Protein AF-0000000078898835 (afdb_homodimer)

Sequence (394 aa):
MTATPQHRSLRTRRLLLRPLTVADAPALFPVFSDPDSMRWFGELHRTQADTEALFHDYTVGPYAAGARQWAILPAAGGAPVGSLSLHRMQQGMCQTGYILVPAARGRGLASEALAAVLTHAFLELGLHRVEAKVDPDNIASLRTVERLGFVREARLRRSFPARDEWRDEVVFGLLAREWLDGAPEVADLIRAAGASPMTATPQHRSLRTRRLLLRPLTVADAPALFPVFSDPDSMRWFGELHRTQADTEALFHDYTVGPYAAGARQWAILPAAGGAPVGSLSLHRMQQGMCQTGYILVPAARGRGLASEALAAVLTHAFLELGLHRVEAKVDPDNIASLRTVERLGFVREARLRRSFPARDEWRDEVVFGLLAREWLDGAPEVADLIRAAGASP

Nearest PDB structures (foldseek):
  1nsl-assembly1_F  TM=8.777E-01  e=1.072E-13  Bacillus subtilis
  5ix3-assembly1_A  TM=8.327E-01  e=5.745E-14  Staphylococcus aureus
  6d72-assembly1_C  TM=8.012E-01  e=4.205E-14  Yersinia pestis
  1s7l-assembly1_A  TM=8.465E-01  e=6.157E-13  Salmonella enterica subsp. enterica serovar Typhimurium str. LT2
  5wif-assembly1_C  TM=8.207E-01  e=2.911E-13  Yersinia pestis

Solvent-accessible surface area (backbone atoms only — not comparable to full-atom values): 20777 Å² total; per-residue (Å²): 128,82,75,54,79,79,60,80,64,47,47,34,74,63,31,32,31,33,59,50,53,48,85,49,22,76,65,45,28,64,38,44,47,29,66,80,61,16,63,75,72,36,79,70,35,89,46,55,65,50,39,29,50,48,38,38,28,48,44,74,38,89,50,20,67,43,40,48,52,26,29,33,22,43,52,93,54,78,65,49,46,31,37,39,36,42,32,73,46,52,93,42,28,28,34,44,53,73,50,63,30,76,90,56,56,93,69,58,51,66,46,49,53,49,44,44,50,48,49,44,38,36,71,71,68,55,28,50,33,42,32,38,71,38,43,81,82,41,55,70,61,53,51,39,44,46,72,72,62,37,40,82,37,32,53,39,77,55,69,38,73,36,86,97,42,62,34,49,31,32,31,27,45,34,44,36,65,53,62,74,70,53,42,70,65,47,51,48,41,43,60,44,13,47,65,72,130,128,83,75,54,76,81,58,79,65,48,48,31,65,65,32,32,30,34,59,50,52,50,86,49,23,77,65,45,29,65,39,43,47,28,68,80,61,17,62,74,71,37,78,70,35,89,47,56,66,49,39,28,49,49,38,38,29,48,44,74,38,90,49,21,68,44,39,48,52,26,28,32,21,44,53,91,53,78,66,48,45,30,37,39,36,43,32,72,45,51,95,42,28,29,33,46,54,71,50,60,30,77,90,56,57,94,68,57,50,67,46,42,52,50,46,47,52,49,48,44,40,36,72,73,68,55,31,50,33,44,32,38,73,38,44,82,80,42,56,71,60,52,50,40,44,47,73,71,61,36,40,82,37,31,53,39,77,55,69,36,73,38,85,97,42,62,34,48,31,31,32,28,44,35,44,36,64,57,52,72,71,58,24,58,66,48,41,48,40,37,59,45,13,45,61,70,132

Organism: Rhodospirillum centenum (strain ATCC 51521 / SW) (NCBI:txid414684)

Radius of gyration: 22.66 Å; Cα contacts (8 Å, |Δi|>4): 788; chains: 2; bounding box: 43×66×51 Å

InterPro domains:
  IPR000182 GNAT domain [PF13302] (14-151)
  IPR000182 GNAT domain [PS51186] (15-177)
  IPR016181 Acyl-CoA N-acyltransferase [SSF55729] (9-175)
  IPR051908 Ribosomal-protein N-acetyltransferase [PTHR43441] (3-180)

Structure (mmCIF, N/CA/C/O backbone):
data_AF-0000000078898835-model_v1
#
loop_
_entity.id
_entity.type
_entity.pdbx_description
1 polymer 'Acetyltransferase, GNAT family'
#
loop_
_atom_site.group_PDB
_atom_site.id
_atom_site.type_symbol
_atom_site.label_atom_id
_atom_site.label_alt_id
_atom_site.label_comp_id
_atom_site.label_asym_id
_atom_site.label_entity_id
_atom_site.label_seq_id
_atom_site.pdbx_PDB_ins_code
_atom_site.Cartn_x
_atom_site.Cartn_y
_atom_site.Cartn_z
_atom_site.occupancy
_atom_site.B_iso_or_equiv
_atom_site.auth_seq_id
_atom_site.auth_comp_id
_atom_site.auth_asym_id
_atom_site.auth_atom_id
_atom_site.pdbx_PDB_model_num
ATOM 1 N N . MET A 1 1 ? 6.766 4.18 31.641 1 30.95 1 MET A N 1
ATOM 2 C CA . MET A 1 1 ? 6.426 5.246 30.703 1 30.95 1 MET A CA 1
ATOM 3 C C . MET A 1 1 ? 6.984 4.949 29.312 1 30.95 1 MET A C 1
ATOM 5 O O . MET A 1 1 ? 8.18 5.098 29.078 1 30.95 1 MET A O 1
ATOM 9 N N . THR A 1 2 ? 6.559 3.922 28.75 1 36.47 2 THR A N 1
ATOM 10 C CA . THR A 1 2 ? 7.223 3.312 27.609 1 36.47 2 THR A CA 1
ATOM 11 C C . THR A 1 2 ? 7.465 4.344 26.5 1 36.47 2 THR A C 1
ATOM 13 O O . THR A 1 2 ? 6.57 5.121 26.172 1 36.47 2 THR A O 1
ATOM 16 N N . ALA A 1 3 ? 8.641 4.793 26.312 1 41.38 3 ALA A N 1
ATOM 17 C CA . ALA A 1 3 ? 9.188 5.906 25.547 1 41.38 3 ALA A CA 1
ATOM 18 C C . ALA A 1 3 ? 8.672 5.895 24.109 1 41.38 3 ALA A C 1
ATOM 20 O O . ALA A 1 3 ? 8.695 4.859 23.438 1 41.38 3 ALA A O 1
ATOM 21 N N . THR A 1 4 ? 7.48 6.523 23.828 1 50.34 4 THR A N 1
ATOM 22 C CA . THR A 1 4 ? 6.973 6.832 22.5 1 50.34 4 THR A CA 1
ATOM 23 C C . THR A 1 4 ? 8.117 7.008 21.5 1 50.34 4 THR A C 1
ATOM 25 O O . THR A 1 4 ? 9.078 7.727 21.781 1 50.34 4 THR A O 1
ATOM 28 N N . PRO A 1 5 ? 8.312 6.008 20.734 1 53.75 5 PRO A N 1
ATOM 29 C CA . PRO A 1 5 ? 9.414 6.203 19.797 1 53.75 5 PRO A CA 1
ATOM 30 C C . PRO A 1 5 ? 9.617 7.672 19.422 1 53.75 5 PRO A C 1
ATOM 32 O O . PRO A 1 5 ? 8.648 8.398 19.203 1 53.75 5 PRO A O 1
ATOM 35 N N . GLN A 1 6 ? 10.453 8.328 20.141 1 65.12 6 GLN A N 1
ATOM 36 C CA . GLN A 1 6 ? 10.734 9.758 20.109 1 65.12 6 GLN A CA 1
ATOM 37 C C . GLN A 1 6 ? 11.398 10.164 18.797 1 65.12 6 GLN A C 1
ATOM 39 O O . GLN A 1 6 ? 12.414 9.594 18.406 1 65.12 6 GLN A O 1
ATOM 44 N N . HIS A 1 7 ? 10.461 10.484 17.766 1 79.38 7 HIS A N 1
ATOM 45 C CA . HIS A 1 7 ? 11.109 11.188 16.656 1 79.38 7 HIS A CA 1
ATOM 46 C C . HIS A 1 7 ? 11.141 12.688 16.906 1 79.38 7 HIS A C 1
ATOM 48 O O . HIS A 1 7 ? 10.531 13.18 17.859 1 79.38 7 HIS A O 1
ATOM 54 N N . ARG A 1 8 ? 11.891 13.367 16.156 1 87.38 8 ARG A N 1
ATOM 55 C CA . ARG A 1 8 ? 12.242 14.75 16.453 1 87.38 8 ARG A CA 1
ATOM 56 C C . ARG A 1 8 ? 11.094 15.695 16.094 1 87.38 8 ARG A C 1
ATOM 58 O O . ARG A 1 8 ? 10.281 15.383 15.219 1 87.38 8 ARG A O 1
ATOM 65 N N . SER A 1 9 ? 11.055 16.781 16.859 1 94.06 9 SER A N 1
ATOM 66 C CA . SER A 1 9 ? 10.156 17.875 16.516 1 94.06 9 SER A CA 1
ATOM 67 C C . SER A 1 9 ? 10.727 18.719 15.375 1 94.06 9 SER A C 1
ATOM 69 O O . SER A 1 9 ? 11.938 18.797 15.195 1 94.06 9 SER A O 1
ATOM 71 N N . LEU A 1 10 ? 9.844 19.266 14.617 1 92.94 10 LEU A N 1
ATOM 72 C CA . LEU A 1 10 ? 10.195 20.188 13.531 1 92.94 10 LEU A CA 1
ATOM 73 C C . LEU A 1 10 ? 9.562 21.547 13.742 1 92.94 10 LEU A C 1
ATOM 75 O O . LEU A 1 10 ? 8.406 21.656 14.156 1 92.94 10 LEU A O 1
ATOM 79 N N . ARG A 1 11 ? 10.32 22.562 13.508 1 92.19 11 ARG A N 1
ATOM 80 C CA . ARG A 1 11 ? 9.82 23.938 13.648 1 92.19 11 ARG A CA 1
ATOM 81 C C . ARG A 1 11 ? 9.852 24.672 12.305 1 92.19 11 ARG A C 1
ATOM 83 O O . ARG A 1 11 ? 10.812 24.531 11.547 1 92.19 11 ARG A O 1
ATOM 90 N N . THR A 1 12 ? 8.766 25.312 12.031 1 92 12 THR A N 1
ATOM 91 C CA . THR A 1 12 ? 8.68 26.203 10.875 1 92 12 THR A CA 1
ATOM 92 C C . THR A 1 12 ? 8.352 27.625 11.305 1 92 12 THR A C 1
ATOM 94 O O . THR A 1 12 ? 8.414 27.953 12.5 1 92 12 THR A O 1
ATOM 97 N N . ARG A 1 13 ? 8.148 28.484 10.312 1 89.69 13 ARG A N 1
ATOM 98 C CA . ARG A 1 13 ? 7.863 29.891 10.609 1 89.69 13 ARG A CA 1
ATOM 99 C C . ARG A 1 13 ? 6.621 30.016 11.484 1 89.69 13 ARG A C 1
ATOM 101 O O . ARG A 1 13 ? 6.621 30.781 12.453 1 89.69 13 ARG A O 1
ATOM 108 N N . ARG A 1 14 ? 5.578 29.234 11.219 1 93.5 14 ARG A N 1
ATOM 109 C CA . ARG A 1 14 ? 4.309 29.438 11.906 1 93.5 14 ARG A CA 1
ATOM 110 C C . ARG A 1 14 ? 3.947 28.234 12.758 1 93.5 14 ARG A C 1
ATOM 112 O O . ARG A 1 14 ? 2.996 28.281 13.547 1 93.5 14 ARG A O 1
ATOM 119 N N . LEU A 1 15 ? 4.812 27.109 12.633 1 95.19 15 LEU A N 1
ATOM 120 C CA . LEU A 1 15 ? 4.316 25.859 13.219 1 95.19 15 LEU A CA 1
ATOM 121 C C . LEU A 1 15 ? 5.402 25.188 14.047 1 95.19 15 LEU A C 1
ATOM 123 O O . LEU A 1 15 ? 6.594 25.359 13.781 1 95.19 15 LEU A O 1
ATOM 127 N N . LEU A 1 16 ? 4.953 24.469 15.07 1 95.44 16 LEU A N 1
ATOM 128 C CA . LEU A 1 16 ? 5.719 23.438 15.758 1 95.44 16 LEU A CA 1
ATOM 129 C C . LEU A 1 16 ? 5.113 22.047 15.508 1 95.44 16 LEU A C 1
ATOM 131 O O . LEU A 1 16 ? 3.947 21.812 15.828 1 95.44 16 LEU A O 1
ATOM 135 N N . LEU A 1 17 ? 5.887 21.172 14.906 1 96.56 17 LEU A N 1
ATOM 136 C CA . LEU A 1 17 ? 5.496 19.781 14.734 1 96.56 17 LEU A CA 1
ATOM 137 C C . LEU A 1 17 ? 6.203 18.891 15.758 1 96.56 17 LEU A C 1
ATOM 139 O O . LEU A 1 17 ? 7.398 18.625 15.625 1 96.56 17 LEU A O 1
ATOM 143 N N . ARG A 1 18 ? 5.527 18.453 16.703 1 96.56 18 ARG A N 1
ATOM 144 C CA . ARG A 1 18 ? 6.105 17.562 17.703 1 96.56 18 ARG A CA 1
ATOM 145 C C . ARG A 1 18 ? 5.48 16.172 17.625 1 96.56 18 ARG A C 1
ATOM 147 O O . ARG A 1 18 ? 4.402 16.016 17.031 1 96.56 18 ARG A O 1
ATOM 154 N N . PRO A 1 19 ? 6.129 15.227 18.156 1 96.62 19 PRO A N 1
ATOM 155 C CA . PRO A 1 19 ? 5.531 13.891 18.125 1 96.62 19 PRO A CA 1
ATOM 156 C C . PRO A 1 19 ? 4.117 13.867 18.703 1 96.62 19 PRO A C 1
ATOM 158 O O . PRO A 1 19 ? 3.859 14.484 19.734 1 96.62 19 PRO A O 1
ATOM 161 N N . LEU A 1 20 ? 3.221 13.195 18.031 1 97.56 20 LEU A N 1
ATOM 162 C CA . LEU A 1 20 ? 1.838 13.016 18.453 1 97.56 20 LEU A CA 1
ATOM 163 C C . LEU A 1 20 ? 1.767 12.125 19.688 1 97.56 20 LEU A C 1
ATOM 165 O O . LEU A 1 20 ? 2.482 11.125 19.781 1 97.56 20 LEU A O 1
ATOM 169 N N . THR A 1 21 ? 0.947 12.461 20.641 1 95.69 21 THR A N 1
ATOM 170 C CA . THR A 1 21 ? 0.691 11.617 21.812 1 95.69 21 THR A CA 1
ATOM 171 C C . THR A 1 21 ? -0.807 11.398 22 1 95.69 21 THR A C 1
ATOM 173 O O . THR A 1 21 ? -1.624 12.117 21.406 1 95.69 21 THR A O 1
ATOM 176 N N . VAL A 1 22 ? -1.114 10.445 22.781 1 96.81 22 VAL A N 1
ATOM 177 C CA . VAL A 1 22 ? -2.514 10.148 23.062 1 96.81 22 VAL A CA 1
ATOM 178 C C . VAL A 1 22 ? -3.162 11.352 23.75 1 96.81 22 VAL A C 1
ATOM 180 O O . VAL A 1 22 ? -4.348 11.625 23.547 1 96.81 22 VAL A O 1
ATOM 183 N N . ALA A 1 23 ? -2.393 12.148 24.422 1 96.31 23 ALA A N 1
ATOM 184 C CA . ALA A 1 23 ? -2.893 13.297 25.172 1 96.31 23 ALA A CA 1
ATOM 185 C C . ALA A 1 23 ? -3.377 14.398 24.234 1 96.31 23 ALA A C 1
ATOM 187 O O . ALA A 1 23 ? -4.043 15.344 24.656 1 96.31 23 ALA A O 1
ATOM 188 N N . ASP A 1 24 ? -3.145 14.281 22.938 1 97.44 24 ASP A N 1
ATOM 189 C CA . ASP A 1 24 ? -3.582 15.266 21.969 1 97.44 24 ASP A CA 1
ATOM 190 C C . ASP A 1 24 ? -5.023 15.008 21.531 1 97.44 24 ASP A C 1
ATOM 192 O O . ASP A 1 24 ? -5.633 15.844 20.859 1 97.44 24 ASP A O 1
ATOM 196 N N . ALA A 1 25 ? -5.578 13.898 21.953 1 97.88 25 ALA A N 1
ATOM 197 C CA . ALA A 1 25 ? -6.859 13.414 21.453 1 97.88 25 ALA A CA 1
ATOM 198 C C . ALA A 1 25 ? -7.98 14.398 21.75 1 97.88 25 ALA A C 1
ATOM 200 O O . ALA A 1 25 ? -8.789 14.719 20.859 1 97.88 25 ALA A O 1
ATOM 201 N N . PRO A 1 26 ? -8.039 14.977 22.922 1 97.19 26 PRO A N 1
ATOM 202 C CA . PRO A 1 26 ? -9.148 15.898 23.188 1 97.19 26 PRO A CA 1
ATOM 203 C C . PRO A 1 26 ? -9.156 17.109 22.25 1 97.19 26 PRO A C 1
ATOM 205 O O . PRO A 1 26 ? -10.219 17.531 21.797 1 97.19 26 PRO A O 1
ATOM 208 N N . ALA A 1 27 ? -8.047 17.609 21.922 1 97 27 ALA A N 1
ATOM 209 C CA . ALA A 1 27 ? -7.949 18.797 21.094 1 97 27 ALA A CA 1
ATOM 210 C C . ALA A 1 27 ? -8.297 18.469 19.641 1 97 27 ALA A C 1
ATOM 212 O O . ALA A 1 27 ? -8.82 19.328 18.922 1 97 27 ALA A O 1
ATOM 213 N N . LEU A 1 28 ? -8.055 17.266 19.25 1 97.94 28 LEU A N 1
ATOM 214 C CA . LEU A 1 28 ? -8.188 16.938 17.828 1 97.94 28 LEU A CA 1
ATOM 215 C C . LEU A 1 28 ? -9.461 16.125 17.578 1 97.94 28 LEU A C 1
ATOM 217 O O . LEU A 1 28 ? -9.891 15.992 16.438 1 97.94 28 LEU A O 1
ATOM 221 N N . PHE A 1 29 ? -10.125 15.656 18.609 1 97.69 29 PHE A N 1
ATOM 222 C CA . PHE A 1 29 ? -11.344 14.859 18.484 1 97.69 29 PHE A CA 1
ATOM 223 C C . PHE A 1 29 ? -12.375 15.586 17.625 1 97.69 29 PHE A C 1
ATOM 225 O O . PHE A 1 29 ? -13.031 14.969 16.781 1 97.69 29 PHE A O 1
ATOM 232 N N . PRO A 1 30 ? -12.469 16.859 17.688 1 95.81 30 PRO A N 1
ATOM 233 C CA . PRO A 1 30 ? -13.508 17.547 16.906 1 95.81 30 PRO A CA 1
ATOM 234 C C . PRO A 1 30 ? -13.344 17.344 15.406 1 95.81 30 PRO A C 1
ATOM 236 O O . PRO A 1 30 ? -14.344 17.266 14.688 1 95.81 30 PRO A O 1
ATOM 239 N N . VAL A 1 31 ? -12.172 17.203 14.992 1 95.81 31 VAL A N 1
ATOM 240 C CA . VAL A 1 31 ? -11.992 17.031 13.555 1 95.81 31 VAL A CA 1
ATOM 241 C C . VAL A 1 31 ? -12.258 15.57 13.18 1 95.81 31 VAL A C 1
ATOM 243 O O . VAL A 1 31 ? -12.844 15.289 12.133 1 95.81 31 VAL A O 1
ATOM 246 N N . PHE A 1 32 ? -11.922 14.633 14.016 1 96.19 32 PHE A N 1
ATOM 247 C CA . PHE A 1 32 ? -12.125 13.211 13.75 1 96.19 32 PHE A CA 1
ATOM 248 C C . PHE A 1 32 ? -13.594 12.844 13.906 1 96.19 32 PHE A C 1
ATOM 250 O O . PHE A 1 32 ? -14.031 11.797 13.422 1 96.19 32 PHE A O 1
ATOM 257 N N . SER A 1 33 ? -14.305 13.727 14.57 1 95.56 33 SER A N 1
ATOM 258 C CA . SER A 1 33 ? -15.734 13.492 14.734 1 95.56 33 SER A CA 1
ATOM 259 C C . SER A 1 33 ? -16.547 14.328 13.758 1 95.56 33 SER A C 1
ATOM 261 O O . SER A 1 33 ? -17.781 14.32 13.797 1 95.56 33 SER A O 1
ATOM 263 N N . ASP A 1 34 ? -15.945 15.062 12.922 1 93.81 34 ASP A N 1
ATOM 264 C CA . ASP A 1 34 ? -16.594 15.883 11.906 1 93.81 34 ASP A CA 1
ATOM 265 C C . ASP A 1 34 ? -16.812 15.094 10.617 1 93.81 34 ASP A C 1
ATOM 267 O O . ASP A 1 34 ? -15.859 14.742 9.93 1 93.81 34 ASP A O 1
ATOM 271 N N . PRO A 1 35 ? -18.031 14.883 10.227 1 91.25 35 PRO A N 1
ATOM 272 C CA . PRO A 1 35 ? -18.312 14.07 9.039 1 91.25 35 PRO A CA 1
ATOM 273 C C . PRO A 1 35 ? -17.719 14.656 7.766 1 91.25 35 PRO A C 1
ATOM 275 O O . PRO A 1 35 ? -17.328 13.906 6.863 1 91.25 35 PRO A O 1
ATOM 278 N N . ASP A 1 36 ? -17.625 15.867 7.699 1 89.94 36 ASP A N 1
ATOM 279 C CA . ASP A 1 36 ? -17.078 16.5 6.504 1 89.94 36 ASP A CA 1
ATOM 280 C C . ASP A 1 36 ? -15.578 16.266 6.395 1 89.94 36 ASP A C 1
ATOM 282 O O . ASP A 1 36 ? -15.062 16.031 5.301 1 89.94 36 ASP A O 1
ATOM 286 N N . SER A 1 37 ? -14.945 16.281 7.527 1 90.56 37 SER A N 1
ATOM 287 C CA . SER A 1 37 ? -13.508 16.031 7.547 1 90.56 37 SER A CA 1
ATOM 288 C C . SER A 1 37 ? -13.203 14.555 7.309 1 90.56 37 SER A C 1
ATOM 290 O O . SER A 1 37 ? -12.273 14.219 6.57 1 90.56 37 SER A O 1
ATOM 292 N N . MET A 1 38 ? -14.047 13.719 7.824 1 91.19 38 MET A N 1
ATOM 293 C CA . MET A 1 38 ? -13.719 12.297 7.871 1 91.19 38 MET A CA 1
ATOM 294 C C . MET A 1 38 ? -14.195 11.586 6.605 1 91.19 38 MET A C 1
ATOM 296 O O . MET A 1 38 ? -13.859 10.43 6.371 1 91.19 38 MET A O 1
ATOM 300 N N . ARG A 1 39 ? -14.875 12.344 5.742 1 86.69 39 ARG A N 1
ATOM 301 C CA . ARG A 1 39 ? -15.328 11.766 4.48 1 86.69 39 ARG A CA 1
ATOM 302 C C . ARG A 1 39 ? -14.141 11.32 3.629 1 86.69 39 ARG A C 1
ATOM 304 O O . ARG A 1 39 ? -14.266 10.406 2.807 1 86.69 39 ARG A O 1
ATOM 311 N N . TRP A 1 40 ? -12.992 11.883 3.906 1 82.81 40 TRP A N 1
ATOM 312 C CA . TRP A 1 40 ? -11.781 11.609 3.135 1 82.81 40 TRP A CA 1
ATOM 313 C C . TRP A 1 40 ? -10.836 10.703 3.912 1 82.81 40 TRP A C 1
ATOM 315 O O . TRP A 1 40 ? -9.836 10.227 3.369 1 82.81 40 TRP A O 1
ATOM 325 N N . PHE A 1 41 ? -11.031 10.492 5.129 1 79.5 41 PHE A N 1
ATOM 326 C CA . PHE A 1 41 ? -9.969 9.992 5.992 1 79.5 41 PHE A CA 1
ATOM 327 C C . PHE A 1 41 ? -10.344 8.625 6.566 1 79.5 41 PHE A C 1
ATOM 329 O O . PHE A 1 41 ? -9.469 7.844 6.941 1 79.5 41 PHE A O 1
ATOM 336 N N . GLY A 1 42 ? -11.586 8.383 6.648 1 79.69 42 GLY A N 1
ATOM 337 C CA . GLY A 1 42 ? -11.938 7.082 7.195 1 79.69 42 GLY A CA 1
ATOM 338 C C . GLY A 1 42 ? -13.195 7.105 8.039 1 79.69 42 GLY A C 1
ATOM 339 O O . GLY A 1 42 ? -14.164 7.793 7.699 1 79.69 42 GLY A O 1
ATOM 340 N N . GLU A 1 43 ? -13.094 6.367 9.156 1 85.75 43 GLU A N 1
ATOM 341 C CA . GLU A 1 43 ? -14.266 6.16 10 1 85.75 43 GLU A CA 1
ATOM 342 C C . GLU A 1 43 ? -14.477 7.34 10.945 1 85.75 43 GLU A C 1
ATOM 344 O O . GLU A 1 43 ? -13.523 7.836 11.555 1 85.75 43 GLU A O 1
ATOM 349 N N . LEU A 1 44 ? -15.688 7.688 11.047 1 92.38 44 LEU A N 1
ATOM 350 C CA . LEU A 1 44 ? -16.094 8.758 11.961 1 92.38 44 LEU A CA 1
ATOM 351 C C . LEU A 1 44 ? -15.961 8.312 13.414 1 92.38 44 LEU A C 1
ATOM 353 O O . LEU A 1 44 ? -16.453 7.242 13.781 1 92.38 44 LEU A O 1
ATOM 357 N N . HIS A 1 45 ? -15.266 9.211 14.133 1 95.88 45 HIS A N 1
ATOM 358 C CA . HIS A 1 45 ? -15.156 8.922 15.562 1 95.88 45 HIS A CA 1
ATOM 359 C C . HIS A 1 45 ? -16.422 9.344 16.312 1 95.88 45 HIS A C 1
ATOM 361 O O . HIS A 1 45 ? -16.922 10.445 16.109 1 95.88 45 HIS A O 1
ATOM 367 N N . ARG A 1 46 ? -16.922 8.492 17.156 1 95.88 46 ARG A N 1
ATOM 368 C CA . ARG A 1 46 ? -18.141 8.773 17.906 1 95.88 46 ARG A CA 1
ATOM 369 C C . ARG A 1 46 ? -17.812 9.367 19.281 1 95.88 46 ARG A C 1
ATOM 371 O O . ARG A 1 46 ? -18.578 10.164 19.812 1 95.88 46 ARG A O 1
ATOM 378 N N . THR A 1 47 ? -16.672 8.984 19.797 1 97.88 47 THR A N 1
ATOM 379 C CA . THR A 1 47 ? -16.25 9.445 21.109 1 97.88 47 THR A CA 1
ATOM 380 C C . THR A 1 47 ? -14.781 9.844 21.094 1 97.88 47 THR A C 1
ATOM 382 O O . THR A 1 47 ? -14.039 9.469 20.188 1 97.88 47 THR A O 1
ATOM 385 N N . GLN A 1 48 ? -14.43 10.531 22.094 1 97.69 48 GLN A N 1
ATOM 386 C CA . GLN A 1 48 ? -13.023 10.883 22.25 1 97.69 48 GLN A CA 1
ATOM 387 C C . GLN A 1 48 ? -12.164 9.633 22.422 1 97.69 48 GLN A C 1
ATOM 389 O O . GLN A 1 48 ? -11.016 9.594 21.984 1 97.69 48 GLN A O 1
ATOM 394 N N . ALA A 1 49 ? -12.75 8.625 23.031 1 97.88 49 ALA A N 1
ATOM 395 C CA . ALA A 1 49 ? -12.047 7.355 23.234 1 97.88 49 ALA A CA 1
ATOM 396 C C . ALA A 1 49 ? -11.648 6.727 21.906 1 97.88 49 ALA A C 1
ATOM 398 O O . ALA A 1 49 ? -10.602 6.086 21.797 1 97.88 49 ALA A O 1
ATOM 399 N N . ASP A 1 50 ? -12.453 6.977 20.891 1 97.44 50 ASP A N 1
ATOM 400 C CA . ASP A 1 50 ? -12.117 6.492 19.562 1 97.44 50 ASP A CA 1
ATOM 401 C C . ASP A 1 50 ? -10.828 7.129 19.047 1 97.44 50 ASP A C 1
ATOM 403 O O . ASP A 1 50 ? -9.969 6.445 18.484 1 97.44 50 ASP A O 1
ATOM 407 N N . THR A 1 51 ? -10.742 8.406 19.297 1 97.69 51 THR A N 1
ATOM 408 C CA . THR A 1 51 ? -9.555 9.141 18.859 1 97.69 51 THR A CA 1
ATOM 409 C C . THR A 1 51 ? -8.336 8.711 19.672 1 97.69 51 THR A C 1
ATOM 411 O O . THR A 1 51 ? -7.254 8.523 19.109 1 97.69 51 THR A O 1
ATOM 414 N N . GLU A 1 52 ? -8.5 8.523 20.938 1 98 52 GLU A N 1
ATOM 415 C CA . GLU A 1 52 ? -7.422 8.047 21.797 1 98 52 GLU A CA 1
ATOM 416 C C . GLU A 1 52 ? -6.922 6.676 21.344 1 98 52 GLU A C 1
ATOM 418 O O . GLU A 1 52 ? -5.715 6.43 21.312 1 98 52 GLU A O 1
ATOM 423 N N . ALA A 1 53 ? -7.852 5.863 21.016 1 97.06 53 ALA A N 1
ATOM 424 C CA . ALA A 1 53 ? -7.496 4.527 20.562 1 97.06 53 ALA A CA 1
ATOM 425 C C . ALA A 1 53 ? -6.684 4.59 19.266 1 97.06 53 ALA A C 1
ATOM 427 O O . ALA A 1 53 ? -5.695 3.873 19.109 1 97.06 53 ALA A O 1
ATOM 428 N N . LEU A 1 54 ? -7.102 5.398 18.406 1 95.38 54 LEU A N 1
ATOM 429 C CA . LEU A 1 54 ? -6.383 5.57 17.141 1 95.38 54 LEU A CA 1
ATOM 430 C C . LEU A 1 54 ? -4.965 6.07 17.391 1 95.38 54 LEU A C 1
ATOM 432 O O . LEU A 1 54 ? -4.004 5.535 16.844 1 95.38 54 LEU A O 1
ATOM 436 N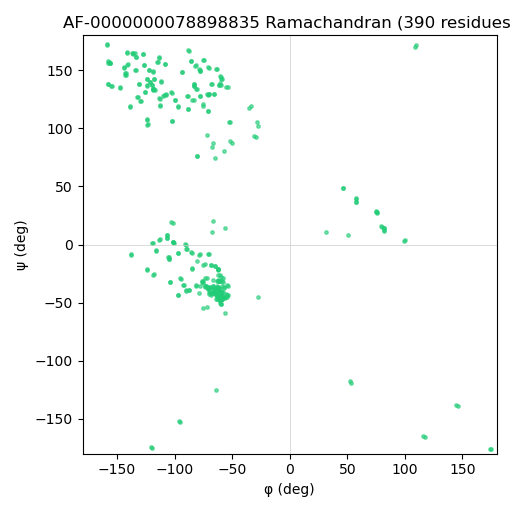 N . PHE A 1 55 ? -4.883 7.062 18.203 1 96.62 55 PHE A N 1
ATOM 437 C CA . PHE A 1 55 ? -3.572 7.637 18.484 1 96.62 55 PHE A CA 1
ATOM 438 C C . PHE A 1 55 ? -2.68 6.621 19.188 1 96.62 55 PHE A C 1
ATOM 440 O O . PHE A 1 55 ? -1.474 6.566 18.938 1 96.62 55 PHE A O 1
ATOM 447 N N . HIS A 1 56 ? -3.275 5.844 20.062 1 95.81 56 HIS A N 1
ATOM 448 C CA . HIS A 1 56 ? -2.533 4.75 20.672 1 95.81 56 HIS A CA 1
ATOM 449 C C . HIS A 1 56 ? -1.983 3.793 19.625 1 95.81 56 HIS A C 1
ATOM 451 O O . HIS A 1 56 ? -0.807 3.428 19.656 1 95.81 56 HIS A O 1
ATOM 457 N N . ASP A 1 57 ? -2.754 3.434 18.688 1 93.19 57 ASP A N 1
ATOM 458 C CA . ASP A 1 57 ? -2.352 2.527 17.625 1 93.19 57 ASP A CA 1
ATOM 459 C C . ASP A 1 57 ? -1.223 3.131 16.781 1 93.19 57 ASP A C 1
ATOM 461 O O . ASP A 1 57 ? -0.309 2.418 16.359 1 93.19 57 ASP A O 1
ATOM 465 N N . TYR A 1 58 ? -1.309 4.402 16.609 1 92.38 58 TYR A N 1
ATOM 466 C CA . TYR A 1 58 ? -0.345 5.105 15.766 1 92.38 58 TYR A CA 1
ATOM 467 C C . TYR A 1 58 ? 0.992 5.258 16.484 1 92.38 58 TYR A C 1
ATOM 469 O O . TYR A 1 58 ? 2.047 5.281 15.844 1 92.38 58 TYR A O 1
ATOM 477 N N . THR A 1 59 ? 0.952 5.406 17.75 1 92.5 59 THR A N 1
ATOM 478 C CA . THR A 1 59 ? 2.146 5.867 18.453 1 92.5 59 THR A CA 1
ATOM 479 C C . THR A 1 59 ? 2.832 4.711 19.172 1 92.5 59 THR A C 1
ATOM 481 O O . THR A 1 59 ? 4.055 4.715 19.344 1 92.5 59 THR A O 1
ATOM 484 N N . VAL A 1 60 ? 2.082 3.738 19.641 1 89.12 60 VAL A N 1
ATOM 485 C CA . VAL A 1 60 ? 2.709 2.67 20.406 1 89.12 60 VAL A CA 1
ATOM 486 C C . VAL A 1 60 ? 2.129 1.321 19.984 1 89.12 60 VAL A C 1
ATOM 488 O O . VAL A 1 60 ? 2.65 0.27 20.359 1 89.12 60 VAL A O 1
ATOM 491 N N . GLY A 1 61 ? 1.125 1.304 19.203 1 88.5 61 GLY A N 1
ATOM 492 C CA . GLY A 1 61 ? 0.425 0.09 18.797 1 88.5 61 GLY A CA 1
ATOM 493 C C . GLY A 1 61 ? 0.893 -0.464 17.469 1 88.5 61 GLY A C 1
ATOM 494 O O . GLY A 1 61 ? 2.068 -0.339 17.125 1 88.5 61 GLY A O 1
ATOM 495 N N . PRO A 1 62 ? 0.029 -1.172 16.75 1 82 62 PRO A N 1
ATOM 496 C CA . PRO A 1 62 ? 0.381 -1.974 15.57 1 82 62 PRO A CA 1
ATOM 497 C C . PRO A 1 62 ? 0.892 -1.125 14.406 1 82 62 PRO A C 1
ATOM 499 O O . PRO A 1 62 ? 1.61 -1.627 13.539 1 82 62 PRO A O 1
ATOM 502 N N . TYR A 1 63 ? 0.591 0.151 14.484 1 86.62 63 TYR A N 1
ATOM 503 C CA . TYR A 1 63 ? 0.945 0.978 13.336 1 86.62 63 TYR A CA 1
ATOM 504 C C . TYR A 1 63 ? 2.135 1.874 13.656 1 86.62 63 TYR A C 1
ATOM 506 O O . TYR A 1 63 ? 2.518 2.723 12.844 1 86.62 63 TYR A O 1
ATOM 514 N N . ALA A 1 64 ? 2.662 1.683 14.758 1 89.12 64 ALA A N 1
ATOM 515 C CA . ALA A 1 64 ? 3.729 2.564 15.219 1 89.12 64 ALA A CA 1
ATOM 516 C C . ALA A 1 64 ? 5.043 2.262 14.508 1 89.12 64 ALA A C 1
ATOM 518 O O . ALA A 1 64 ? 5.824 3.172 14.219 1 89.12 64 ALA A O 1
ATOM 519 N N . ALA A 1 65 ? 5.164 0.993 14.188 1 86.38 65 ALA A N 1
ATOM 520 C CA . ALA A 1 65 ? 6.398 0.604 13.508 1 86.38 65 ALA A CA 1
ATOM 521 C C . ALA A 1 65 ? 6.418 1.132 12.078 1 86.38 65 ALA A C 1
ATOM 523 O O . ALA A 1 65 ? 5.426 1.024 11.352 1 86.38 65 ALA A O 1
ATOM 524 N N . GLY A 1 66 ? 7.477 1.764 11.75 1 90.44 66 GLY A N 1
ATOM 525 C CA . GLY A 1 66 ? 7.594 2.295 10.398 1 90.44 66 GLY A CA 1
ATOM 526 C C . GLY A 1 66 ? 6.75 3.535 10.172 1 90.44 66 GLY A C 1
ATOM 527 O O . GLY A 1 66 ? 6.195 3.725 9.086 1 90.44 66 GLY A O 1
ATOM 528 N N . ALA A 1 67 ? 6.547 4.223 11.273 1 95 67 ALA A N 1
ATOM 529 C CA . ALA A 1 67 ? 5.746 5.434 11.125 1 95 67 ALA A CA 1
ATOM 530 C C . ALA A 1 67 ? 6.289 6.559 12.008 1 95 67 ALA A C 1
ATOM 532 O O . ALA A 1 67 ? 7.031 6.309 12.953 1 95 67 ALA A O 1
ATOM 533 N N . ARG A 1 68 ? 6.051 7.727 11.664 1 95.88 68 ARG A N 1
ATOM 534 C CA . ARG A 1 68 ? 6.238 8.953 12.438 1 95.88 68 ARG A CA 1
ATOM 535 C C . ARG A 1 68 ? 4.988 9.828 12.383 1 95.88 68 ARG A C 1
ATOM 537 O O . ARG A 1 68 ? 4.453 10.086 11.305 1 95.88 68 ARG A O 1
ATOM 544 N N . GLN A 1 69 ? 4.543 10.172 13.562 1 96.88 69 GLN A N 1
ATOM 545 C CA . GLN A 1 69 ? 3.336 10.984 13.695 1 96.88 69 GLN A CA 1
ATOM 546 C C . GLN A 1 69 ? 3.639 12.312 14.383 1 96.88 69 GLN A C 1
ATOM 548 O O . GLN A 1 69 ? 4.316 12.344 15.414 1 96.88 69 GLN A O 1
ATOM 553 N N . TRP A 1 70 ? 3.131 13.352 13.812 1 97.5 70 TRP A N 1
ATOM 554 C CA . TRP A 1 70 ? 3.309 14.672 14.422 1 97.5 70 TRP A CA 1
ATOM 555 C C . TRP A 1 70 ? 1.961 15.312 14.727 1 97.5 70 TRP A C 1
ATOM 557 O O . TRP A 1 70 ? 1.013 15.188 13.953 1 97.5 70 TRP A O 1
ATOM 567 N N . ALA A 1 71 ? 1.858 15.938 15.828 1 98.12 71 ALA A N 1
ATOM 568 C CA . ALA A 1 71 ? 0.852 16.969 16.062 1 98.12 71 ALA A CA 1
ATOM 569 C C . ALA A 1 71 ? 1.315 18.312 15.516 1 98.12 71 ALA A C 1
ATOM 571 O O . ALA A 1 71 ? 2.482 18.688 15.664 1 98.12 71 ALA A O 1
ATOM 572 N N . ILE A 1 72 ? 0.439 18.969 14.875 1 98.06 72 ILE A N 1
ATOM 573 C CA . ILE A 1 72 ? 0.73 20.281 14.32 1 98.06 72 ILE A CA 1
ATOM 574 C C . ILE A 1 72 ? 0.243 21.375 15.281 1 98.06 72 ILE A C 1
ATOM 576 O O . ILE A 1 72 ? -0.958 21.484 15.539 1 98.06 72 ILE A O 1
ATOM 580 N N . LEU A 1 73 ? 1.141 22.172 15.758 1 97.75 73 LEU A N 1
ATOM 581 C CA . LEU A 1 73 ? 0.796 23.266 16.672 1 97.75 73 LEU A CA 1
ATOM 582 C C . LEU A 1 73 ? 1.244 24.609 16.109 1 97.75 73 LEU A C 1
ATOM 584 O O . LEU A 1 73 ? 2.258 24.688 15.406 1 97.75 73 LEU A O 1
ATOM 588 N N . PRO A 1 74 ? 0.443 25.672 16.5 1 96.44 74 PRO A N 1
ATOM 589 C CA . PRO A 1 74 ? 1.021 27 16.234 1 96.44 74 PRO A CA 1
ATOM 590 C C . PRO A 1 74 ? 2.354 27.219 16.938 1 96.44 74 PRO A C 1
ATOM 592 O O . PRO A 1 74 ? 2.525 26.781 18.078 1 96.44 74 PRO A O 1
ATOM 595 N N . ALA A 1 75 ? 3.273 27.797 16.219 1 94.06 75 ALA A N 1
ATOM 596 C CA . ALA A 1 75 ? 4.586 28.062 16.797 1 94.06 75 ALA A CA 1
ATOM 597 C C . ALA A 1 75 ? 4.473 28.938 18.047 1 94.06 75 ALA A C 1
ATOM 599 O O . ALA A 1 75 ? 5.281 28.844 18.969 1 94.06 75 ALA A O 1
ATOM 600 N N . ALA A 1 76 ? 3.455 29.766 18.094 1 93.69 76 ALA A N 1
ATOM 601 C CA . ALA A 1 76 ? 3.248 30.703 19.188 1 93.69 76 ALA A CA 1
ATOM 602 C C . ALA A 1 76 ? 2.662 30 20.406 1 93.69 76 ALA A C 1
ATOM 604 O O . ALA A 1 76 ? 2.537 30.609 21.484 1 93.69 76 ALA A O 1
ATOM 605 N N . GLY A 1 77 ? 2.283 28.734 20.25 1 91.88 77 GLY A N 1
ATOM 606 C CA . GLY A 1 77 ? 1.714 27.969 21.359 1 91.88 77 GLY A CA 1
ATOM 607 C C . GLY A 1 77 ? 0.233 27.703 21.188 1 91.88 77 GLY A C 1
ATOM 608 O O . GLY A 1 77 ? -0.393 28.188 20.25 1 91.88 77 GLY A O 1
ATOM 609 N N . GLY A 1 78 ? -0.24 26.797 22.125 1 94.19 78 GLY A N 1
ATOM 610 C CA . GLY A 1 78 ? -1.653 26.469 22.078 1 94.19 78 GLY A CA 1
ATOM 611 C C . GLY A 1 78 ? -1.903 25 21.781 1 94.19 78 GLY A C 1
ATOM 612 O O . GLY A 1 78 ? -1.006 24.156 21.938 1 94.19 78 GLY A O 1
ATOM 613 N N . ALA A 1 79 ? -3.148 24.781 21.438 1 96.12 79 ALA A N 1
ATOM 614 C CA . ALA A 1 79 ? -3.576 23.422 21.172 1 96.12 79 ALA A CA 1
ATOM 615 C C . ALA A 1 79 ? -3.201 22.984 19.766 1 96.12 79 ALA A C 1
ATOM 617 O O . ALA A 1 79 ? -3.053 23.828 18.875 1 96.12 79 ALA A O 1
ATOM 618 N N . PRO A 1 80 ? -3.041 21.688 19.562 1 98.12 80 PRO A N 1
ATOM 619 C CA . PRO A 1 80 ? -2.809 21.203 18.203 1 98.12 80 PRO A CA 1
ATOM 620 C C . PRO A 1 80 ? -3.951 21.547 17.25 1 98.12 80 PRO A C 1
ATOM 622 O O . PRO A 1 80 ? -5.121 21.516 17.641 1 98.12 80 PRO A O 1
ATOM 625 N N . VAL A 1 81 ? -3.584 21.859 16.062 1 97.56 81 VAL A N 1
ATOM 626 C CA . VAL A 1 81 ? -4.586 22.234 15.062 1 97.56 81 VAL A CA 1
ATOM 627 C C . VAL A 1 81 ? -4.652 21.188 13.961 1 97.56 81 VAL A C 1
ATOM 629 O O . VAL A 1 81 ? -5.352 21.359 12.961 1 97.56 81 VAL A O 1
ATOM 632 N N . GLY A 1 82 ? -3.914 20.094 14.086 1 97.94 82 GLY A N 1
ATOM 633 C CA . GLY A 1 82 ? -3.924 19 13.125 1 97.94 82 GLY A CA 1
ATOM 634 C C . GLY A 1 82 ? -2.889 17.938 13.422 1 97.94 82 GLY A C 1
ATOM 635 O O . GLY A 1 82 ? -2.248 17.969 14.477 1 97.94 82 GLY A O 1
ATOM 636 N N . SER A 1 83 ? -2.812 17 12.555 1 97.69 83 SER A N 1
ATOM 637 C CA . SER A 1 83 ? -1.814 15.945 12.641 1 97.69 83 SER A CA 1
ATOM 638 C C . SER A 1 83 ? -1.326 15.531 11.25 1 97.69 83 SER A C 1
ATOM 640 O O . SER A 1 83 ? -2.018 15.75 10.258 1 97.69 83 SER A O 1
ATOM 642 N N . LEU A 1 84 ? -0.163 15.07 11.211 1 97.44 84 LEU A N 1
ATOM 643 C CA . LEU A 1 84 ? 0.534 14.672 10 1 97.44 84 LEU A CA 1
ATOM 644 C C . LEU A 1 84 ? 1.382 13.43 10.242 1 97.44 84 LEU A C 1
ATOM 646 O O . LEU A 1 84 ? 1.94 13.258 11.328 1 97.44 84 LEU A O 1
ATOM 650 N N . SER A 1 85 ? 1.499 12.602 9.188 1 97.12 85 SER A N 1
ATOM 651 C CA . SER A 1 85 ? 2.211 11.352 9.414 1 97.12 85 SER A CA 1
ATOM 652 C C . SER A 1 85 ? 3.057 10.961 8.211 1 97.12 85 SER A C 1
ATOM 654 O O . SER A 1 85 ? 2.768 11.375 7.086 1 97.12 85 SER A O 1
ATOM 656 N N . LEU A 1 86 ? 4.176 10.352 8.414 1 97.56 86 LEU A N 1
ATOM 657 C CA . LEU A 1 86 ? 4.816 9.383 7.539 1 97.56 86 LEU A CA 1
ATOM 658 C C . LEU A 1 86 ? 4.547 7.961 8.008 1 97.56 86 LEU A C 1
ATOM 660 O O . LEU A 1 86 ? 4.777 7.633 9.18 1 97.56 86 LEU A O 1
ATOM 664 N N . HIS A 1 87 ? 4 7.129 7.148 1 95.81 87 HIS A N 1
ATOM 665 C CA . HIS A 1 87 ? 3.645 5.789 7.602 1 95.81 87 HIS A CA 1
ATOM 666 C C . HIS A 1 87 ? 3.932 4.75 6.523 1 95.81 87 HIS A C 1
ATOM 668 O O . HIS A 1 87 ? 4.281 5.102 5.395 1 95.81 87 HIS A O 1
ATOM 674 N N . ARG A 1 88 ? 3.939 3.475 6.926 1 92.94 88 ARG A N 1
ATOM 675 C CA . ARG A 1 88 ? 4.293 2.359 6.051 1 92.94 88 ARG A CA 1
ATOM 676 C C . ARG A 1 88 ? 5.691 2.535 5.477 1 92.94 88 ARG A C 1
ATOM 678 O O . ARG A 1 88 ? 5.906 2.359 4.273 1 92.94 88 ARG A O 1
ATOM 685 N N . MET A 1 89 ? 6.539 3.021 6.344 1 93.94 89 MET A N 1
ATOM 686 C CA . MET A 1 89 ? 7.918 3.244 5.918 1 93.94 89 MET A CA 1
ATOM 687 C C . MET A 1 89 ? 8.641 1.92 5.715 1 93.94 89 MET A C 1
ATOM 689 O O . MET A 1 89 ? 8.805 1.142 6.656 1 93.94 89 MET A O 1
ATOM 693 N N . GLN A 1 90 ? 9 1.675 4.512 1 89.69 90 GLN A N 1
ATOM 694 C CA . GLN A 1 90 ? 9.711 0.455 4.148 1 89.69 90 GLN A CA 1
ATOM 695 C C . GLN A 1 90 ? 10.484 0.636 2.842 1 89.69 90 GLN A C 1
ATOM 697 O O . GLN A 1 90 ? 10 1.289 1.915 1 89.69 90 GLN A O 1
ATOM 702 N N . GLN A 1 91 ? 11.688 0.132 2.801 1 90.38 91 GLN A N 1
ATOM 703 C CA . GLN A 1 91 ? 12.492 0.069 1.586 1 90.38 91 GLN A CA 1
ATOM 704 C C . GLN A 1 91 ? 12.688 1.457 0.984 1 90.38 91 GLN A C 1
ATOM 706 O O . GLN A 1 91 ? 12.547 1.641 -0.227 1 90.38 91 GLN A O 1
ATOM 711 N N . GLY A 1 92 ? 12.836 2.477 1.861 1 94.56 92 GLY A N 1
ATOM 712 C CA . GLY A 1 92 ? 13.164 3.822 1.413 1 94.56 92 GLY A CA 1
ATOM 713 C C . GLY A 1 92 ? 11.953 4.598 0.928 1 94.56 92 GLY A C 1
ATOM 714 O O . GLY A 1 92 ? 12.102 5.641 0.282 1 94.56 92 GLY A O 1
ATOM 715 N N . MET A 1 93 ? 10.797 4.07 1.259 1 97.25 93 MET A N 1
ATOM 716 C CA . MET A 1 93 ? 9.57 4.734 0.833 1 97.25 93 MET A CA 1
ATOM 717 C C . MET A 1 93 ? 8.578 4.84 1.987 1 97.25 93 MET A C 1
ATOM 719 O O . MET A 1 93 ? 8.727 4.152 3.002 1 97.25 93 MET A O 1
ATOM 723 N N . CYS A 1 94 ? 7.625 5.711 1.871 1 97.69 94 CYS A N 1
ATOM 724 C CA . CYS A 1 94 ? 6.535 5.805 2.84 1 97.69 94 CYS A CA 1
ATOM 725 C C . CYS A 1 94 ? 5.324 6.504 2.232 1 97.69 94 CYS A C 1
ATOM 727 O O . CYS A 1 94 ? 5.359 6.914 1.071 1 97.69 94 CYS A O 1
ATOM 729 N N . GLN A 1 95 ? 4.27 6.496 2.93 1 98.12 95 GLN A N 1
ATOM 730 C CA . GLN A 1 95 ? 3.082 7.285 2.621 1 98.12 95 GLN A CA 1
ATOM 731 C C . GLN A 1 95 ? 2.916 8.438 3.605 1 98.12 95 GLN A C 1
ATOM 733 O O . GLN A 1 95 ? 3.512 8.43 4.684 1 98.12 95 GLN A O 1
ATOM 738 N N . THR A 1 96 ? 2.242 9.422 3.152 1 98.12 96 THR A N 1
ATOM 739 C CA . THR A 1 96 ? 1.966 10.539 4.047 1 98.12 96 THR A CA 1
ATOM 740 C C . THR A 1 96 ? 0.471 10.844 4.09 1 98.12 96 THR A C 1
ATOM 742 O O . THR A 1 96 ? -0.27 10.461 3.178 1 98.12 96 THR A O 1
ATOM 745 N N . GLY A 1 97 ? 0.048 11.398 5.133 1 96.94 97 GLY A N 1
ATOM 746 C CA . GLY A 1 97 ? -1.302 11.883 5.367 1 96.94 97 GLY A CA 1
ATOM 747 C C . GLY A 1 97 ? -1.368 12.977 6.422 1 96.94 97 GLY A C 1
ATOM 748 O O . GLY A 1 97 ? -0.482 13.078 7.27 1 96.94 97 GLY A O 1
ATOM 749 N N . TYR A 1 98 ? -2.4 13.766 6.336 1 96.88 98 TYR A N 1
ATOM 750 C CA . TYR A 1 98 ? -2.551 14.883 7.27 1 96.88 98 TYR A CA 1
ATOM 751 C C . TYR A 1 98 ? -4.012 15.297 7.391 1 96.88 98 TYR A C 1
ATOM 753 O O . TYR A 1 98 ? -4.816 15.031 6.492 1 96.88 98 TYR A O 1
ATOM 761 N N . ILE A 1 99 ? -4.312 15.891 8.477 1 96.56 99 ILE A N 1
ATOM 762 C CA . ILE A 1 99 ? -5.648 16.406 8.75 1 96.56 99 ILE A CA 1
ATOM 763 C C . ILE A 1 99 ? -5.543 17.672 9.609 1 96.56 99 ILE A C 1
ATOM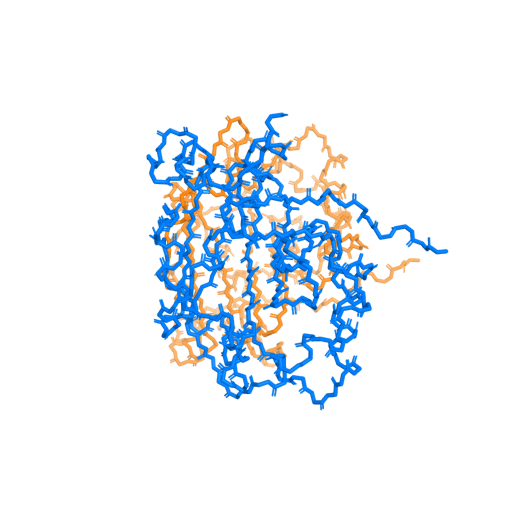 765 O O . ILE A 1 99 ? -4.707 17.75 10.516 1 96.56 99 ILE A O 1
ATOM 769 N N . LEU A 1 100 ? -6.258 18.672 9.281 1 96.25 100 LEU A N 1
ATOM 770 C CA . LEU A 1 100 ? -6.332 19.906 10.047 1 96.25 100 LEU A CA 1
ATOM 771 C C . LEU A 1 100 ? -7.758 20.156 10.523 1 96.25 100 LEU A C 1
ATOM 773 O O . LEU A 1 100 ? -8.719 19.859 9.82 1 96.25 100 LEU A O 1
ATOM 777 N N . VAL A 1 101 ? -7.84 20.797 11.656 1 95.06 101 VAL A N 1
ATOM 778 C CA . VAL A 1 101 ? -9.148 21.266 12.102 1 95.06 101 VAL A CA 1
ATOM 779 C C . VAL A 1 101 ? -9.688 22.312 11.125 1 95.06 101 VAL A C 1
ATOM 781 O O . VAL A 1 101 ? -8.914 23.078 10.539 1 95.06 101 VAL A O 1
ATOM 784 N N . PRO A 1 102 ? -10.977 22.391 11.031 1 92.44 102 PRO A N 1
ATOM 785 C CA . PRO A 1 102 ? -11.57 23.281 10.039 1 92.44 102 PRO A CA 1
ATOM 786 C C . PRO A 1 102 ? -11.117 24.734 10.188 1 92.44 102 PRO A C 1
ATOM 788 O O . PRO A 1 102 ? -10.812 25.391 9.195 1 92.44 102 PRO A O 1
ATOM 791 N N . ALA A 1 103 ? -10.945 25.203 11.344 1 92.69 103 ALA A N 1
ATOM 792 C CA . ALA A 1 103 ? -10.609 26.594 11.609 1 92.69 103 ALA A CA 1
ATOM 793 C C . ALA A 1 103 ? -9.203 26.922 11.133 1 92.69 103 ALA A C 1
ATOM 795 O O . ALA A 1 103 ? -8.844 28.094 10.984 1 92.69 103 ALA A O 1
ATOM 796 N N . ALA A 1 104 ? -8.406 25.922 10.906 1 94.5 104 ALA A N 1
ATOM 797 C CA . ALA A 1 104 ? -7.008 26.125 10.547 1 94.5 104 ALA A CA 1
ATOM 798 C C . ALA A 1 104 ? -6.801 25.938 9.039 1 94.5 104 ALA A C 1
ATOM 800 O O . ALA A 1 104 ? -5.688 26.109 8.539 1 94.5 104 ALA A O 1
ATOM 801 N N . ARG A 1 105 ? -7.82 25.688 8.281 1 93.5 105 ARG A N 1
ATOM 802 C CA . ARG A 1 105 ? -7.711 25.375 6.863 1 93.5 105 ARG A CA 1
ATOM 803 C C . ARG A 1 105 ? -7.68 26.641 6.023 1 93.5 105 ARG A C 1
ATOM 805 O O . ARG A 1 105 ? -8.047 27.719 6.5 1 93.5 105 ARG A O 1
ATOM 812 N N . GLY A 1 106 ? -7.164 26.5 4.867 1 91.88 106 GLY A N 1
ATOM 813 C CA . GLY A 1 106 ? -7.184 27.594 3.916 1 91.88 106 GLY A CA 1
ATOM 814 C C . GLY A 1 106 ? -6.117 28.641 4.188 1 91.88 106 GLY A C 1
ATOM 815 O O . GLY A 1 106 ? -6.195 29.766 3.686 1 91.88 106 GLY A O 1
ATOM 816 N N . ARG A 1 107 ? -5.145 28.281 5 1 91.75 107 ARG A N 1
ATOM 817 C CA . ARG A 1 107 ? -4.105 29.234 5.391 1 91.75 107 ARG A CA 1
ATOM 818 C C . ARG A 1 107 ? -2.729 28.75 4.953 1 91.75 107 ARG A C 1
ATOM 820 O O . ARG A 1 107 ? -1.711 29.328 5.324 1 91.75 107 ARG A O 1
ATOM 827 N N . GLY A 1 108 ? -2.684 27.625 4.301 1 92.38 108 GLY A N 1
ATOM 828 C CA . GLY A 1 108 ? -1.423 27.094 3.816 1 92.38 108 GLY A CA 1
ATOM 829 C C . GLY A 1 108 ? -0.647 26.344 4.883 1 92.38 108 GLY A C 1
ATOM 830 O O . GLY A 1 108 ? 0.529 26.031 4.695 1 92.38 108 GLY A O 1
ATOM 831 N N . LEU A 1 109 ? -1.287 26.047 6 1 93.25 109 LEU A N 1
ATOM 832 C CA . LEU A 1 109 ? -0.592 25.422 7.117 1 93.25 109 LEU A CA 1
ATOM 833 C C . LEU A 1 109 ? -0.242 23.969 6.793 1 93.25 109 LEU A C 1
ATOM 835 O O . LEU A 1 109 ? 0.83 23.484 7.168 1 93.25 109 LEU A O 1
ATOM 839 N N . ALA A 1 110 ? -1.107 23.297 6.105 1 94.56 110 ALA A N 1
ATOM 840 C CA . ALA A 1 110 ? -0.828 21.922 5.715 1 94.56 110 ALA A CA 1
ATOM 841 C C . ALA A 1 110 ? 0.394 21.844 4.805 1 94.56 110 ALA A C 1
ATOM 843 O O . ALA A 1 110 ? 1.262 20.984 4.988 1 94.56 110 ALA A O 1
ATOM 844 N N . SER A 1 111 ? 0.429 22.766 3.879 1 93.62 111 SER A N 1
ATOM 845 C CA . SER A 1 111 ? 1.564 22.797 2.963 1 93.62 111 SER A CA 1
ATOM 846 C C . SER A 1 111 ? 2.865 23.078 3.707 1 93.62 111 SER A C 1
ATOM 848 O O . SER A 1 111 ? 3.891 22.453 3.436 1 93.62 111 SER A O 1
ATOM 850 N N . GLU A 1 112 ? 2.785 24.016 4.598 1 92.19 112 GLU A N 1
ATOM 851 C CA . GLU A 1 112 ? 3.959 24.359 5.395 1 92.19 112 GLU A CA 1
ATOM 852 C C . GLU A 1 112 ? 4.422 23.172 6.238 1 92.19 112 GLU A C 1
ATOM 854 O O . GLU A 1 112 ? 5.613 22.859 6.266 1 92.19 112 GLU A O 1
ATOM 859 N N . ALA A 1 113 ? 3.508 22.516 6.887 1 94.62 113 ALA A N 1
ATOM 860 C CA . ALA A 1 113 ? 3.824 21.375 7.73 1 94.62 113 ALA A CA 1
ATOM 861 C C . ALA A 1 113 ? 4.402 20.234 6.906 1 94.62 113 ALA A C 1
ATOM 863 O O . ALA A 1 113 ? 5.434 19.656 7.266 1 94.62 113 ALA A O 1
ATOM 864 N N . LEU A 1 114 ? 3.756 19.922 5.797 1 95.88 114 LEU A N 1
ATOM 865 C CA . LEU A 1 114 ? 4.18 18.797 4.957 1 95.88 114 LEU A CA 1
ATOM 866 C C . LEU A 1 114 ? 5.543 19.078 4.332 1 95.88 114 LEU A C 1
ATOM 868 O O . LEU A 1 114 ? 6.367 18.172 4.195 1 95.88 114 LEU A O 1
ATOM 872 N N . ALA A 1 115 ? 5.773 20.297 3.998 1 93.38 115 ALA A N 1
ATOM 873 C CA . ALA A 1 115 ? 7.086 20.641 3.459 1 93.38 115 ALA A CA 1
ATOM 874 C C . ALA A 1 115 ? 8.195 20.344 4.465 1 93.38 115 ALA A C 1
ATOM 876 O O . ALA A 1 115 ? 9.242 19.812 4.102 1 93.38 115 ALA A O 1
ATOM 877 N N . ALA A 1 116 ? 7.957 20.688 5.684 1 92.38 116 ALA A N 1
ATOM 878 C CA . ALA A 1 116 ? 8.938 20.422 6.734 1 92.38 116 ALA A CA 1
ATOM 879 C C . ALA A 1 116 ? 9.164 18.922 6.895 1 92.38 116 ALA A C 1
ATOM 881 O O . ALA A 1 116 ? 10.305 18.469 7.008 1 92.38 116 ALA A O 1
ATOM 882 N N . VAL A 1 117 ? 8.133 18.172 6.848 1 94.94 117 VAL A N 1
ATOM 883 C CA . VAL A 1 117 ? 8.211 16.719 7.043 1 94.94 117 VAL A CA 1
ATOM 884 C C . VAL A 1 117 ? 8.883 16.078 5.84 1 94.94 117 VAL A C 1
ATOM 886 O O . VAL A 1 117 ? 9.672 15.141 5.992 1 94.94 117 VAL A O 1
ATOM 889 N N . LEU A 1 118 ? 8.594 16.578 4.668 1 94.94 118 LEU A N 1
ATOM 890 C CA . LEU A 1 118 ? 9.219 16.047 3.461 1 94.94 118 LEU A CA 1
ATOM 891 C C . LEU A 1 118 ? 10.719 16.312 3.465 1 94.94 118 LEU A C 1
ATOM 893 O O . LEU A 1 118 ? 11.508 15.445 3.057 1 94.94 118 LEU A O 1
ATOM 897 N N . THR A 1 119 ? 11.055 17.5 3.91 1 91.69 119 THR A N 1
ATOM 898 C CA . THR A 1 119 ? 12.477 17.797 4.043 1 91.69 119 THR A CA 1
ATOM 899 C C . THR A 1 119 ? 13.148 16.812 4.992 1 91.69 119 THR A C 1
ATOM 901 O O . THR A 1 119 ? 14.211 16.281 4.684 1 91.69 119 THR A O 1
ATOM 904 N N . HIS A 1 120 ? 12.523 16.609 6.082 1 92.12 120 HIS A N 1
ATOM 905 C CA . HIS A 1 120 ? 13.016 15.641 7.051 1 92.12 120 HIS A CA 1
ATOM 906 C C . HIS A 1 120 ? 13.078 14.242 6.441 1 92.12 120 HIS A C 1
ATOM 908 O O . HIS A 1 120 ? 14.078 13.539 6.594 1 92.12 120 HIS A O 1
ATOM 914 N N . ALA A 1 121 ? 12.086 13.828 5.715 1 94.88 121 ALA A N 1
ATOM 915 C CA . ALA A 1 121 ? 11.977 12.5 5.109 1 94.88 121 ALA A CA 1
ATOM 916 C C . ALA A 1 121 ? 13.109 12.258 4.121 1 94.88 121 ALA A C 1
ATOM 918 O O . ALA A 1 121 ? 13.758 11.203 4.156 1 94.88 121 ALA A O 1
ATOM 919 N N . PHE A 1 122 ? 13.398 13.219 3.309 1 93.88 122 PHE A N 1
ATOM 920 C CA . PHE A 1 122 ? 14.352 13.023 2.221 1 93.88 122 PHE A CA 1
ATOM 921 C C . PHE A 1 122 ? 15.781 13.297 2.695 1 93.88 122 PHE A C 1
ATOM 923 O O . PHE A 1 122 ? 16.703 12.547 2.359 1 93.88 122 PHE A O 1
ATOM 930 N N . LEU A 1 123 ? 15.992 14.266 3.5 1 89.44 123 LEU A N 1
ATOM 931 C CA . LEU A 1 123 ? 17.344 14.68 3.838 1 89.44 123 LEU A CA 1
ATOM 932 C C . LEU A 1 123 ? 17.859 13.93 5.066 1 89.44 123 LEU A C 1
ATOM 934 O O . LEU A 1 123 ? 19.031 13.578 5.141 1 89.44 123 LEU A O 1
ATOM 938 N N . GLU A 1 124 ? 17.016 13.742 6.008 1 89.69 124 GLU A N 1
ATOM 939 C CA . GLU A 1 124 ? 17.469 13.156 7.262 1 89.69 124 GLU A CA 1
ATOM 940 C C . GLU A 1 124 ? 17.203 11.648 7.293 1 89.69 124 GLU A C 1
ATOM 942 O O . GLU A 1 124 ? 18.062 10.875 7.715 1 89.69 124 GLU A O 1
ATOM 947 N N . LEU A 1 125 ? 16.047 11.258 6.852 1 93.62 125 LEU A N 1
ATOM 948 C CA . LEU A 1 125 ? 15.727 9.836 6.875 1 93.62 125 LEU A CA 1
ATOM 949 C C . LEU A 1 125 ? 16.266 9.141 5.629 1 93.62 125 LEU A C 1
ATOM 951 O O . LEU A 1 125 ? 16.312 7.91 5.574 1 93.62 125 LEU A O 1
ATOM 955 N N . GLY A 1 126 ? 16.516 9.906 4.609 1 94.38 126 GLY A N 1
ATOM 956 C CA . GLY A 1 126 ? 17.109 9.344 3.402 1 94.38 126 GLY A CA 1
ATOM 957 C C . GLY A 1 126 ? 16.125 8.555 2.566 1 94.38 126 GLY A C 1
ATOM 958 O O . GLY A 1 126 ? 16.5 7.609 1.871 1 94.38 126 GLY A O 1
ATOM 959 N N . LEU A 1 127 ? 14.875 8.867 2.615 1 96.44 127 LEU A N 1
ATOM 960 C CA . LEU A 1 127 ? 13.859 8.172 1.83 1 96.44 127 LEU A CA 1
ATOM 961 C C . LEU A 1 127 ? 14.008 8.492 0.347 1 96.44 127 LEU A C 1
ATOM 963 O O . LEU A 1 127 ? 14.445 9.586 -0.015 1 96.44 127 LEU A O 1
ATOM 967 N N . HIS A 1 128 ? 13.594 7.586 -0.482 1 96.75 128 HIS A N 1
ATOM 968 C CA . HIS A 1 128 ? 13.664 7.688 -1.935 1 96.75 128 HIS A CA 1
ATOM 969 C C . HIS A 1 128 ? 12.383 8.273 -2.508 1 96.75 128 HIS A C 1
ATOM 971 O O . HIS A 1 128 ? 12.414 9.016 -3.49 1 96.75 128 HIS A O 1
ATOM 977 N N . ARG A 1 129 ? 11.305 7.941 -1.874 1 97.81 129 ARG A N 1
ATOM 978 C CA . ARG A 1 129 ? 10 8.25 -2.445 1 97.81 129 ARG A CA 1
ATOM 979 C C . ARG A 1 129 ? 8.938 8.375 -1.356 1 97.81 129 ARG A C 1
ATOM 981 O O . ARG A 1 129 ? 8.922 7.578 -0.414 1 97.81 129 ARG A O 1
ATOM 988 N N . VAL A 1 130 ? 8.094 9.375 -1.447 1 98.06 130 VAL A N 1
ATOM 989 C CA . VAL A 1 130 ? 6.922 9.531 -0.591 1 98.06 130 VAL A CA 1
ATOM 990 C C . VAL A 1 130 ? 5.652 9.516 -1.441 1 98.06 130 VAL A C 1
ATOM 992 O O . VAL A 1 130 ? 5.602 10.133 -2.506 1 98.06 130 VAL A O 1
ATOM 995 N N . GLU A 1 131 ? 4.664 8.766 -1.007 1 98.5 131 GLU A N 1
ATOM 996 C CA . GLU A 1 131 ? 3.389 8.633 -1.707 1 98.5 131 GLU A CA 1
ATOM 997 C C . GLU A 1 131 ? 2.254 9.273 -0.914 1 98.5 131 GLU A C 1
ATOM 999 O O . GLU A 1 131 ? 2.207 9.164 0.313 1 98.5 131 GLU A O 1
ATOM 1004 N N . ALA A 1 132 ? 1.38 9.922 -1.555 1 98.12 132 ALA A N 1
ATOM 1005 C CA . ALA A 1 132 ? 0.133 10.43 -0.987 1 98.12 132 ALA A CA 1
ATOM 1006 C C . ALA A 1 132 ? -1.074 9.914 -1.765 1 98.12 132 ALA A C 1
ATOM 1008 O O . ALA A 1 132 ? -1.049 9.859 -2.996 1 98.12 132 ALA A O 1
ATOM 1009 N N . LYS A 1 133 ? -2.078 9.5 -1.122 1 97.31 133 LYS A N 1
ATOM 1010 C CA . LYS A 1 133 ? -3.361 9.125 -1.708 1 97.31 133 LYS A CA 1
ATOM 1011 C C . LYS A 1 133 ? -4.461 10.102 -1.293 1 97.31 133 LYS A C 1
ATOM 1013 O O . LYS A 1 133 ? -4.645 10.367 -0.104 1 97.31 133 LYS A O 1
ATOM 1018 N N . VAL A 1 134 ? -5.145 10.664 -2.268 1 97.38 134 VAL A N 1
ATOM 1019 C CA . VAL A 1 134 ? -6.105 11.727 -2.023 1 97.38 134 VAL A CA 1
ATOM 1020 C C . VAL A 1 134 ? -7.422 11.406 -2.727 1 97.38 134 VAL A C 1
ATOM 1022 O O . VAL A 1 134 ? -7.426 10.93 -3.863 1 97.38 134 VAL A O 1
ATOM 1025 N N . ASP A 1 135 ? -8.477 11.656 -2.045 1 96.44 135 ASP A N 1
ATOM 1026 C CA . ASP A 1 135 ? -9.773 11.578 -2.709 1 96.44 135 ASP A CA 1
ATOM 1027 C C . ASP A 1 135 ? -9.867 12.586 -3.852 1 96.44 135 ASP A C 1
ATOM 1029 O O . ASP A 1 135 ? -9.461 13.742 -3.703 1 96.44 135 ASP A O 1
ATOM 1033 N N . PRO A 1 136 ? -10.406 12.188 -4.996 1 96.5 136 PRO A N 1
ATOM 1034 C CA . PRO A 1 136 ? -10.453 13.078 -6.16 1 96.5 136 PRO A CA 1
ATOM 1035 C C . PRO A 1 136 ? -11.281 14.336 -5.906 1 96.5 136 PRO A C 1
ATOM 1037 O O . PRO A 1 136 ? -11.133 15.336 -6.613 1 96.5 136 PRO A O 1
ATOM 1040 N N . ASP A 1 137 ? -12.148 14.289 -4.941 1 95.19 137 ASP A N 1
ATOM 1041 C CA . ASP A 1 137 ? -13.016 15.43 -4.668 1 95.19 137 ASP A CA 1
ATOM 1042 C C . ASP A 1 137 ? -12.453 16.297 -3.541 1 95.19 137 ASP A C 1
ATOM 1044 O O . ASP A 1 137 ? -13.016 17.344 -3.209 1 95.19 137 ASP A O 1
ATOM 1048 N N . ASN A 1 138 ? -11.398 15.859 -2.887 1 94.88 138 ASN A N 1
ATOM 1049 C CA . ASN A 1 138 ? -10.727 16.641 -1.859 1 94.88 138 ASN A CA 1
ATOM 1050 C C . ASN A 1 138 ? -9.781 17.672 -2.471 1 94.88 138 ASN A C 1
ATOM 1052 O O . ASN A 1 138 ? -8.562 17.547 -2.373 1 94.88 138 ASN A O 1
ATOM 1056 N N . ILE A 1 139 ? -10.367 18.688 -2.961 1 95.31 139 ILE A N 1
ATOM 1057 C CA . ILE A 1 139 ? -9.656 19.688 -3.758 1 95.31 139 ILE A CA 1
ATOM 1058 C C . ILE A 1 139 ? -8.539 20.312 -2.928 1 95.31 139 ILE A C 1
ATOM 1060 O O . ILE A 1 139 ? -7.449 20.578 -3.438 1 95.31 139 ILE A O 1
ATOM 1064 N N . ALA A 1 140 ? -8.805 20.578 -1.66 1 93.94 140 ALA A N 1
ATOM 1065 C CA . ALA A 1 140 ? -7.816 21.203 -0.787 1 93.94 140 ALA A CA 1
ATOM 1066 C C . ALA A 1 140 ? -6.555 20.344 -0.692 1 93.94 140 ALA A C 1
ATOM 1068 O O . ALA A 1 140 ? -5.441 20.859 -0.827 1 93.94 140 ALA A O 1
ATOM 1069 N N . SER A 1 141 ? -6.684 19.062 -0.486 1 96.12 141 SER A N 1
ATOM 1070 C CA . SER A 1 141 ? -5.531 18.172 -0.385 1 96.12 141 SER A CA 1
ATOM 1071 C C . SER A 1 141 ? -4.848 18 -1.736 1 96.12 141 SER A C 1
ATOM 1073 O O . SER A 1 141 ? -3.619 17.906 -1.81 1 96.12 141 SER A O 1
ATOM 1075 N N . LEU A 1 142 ? -5.629 17.938 -2.822 1 96.56 142 LEU A N 1
ATOM 1076 C CA . LEU A 1 142 ? -5.055 17.891 -4.164 1 96.56 142 LEU A CA 1
ATOM 1077 C C . LEU A 1 142 ? -4.129 19.078 -4.41 1 96.56 142 LEU A C 1
ATOM 1079 O O . LEU A 1 142 ? -2.996 18.891 -4.855 1 96.56 142 LEU A O 1
ATOM 1083 N N . ARG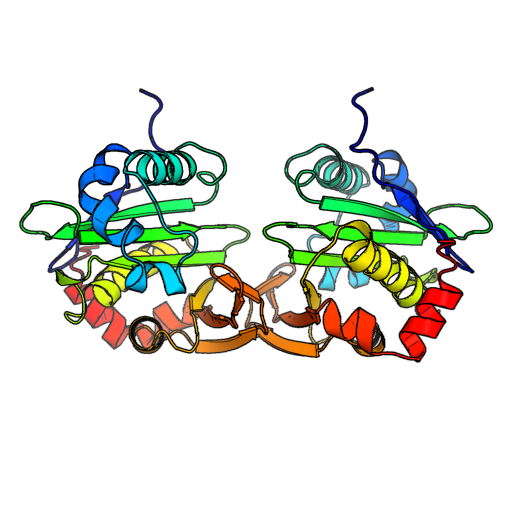 A 1 143 ? -4.578 20.203 -4.062 1 94.38 143 ARG A N 1
ATOM 1084 C CA . ARG A 1 143 ? -3.799 21.422 -4.262 1 94.38 143 ARG A CA 1
ATOM 1085 C C . ARG A 1 143 ? -2.539 21.406 -3.404 1 94.38 143 ARG A C 1
ATOM 1087 O O . ARG A 1 143 ? -1.479 21.875 -3.844 1 94.38 143 ARG A O 1
ATOM 1094 N N . THR A 1 144 ? -2.648 20.922 -2.197 1 94.31 144 THR A N 1
ATOM 1095 C CA . THR A 1 144 ? -1.521 20.875 -1.271 1 94.31 144 THR A CA 1
ATOM 1096 C C . THR A 1 144 ? -0.385 20.031 -1.844 1 94.31 144 THR A C 1
ATOM 1098 O O . THR A 1 144 ? 0.757 20.484 -1.919 1 94.31 144 THR A O 1
ATOM 1101 N N . VAL A 1 145 ? -0.683 18.812 -2.291 1 95.69 145 VAL A N 1
ATOM 1102 C CA . VAL A 1 145 ? 0.378 17.922 -2.748 1 95.69 145 VAL A CA 1
ATOM 1103 C C . VAL A 1 145 ? 0.921 18.406 -4.09 1 95.69 145 VAL A C 1
ATOM 1105 O O . VAL A 1 145 ? 2.123 18.312 -4.352 1 95.69 145 VAL A O 1
ATOM 1108 N N . GLU A 1 146 ? 0.056 18.938 -4.906 1 93.81 146 GLU A N 1
ATOM 1109 C CA . GLU A 1 146 ? 0.507 19.484 -6.184 1 93.81 146 GLU A CA 1
ATOM 1110 C C . GLU A 1 146 ? 1.441 20.672 -5.98 1 93.81 146 GLU A C 1
ATOM 1112 O O . GLU A 1 146 ? 2.463 20.781 -6.656 1 93.81 146 GLU A O 1
ATOM 1117 N N . ARG A 1 147 ? 1.088 21.531 -5.07 1 90.94 147 ARG A N 1
ATOM 1118 C CA . ARG A 1 147 ? 1.914 22.688 -4.754 1 90.94 147 ARG A CA 1
ATOM 1119 C C . ARG A 1 147 ? 3.309 22.266 -4.305 1 90.94 147 ARG A C 1
ATOM 1121 O O . ARG A 1 147 ? 4.293 22.953 -4.582 1 90.94 147 ARG A O 1
ATOM 1128 N N . LEU A 1 148 ? 3.373 21.156 -3.691 1 93.25 148 LEU A N 1
ATOM 1129 C CA . LEU A 1 148 ? 4.633 20.703 -3.109 1 93.25 148 LEU A CA 1
ATOM 1130 C C . LEU A 1 148 ? 5.426 19.859 -4.109 1 93.25 148 LEU A C 1
ATOM 1132 O O . LEU A 1 148 ? 6.492 19.344 -3.779 1 93.25 148 LEU A O 1
ATOM 1136 N N . GLY A 1 149 ? 4.875 19.688 -5.305 1 93.88 149 GLY A N 1
ATOM 1137 C CA . GLY A 1 149 ? 5.652 19.078 -6.371 1 93.88 149 GLY A CA 1
ATOM 1138 C C . GLY A 1 149 ? 5.352 17.609 -6.57 1 93.88 149 GLY A C 1
ATOM 1139 O O . GLY A 1 149 ? 5.996 16.953 -7.383 1 93.88 149 GLY A O 1
ATOM 1140 N N . PHE A 1 150 ? 4.387 17.094 -5.797 1 96.19 150 PHE A N 1
ATOM 1141 C CA . PHE A 1 150 ? 3.977 15.719 -6.055 1 96.19 150 PHE A CA 1
ATOM 1142 C C . PHE A 1 150 ? 3.449 15.562 -7.477 1 96.19 150 PHE A C 1
ATOM 1144 O O . PHE A 1 150 ? 2.76 16.453 -7.984 1 96.19 150 PHE A O 1
ATOM 1151 N N . VAL A 1 151 ? 3.73 14.422 -8.055 1 96.94 151 VAL A N 1
ATOM 1152 C CA . VAL A 1 151 ? 3.275 14.133 -9.406 1 96.94 151 VAL A CA 1
ATOM 1153 C C . VAL A 1 151 ? 2.145 13.109 -9.367 1 96.94 151 VAL A C 1
ATOM 1155 O O . VAL A 1 151 ? 2.248 12.086 -8.68 1 96.94 151 VAL A O 1
ATOM 1158 N N . ARG A 1 152 ? 1.045 13.414 -10.047 1 97.25 152 ARG A N 1
ATOM 1159 C CA . ARG A 1 152 ? -0.07 12.477 -10.141 1 97.25 152 ARG A CA 1
ATOM 1160 C C . ARG A 1 152 ? 0.326 11.234 -10.93 1 97.25 152 ARG A C 1
ATOM 1162 O O . ARG A 1 152 ? 0.81 11.336 -12.055 1 97.25 152 ARG A O 1
ATOM 1169 N N . GLU A 1 153 ? 0.049 10.109 -10.328 1 97.62 153 GLU A N 1
ATOM 1170 C CA . GLU A 1 153 ? 0.533 8.891 -10.969 1 97.62 153 GLU A CA 1
ATOM 1171 C C . GLU A 1 153 ? -0.61 7.914 -11.242 1 97.62 153 GLU A C 1
ATOM 1173 O O . GLU A 1 153 ? -0.471 6.992 -12.047 1 97.62 153 GLU A O 1
ATOM 1178 N N . ALA A 1 154 ? -1.689 8.094 -10.5 1 95.5 154 ALA A N 1
ATOM 1179 C CA . ALA A 1 154 ? -2.719 7.07 -10.633 1 95.5 154 ALA A CA 1
ATOM 1180 C C . ALA A 1 154 ? -4.086 7.605 -10.219 1 95.5 154 ALA A C 1
ATOM 1182 O O . ALA A 1 154 ? -4.176 8.617 -9.516 1 95.5 154 ALA A O 1
ATOM 1183 N N . ARG A 1 155 ? -5.066 6.977 -10.711 1 95.94 155 ARG A N 1
ATOM 1184 C CA . ARG A 1 155 ? -6.383 6.934 -10.086 1 95.94 155 ARG A CA 1
ATOM 1185 C C . ARG A 1 155 ? -6.824 5.496 -9.836 1 95.94 155 ARG A C 1
ATOM 1187 O O . ARG A 1 155 ? -7.109 4.754 -10.781 1 95.94 155 ARG A O 1
ATOM 1194 N N . LEU A 1 156 ? -6.828 5.098 -8.602 1 97.38 156 LEU A N 1
ATOM 1195 C CA . LEU A 1 156 ? -7.254 3.758 -8.203 1 97.38 156 LEU A CA 1
ATOM 1196 C C . LEU A 1 156 ? -8.766 3.695 -8.039 1 97.38 156 LEU A C 1
ATOM 1198 O O . LEU A 1 156 ? -9.344 4.465 -7.266 1 97.38 156 LEU A O 1
ATOM 1202 N N . ARG A 1 157 ? -9.383 2.805 -8.734 1 96.88 157 ARG A N 1
ATOM 1203 C CA . ARG A 1 157 ? -10.844 2.707 -8.734 1 96.88 157 ARG A CA 1
ATOM 1204 C C . ARG A 1 157 ? -11.344 2.021 -7.469 1 96.88 157 ARG A C 1
ATOM 1206 O O . ARG A 1 157 ? -10.867 0.941 -7.113 1 96.88 157 ARG A O 1
ATOM 1213 N N . ARG A 1 158 ? -12.312 2.697 -6.773 1 96.38 158 ARG A N 1
ATOM 1214 C CA . ARG A 1 158 ? -13.016 2.139 -5.625 1 96.38 158 ARG A CA 1
ATOM 1215 C C . ARG A 1 158 ? -12.047 1.489 -4.645 1 96.38 158 ARG A C 1
ATOM 1217 O O . ARG A 1 158 ? -12.25 0.351 -4.219 1 96.38 158 ARG A O 1
ATOM 1224 N N . SER A 1 159 ? -11.008 2.145 -4.293 1 95.81 159 SER A N 1
ATOM 1225 C CA . SER A 1 159 ? -9.906 1.596 -3.508 1 95.81 159 SER A CA 1
ATOM 1226 C C . SER A 1 159 ? -9.922 2.133 -2.082 1 95.81 159 SER A C 1
ATOM 1228 O O . SER A 1 159 ? -9 1.879 -1.307 1 95.81 159 SER A O 1
ATOM 1230 N N . PHE A 1 160 ? -10.953 2.844 -1.692 1 94.12 160 PHE A N 1
ATOM 1231 C CA . PHE A 1 160 ? -11.039 3.41 -0.351 1 94.12 160 PHE A CA 1
ATOM 1232 C C . PHE A 1 160 ? -12.453 3.268 0.206 1 94.12 160 PHE A C 1
ATOM 1234 O O . PHE A 1 160 ? -13.406 3.814 -0.355 1 94.12 160 PHE A O 1
ATOM 1241 N N . PRO A 1 161 ? -12.508 2.555 1.302 1 89.69 161 PRO A N 1
ATOM 1242 C CA . PRO A 1 161 ? -13.836 2.467 1.915 1 89.69 161 PRO A CA 1
ATOM 1243 C C . PRO A 1 161 ? -14.234 3.746 2.65 1 89.69 161 PRO A C 1
ATOM 1245 O O . PRO A 1 161 ? -13.5 4.211 3.527 1 89.69 161 PRO A O 1
ATOM 1248 N N . ALA A 1 162 ? -15.305 4.355 2.254 1 83.19 162 ALA A N 1
ATOM 1249 C CA . ALA A 1 162 ? -15.875 5.543 2.885 1 83.19 162 ALA A CA 1
ATOM 1250 C C . ALA A 1 162 ? -17.328 5.309 3.279 1 83.19 162 ALA A C 1
ATOM 1252 O O . ALA A 1 162 ? -18.219 5.387 2.439 1 83.19 162 ALA A O 1
ATOM 1253 N N . ARG A 1 163 ? -17.469 5.078 4.641 1 76.75 163 ARG A N 1
ATOM 1254 C CA . ARG A 1 163 ? -18.797 4.754 5.133 1 76.75 163 ARG A CA 1
ATOM 1255 C C . ARG A 1 163 ? -19.406 3.59 4.355 1 76.75 163 ARG A C 1
ATOM 1257 O O . ARG A 1 163 ? -18.828 2.506 4.293 1 76.75 163 ARG A O 1
ATOM 1264 N N . ASP A 1 164 ? -20.469 3.705 3.707 1 77.19 164 ASP A N 1
ATOM 1265 C CA . ASP A 1 164 ? -21.141 2.598 3.041 1 77.19 164 ASP A CA 1
ATOM 1266 C C . ASP A 1 164 ? -20.859 2.596 1.542 1 77.19 164 ASP A C 1
ATOM 1268 O O . ASP A 1 164 ? -21.578 1.974 0.764 1 77.19 164 ASP A O 1
ATOM 1272 N N . GLU A 1 165 ? -19.766 3.336 1.203 1 86.81 165 GLU A N 1
ATOM 1273 C CA . GLU A 1 165 ? -19.422 3.389 -0.215 1 86.81 165 GLU A CA 1
ATOM 1274 C C . GLU A 1 165 ? -17.922 3.184 -0.428 1 86.81 165 GLU A C 1
ATOM 1276 O O . GLU A 1 165 ? -17.156 3.141 0.534 1 86.81 165 GLU A O 1
ATOM 1281 N N . TRP A 1 166 ? -17.578 2.904 -1.677 1 93.12 166 TRP A N 1
ATOM 1282 C CA . TRP A 1 166 ? -16.188 2.832 -2.107 1 93.12 166 TRP A CA 1
ATOM 1283 C C . TRP A 1 166 ? -15.836 4 -3.021 1 93.12 166 TRP A C 1
ATOM 1285 O O . TRP A 1 166 ? -16.562 4.285 -3.98 1 93.12 166 TRP A O 1
ATOM 1295 N N . ARG A 1 167 ? -14.781 4.652 -2.654 1 94.06 167 ARG A N 1
ATOM 1296 C CA . ARG A 1 167 ? -14.367 5.82 -3.426 1 94.06 167 ARG A CA 1
ATOM 1297 C C . ARG A 1 167 ? -13.023 5.574 -4.113 1 94.06 167 ARG A C 1
ATOM 1299 O O . ARG A 1 167 ? -12.266 4.695 -3.711 1 94.06 167 ARG A O 1
ATOM 1306 N N . ASP A 1 168 ? -12.852 6.359 -5.176 1 96.62 168 ASP A N 1
ATOM 1307 C CA . ASP A 1 168 ? -11.562 6.316 -5.859 1 96.62 168 ASP A CA 1
ATOM 1308 C C . ASP A 1 168 ? -10.492 7.051 -5.055 1 96.62 168 ASP A C 1
ATOM 1310 O O . ASP A 1 168 ? -10.812 7.852 -4.172 1 96.62 168 ASP A O 1
ATOM 1314 N N . GLU A 1 169 ? -9.227 6.723 -5.312 1 97 169 GLU A N 1
ATOM 1315 C CA . GLU A 1 169 ? -8.086 7.453 -4.773 1 97 169 GLU A CA 1
ATOM 1316 C C . GLU A 1 169 ? -7.145 7.91 -5.887 1 97 169 GLU A C 1
ATOM 1318 O O . GLU A 1 169 ? -6.809 7.133 -6.781 1 97 169 GLU A O 1
ATOM 1323 N N . VAL A 1 170 ? -6.773 9.164 -5.844 1 98.06 170 VAL A N 1
ATOM 1324 C CA . VAL A 1 170 ? -5.695 9.648 -6.695 1 98.06 170 VAL A CA 1
ATOM 1325 C C . VAL A 1 170 ? -4.355 9.477 -5.98 1 98.06 170 VAL A C 1
ATOM 1327 O O . VAL A 1 170 ? -4.211 9.867 -4.82 1 98.06 170 VAL A O 1
ATOM 1330 N N . VAL A 1 171 ? -3.414 8.844 -6.668 1 98.25 171 VAL A N 1
ATOM 1331 C CA . VAL A 1 171 ? -2.109 8.578 -6.066 1 98.25 171 VAL A CA 1
ATOM 1332 C C . VAL A 1 171 ? -1.083 9.57 -6.609 1 98.25 171 VAL A C 1
ATOM 1334 O O . VAL A 1 171 ? -0.995 9.781 -7.82 1 98.25 171 VAL A O 1
ATOM 1337 N N . PHE A 1 172 ? -0.365 10.156 -5.699 1 98.19 172 PHE A N 1
ATOM 1338 C CA . PHE A 1 172 ? 0.731 11.062 -6.02 1 98.19 172 PHE A CA 1
ATOM 1339 C C . PHE A 1 172 ? 2.055 10.516 -5.492 1 98.19 172 PHE A C 1
ATOM 1341 O O . PHE A 1 172 ? 2.105 9.945 -4.406 1 98.19 172 PHE A O 1
ATOM 1348 N N . GLY A 1 173 ? 3.129 10.711 -6.281 1 98.12 173 GLY A N 1
ATOM 1349 C CA . GLY A 1 173 ? 4.473 10.359 -5.848 1 98.12 173 GLY A CA 1
ATOM 1350 C C . GLY A 1 173 ? 5.445 11.523 -5.906 1 98.12 173 GLY A C 1
ATOM 1351 O O . GLY A 1 173 ? 5.367 12.359 -6.809 1 98.12 173 GLY A O 1
ATOM 1352 N N . LEU A 1 174 ? 6.309 11.586 -4.957 1 97.19 174 LEU A N 1
ATOM 1353 C CA . LEU A 1 174 ? 7.398 12.555 -4.926 1 97.19 174 LEU A CA 1
ATOM 1354 C C . LEU A 1 174 ? 8.734 11.867 -4.672 1 97.19 174 LEU A C 1
ATOM 1356 O O . LEU A 1 174 ? 8.891 11.148 -3.676 1 97.19 174 LEU A O 1
ATOM 1360 N N . LEU A 1 175 ? 9.656 12.07 -5.578 1 96.69 175 LEU A N 1
ATOM 1361 C CA . LEU A 1 175 ? 10.977 11.469 -5.465 1 96.69 175 LEU A CA 1
ATOM 1362 C C . LEU A 1 175 ? 11.953 12.422 -4.781 1 96.69 175 LEU A C 1
ATOM 1364 O O . LEU A 1 175 ? 11.875 13.633 -4.961 1 96.69 175 LEU A O 1
ATOM 1368 N N . ALA A 1 176 ? 12.883 11.805 -4.078 1 94.94 176 ALA A N 1
ATOM 1369 C CA . ALA A 1 176 ? 13.898 12.594 -3.387 1 94.94 176 ALA A CA 1
ATOM 1370 C C . ALA A 1 176 ? 14.609 13.547 -4.348 1 94.94 176 ALA A C 1
ATOM 1372 O O . ALA A 1 176 ? 14.828 14.719 -4.027 1 94.94 176 ALA A O 1
ATOM 1373 N N . ARG A 1 177 ? 14.992 13.102 -5.508 1 92.56 177 ARG A N 1
ATOM 1374 C CA . ARG A 1 177 ? 15.727 13.906 -6.473 1 92.56 177 ARG A CA 1
ATOM 1375 C C . ARG A 1 177 ? 14.906 15.117 -6.914 1 92.56 177 ARG A C 1
ATOM 1377 O O . ARG A 1 177 ? 15.461 16.188 -7.168 1 92.56 177 ARG A O 1
ATOM 1384 N N . GLU A 1 178 ? 13.68 14.961 -7.062 1 91.94 178 GLU A N 1
ATOM 1385 C CA . GLU A 1 178 ? 12.797 16.062 -7.457 1 91.94 178 GLU A CA 1
ATOM 1386 C C . GLU A 1 178 ? 12.703 17.109 -6.363 1 91.94 178 GLU A C 1
ATOM 1388 O O . GLU A 1 178 ? 12.648 18.312 -6.648 1 91.94 178 GLU A O 1
ATOM 1393 N N . TRP A 1 179 ? 12.609 16.562 -5.137 1 89.56 179 TRP A N 1
ATOM 1394 C CA . TRP A 1 179 ? 12.539 17.469 -3.994 1 89.56 179 TRP A CA 1
ATOM 1395 C C . TRP A 1 179 ? 13.836 18.266 -3.852 1 89.56 179 TRP A C 1
ATOM 1397 O O . TRP A 1 179 ? 13.805 19.484 -3.676 1 89.56 179 TRP A O 1
ATOM 1407 N N . LEU A 1 180 ? 14.961 17.562 -4.074 1 82.56 180 LEU A N 1
ATOM 1408 C C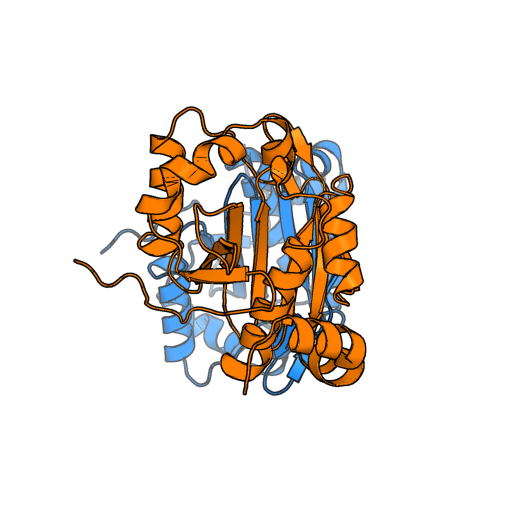A . LEU A 1 180 ? 16.281 18.141 -3.852 1 82.56 180 LEU A CA 1
ATOM 1409 C C . LEU A 1 180 ? 16.672 19.047 -5.008 1 82.56 180 LEU A C 1
ATOM 1411 O O . LEU A 1 180 ? 17.375 20.047 -4.805 1 82.56 180 LEU A O 1
ATOM 1415 N N . ASP A 1 181 ? 16.344 18.562 -6.348 1 78.12 181 ASP A N 1
ATOM 1416 C CA . ASP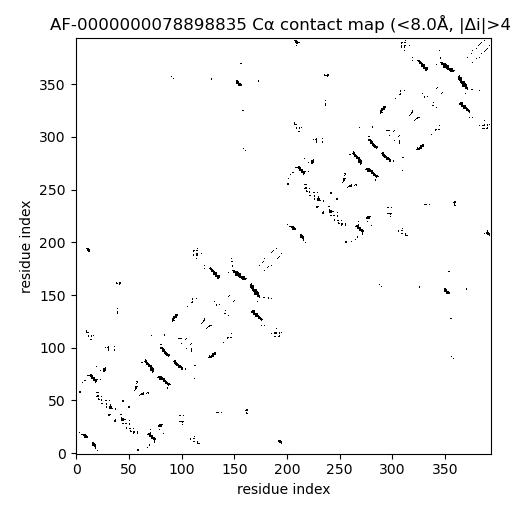 A 1 181 ? 16.641 19.391 -7.512 1 78.12 181 ASP A CA 1
ATOM 1417 C C . ASP A 1 181 ? 15.703 20.594 -7.59 1 78.12 181 ASP A C 1
ATOM 1419 O O . ASP A 1 181 ? 16 21.594 -8.25 1 78.12 181 ASP A O 1
ATOM 1423 N N . GLY A 1 182 ? 14.648 20.375 -7.566 1 60 182 GLY A N 1
ATOM 1424 C CA . GLY A 1 182 ? 13.523 21.234 -7.926 1 60 182 GLY A CA 1
ATOM 1425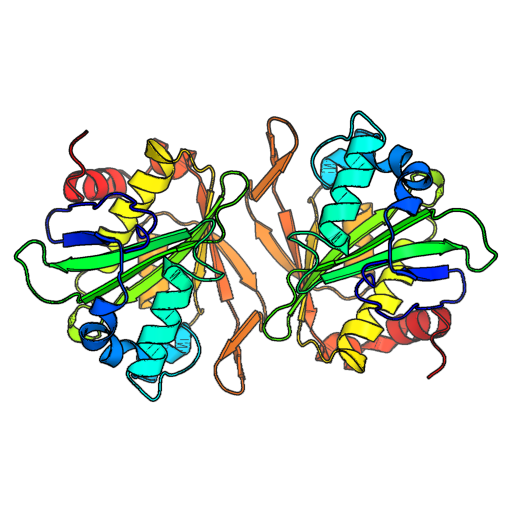 C C . GLY A 1 182 ? 13.383 22.453 -7.027 1 60 182 GLY A C 1
ATOM 1426 O O . GLY A 1 182 ? 14.305 22.781 -6.273 1 60 182 GLY A O 1
ATOM 1427 N N . ALA A 1 183 ? 12.086 22.719 -6.32 1 51.91 183 ALA A N 1
ATOM 1428 C CA . ALA A 1 183 ? 11.102 23.781 -6.387 1 51.91 183 ALA A CA 1
ATOM 1429 C C . ALA A 1 183 ? 11.648 25.062 -5.762 1 51.91 183 ALA A C 1
ATOM 1431 O O . ALA A 1 183 ? 12.023 25.078 -4.59 1 51.91 183 ALA A O 1
ATOM 1432 N N . PRO A 1 184 ? 12.141 25.812 -6.543 1 49.41 184 PRO A N 1
ATOM 1433 C CA . PRO A 1 184 ? 12.344 27.109 -5.887 1 49.41 184 PRO A CA 1
ATOM 1434 C C . PRO A 1 184 ? 11.344 27.359 -4.758 1 49.41 184 PRO A C 1
ATOM 1436 O O . PRO A 1 184 ? 11.711 27.922 -3.723 1 49.41 184 PRO A O 1
ATOM 1439 N N . GLU A 1 185 ? 10.086 27.062 -5.027 1 51.84 185 GLU A N 1
ATOM 1440 C CA . GLU A 1 185 ? 9.07 27.344 -4.016 1 51.84 185 GLU A CA 1
ATOM 1441 C C . GLU A 1 185 ? 9.258 26.453 -2.791 1 51.84 185 GLU A C 1
ATOM 1443 O O . GLU A 1 185 ? 9.023 26.891 -1.661 1 51.84 185 GLU A O 1
ATOM 1448 N N . VAL A 1 186 ? 9.812 25.219 -3.072 1 54.47 186 VAL A N 1
ATOM 1449 C CA . VAL A 1 186 ? 10.094 24.328 -1.951 1 54.47 186 VAL A CA 1
ATOM 1450 C C . VAL A 1 186 ? 11.258 24.875 -1.128 1 54.47 186 VAL A C 1
ATOM 1452 O O . VAL A 1 186 ? 11.227 24.828 0.104 1 54.47 186 VAL A O 1
ATOM 1455 N N . ALA A 1 187 ? 12.172 25.312 -1.971 1 55.31 187 ALA A N 1
ATOM 1456 C CA . ALA A 1 187 ? 13.289 25.953 -1.277 1 55.31 187 ALA A CA 1
ATOM 1457 C C . ALA A 1 187 ? 12.789 27.062 -0.363 1 55.31 187 ALA A C 1
ATOM 1459 O O . ALA A 1 187 ? 13.258 27.219 0.768 1 55.31 187 ALA A O 1
ATOM 1460 N N . ASP A 1 188 ? 11.844 27.812 -0.956 1 57.62 188 ASP A N 1
ATOM 1461 C CA . ASP A 1 188 ? 11.266 28.875 -0.145 1 57.62 188 ASP A CA 1
ATOM 1462 C C . ASP A 1 188 ? 10.484 28.312 1.035 1 57.62 188 ASP A C 1
ATOM 1464 O O . ASP A 1 188 ? 10.531 28.859 2.139 1 57.62 188 ASP A O 1
ATOM 1468 N N . LEU A 1 189 ? 9.859 27.219 0.693 1 56.09 189 LEU A N 1
ATOM 1469 C CA . LEU A 1 189 ? 9.078 26.578 1.74 1 56.09 189 LEU A CA 1
ATOM 1470 C C . LEU A 1 189 ? 10 25.969 2.801 1 56.09 189 LEU A C 1
ATOM 1472 O O . LEU A 1 189 ? 9.711 26.047 3.996 1 56.09 189 LEU A O 1
ATOM 1476 N N . ILE A 1 190 ? 11.047 25.391 2.248 1 55.72 190 ILE A N 1
ATOM 1477 C CA . ILE A 1 190 ? 12.07 24.859 3.15 1 55.72 190 ILE A CA 1
ATOM 1478 C C . ILE A 1 190 ? 12.641 26 3.988 1 55.72 190 ILE A C 1
ATOM 1480 O O . ILE A 1 190 ? 12.805 25.875 5.203 1 55.72 190 ILE A O 1
ATOM 1484 N N . ARG A 1 191 ? 12.969 27.078 3.236 1 54.88 191 ARG A N 1
ATOM 1485 C CA . ARG A 1 191 ? 13.477 28.25 3.932 1 54.88 191 ARG A CA 1
ATOM 1486 C C . ARG A 1 191 ? 12.461 28.781 4.941 1 54.88 191 ARG A C 1
ATOM 1488 O O . ARG A 1 191 ? 12.828 29.156 6.059 1 54.88 191 ARG A O 1
ATOM 1495 N N . ALA A 1 192 ? 11.273 28.75 4.457 1 52.72 192 ALA A N 1
ATOM 1496 C CA . ALA A 1 192 ? 10.219 29.188 5.363 1 52.72 192 ALA A CA 1
ATOM 1497 C C . ALA A 1 192 ? 10.016 28.203 6.5 1 52.72 192 ALA A C 1
ATOM 1499 O O . ALA A 1 192 ? 9.617 28.578 7.605 1 52.72 192 ALA A O 1
ATOM 1500 N N . ALA A 1 193 ? 10.141 26.906 6.129 1 52.59 193 ALA A N 1
ATOM 1501 C CA . ALA A 1 193 ? 10.031 25.859 7.137 1 52.59 193 ALA A CA 1
ATOM 1502 C C . ALA A 1 193 ? 11.195 25.922 8.125 1 52.59 193 ALA A C 1
ATOM 1504 O O . ALA A 1 193 ? 11.117 25.359 9.219 1 52.59 193 ALA A O 1
ATOM 1505 N N . GLY A 1 194 ? 11.867 26.891 8.297 1 48.38 194 GLY A N 1
ATOM 1506 C CA . GLY A 1 194 ? 12.922 27.203 9.25 1 48.38 194 GLY A CA 1
ATOM 1507 C C . GLY A 1 194 ? 13.742 26 9.664 1 48.38 194 GLY A C 1
ATOM 1508 O O . GLY A 1 194 ? 14.32 25.984 10.75 1 48.38 194 GLY A O 1
ATOM 1509 N N . ALA A 1 195 ? 13.68 24.844 9.078 1 45.72 195 ALA A N 1
ATOM 1510 C CA . ALA A 1 195 ? 14.516 23.797 9.648 1 45.72 195 ALA A CA 1
ATOM 1511 C C . ALA A 1 195 ? 15.984 24.203 9.688 1 45.72 195 ALA A C 1
ATOM 1513 O O . ALA A 1 195 ? 16.609 24.406 8.633 1 45.72 195 ALA A O 1
ATOM 1514 N N . SER A 1 196 ? 16.5 24.969 10.609 1 37.69 196 SER A N 1
ATOM 1515 C CA . SER A 1 196 ? 17.922 25.172 10.859 1 37.69 196 SER A CA 1
ATOM 1516 C C . SER A 1 196 ? 18.719 23.906 10.578 1 37.69 196 SER A C 1
ATOM 1518 O O . SER A 1 196 ? 18.359 22.812 11.047 1 37.69 196 SER A O 1
ATOM 1520 N N . PRO A 1 197 ? 19.766 23.953 9.523 1 33.62 197 PRO A N 1
ATOM 1521 C CA . PRO A 1 197 ? 20.734 22.844 9.445 1 33.62 197 PRO A CA 1
ATOM 1522 C C . PRO A 1 197 ? 21.203 22.391 10.828 1 33.62 197 PRO A C 1
ATOM 1524 O O . PRO A 1 197 ? 21.203 23.172 11.773 1 33.62 197 PRO A O 1
ATOM 1527 N N . MET B 1 1 ? 3.781 -27.422 17.453 1 31.48 1 MET B N 1
ATOM 1528 C CA . MET B 1 1 ? 3.557 -27.406 16.016 1 31.48 1 MET B CA 1
ATOM 1529 C C . MET B 1 1 ? 2.67 -26.234 15.609 1 31.48 1 MET B C 1
ATOM 1531 O O . MET B 1 1 ? 1.451 -26.297 15.781 1 31.48 1 MET B O 1
ATOM 1535 N N . THR B 1 2 ? 3.111 -25.109 15.891 1 36.41 2 THR B N 1
ATOM 1536 C CA . THR B 1 2 ? 2.27 -23.906 15.883 1 36.41 2 THR B CA 1
ATOM 1537 C C . THR B 1 2 ? 1.522 -23.781 14.555 1 36.41 2 THR B C 1
ATOM 1539 O O . THR B 1 2 ? 2.111 -23.953 13.484 1 36.41 2 THR B O 1
ATOM 1542 N N . ALA B 1 3 ? 0.268 -24.047 14.5 1 41.69 3 ALA B N 1
ATOM 1543 C CA . ALA B 1 3 ? -0.689 -24.297 13.43 1 41.69 3 ALA B CA 1
ATOM 1544 C C . ALA B 1 3 ? -0.636 -23.188 12.383 1 41.69 3 ALA B C 1
ATOM 1546 O O . ALA B 1 3 ? -0.669 -22 12.719 1 41.69 3 ALA B O 1
ATOM 1547 N N . THR B 1 4 ? 0.235 -23.312 11.344 1 50.62 4 THR B N 1
ATOM 1548 C CA . THR B 1 4 ? 0.243 -22.516 10.125 1 50.62 4 THR B CA 1
ATOM 1549 C C . THR B 1 4 ? -1.163 -22.016 9.789 1 50.62 4 THR B C 1
ATOM 1551 O O . THR B 1 4 ? -2.121 -22.797 9.812 1 50.62 4 THR B O 1
ATOM 1554 N N . PRO B 1 5 ? -1.362 -20.781 10.031 1 53.97 5 PRO B N 1
ATOM 1555 C CA . PRO B 1 5 ? -2.717 -20.328 9.703 1 53.97 5 PRO B CA 1
ATOM 1556 C C . PRO B 1 5 ? -3.32 -21.094 8.523 1 53.97 5 PRO B C 1
ATOM 1558 O O . PRO B 1 5 ? -2.633 -21.344 7.531 1 53.97 5 PRO B O 1
ATOM 1561 N N . GLN B 1 6 ? -4.035 -22.125 8.812 1 65.38 6 GLN B N 1
ATOM 1562 C CA . GLN B 1 6 ? -4.602 -23.109 7.902 1 65.38 6 GLN B CA 1
ATOM 1563 C C . GLN B 1 6 ? -5.684 -22.5 7.02 1 65.38 6 GLN B C 1
ATOM 1565 O O . GLN B 1 6 ? -6.66 -21.938 7.523 1 65.38 6 GLN B O 1
ATOM 1570 N N . HIS B 1 7 ? -5.145 -21.828 5.84 1 79.75 7 HIS B N 1
ATOM 1571 C CA . HIS B 1 7 ? -6.199 -21.578 4.863 1 79.75 7 HIS B CA 1
ATOM 1572 C C . HIS B 1 7 ? -6.371 -22.75 3.91 1 79.75 7 HIS B C 1
ATOM 1574 O O . HIS B 1 7 ? -5.57 -23.688 3.926 1 79.75 7 HIS B O 1
ATOM 1580 N N . ARG B 1 8 ? -7.414 -22.75 3.193 1 87.44 8 ARG B N 1
ATOM 1581 C CA . ARG B 1 8 ? -7.848 -23.938 2.463 1 87.44 8 ARG B CA 1
ATOM 1582 C C . ARG B 1 8 ? -7.039 -24.125 1.183 1 87.44 8 ARG B C 1
ATOM 1584 O O . ARG B 1 8 ? -6.523 -23.156 0.625 1 87.44 8 ARG B O 1
ATOM 1591 N N . SER B 1 9 ? -6.91 -25.391 0.802 1 94.06 9 SER B N 1
ATOM 1592 C CA . SER B 1 9 ? -6.348 -25.719 -0.501 1 94.06 9 SER B CA 1
ATOM 1593 C C . SER B 1 9 ? -7.367 -25.516 -1.616 1 94.06 9 SER B C 1
ATOM 1595 O O . SER B 1 9 ? -8.57 -25.609 -1.388 1 94.06 9 SER B O 1
ATOM 1597 N N . LEU B 1 10 ? -6.852 -25.172 -2.754 1 92.81 10 LEU B N 1
ATOM 1598 C CA . LEU B 1 10 ? -7.668 -25.016 -3.953 1 92.81 10 LEU B CA 1
ATOM 1599 C C . LEU B 1 10 ? -7.215 -25.984 -5.051 1 92.81 10 LEU B C 1
ATOM 1601 O O . LEU B 1 10 ? -6.012 -26.172 -5.246 1 92.81 10 LEU B O 1
ATOM 1605 N N . ARG B 1 11 ? -8.148 -26.578 -5.711 1 92 11 ARG B N 1
ATOM 1606 C CA . ARG B 1 11 ? -7.84 -27.5 -6.801 1 92 11 ARG B CA 1
ATOM 1607 C C . ARG B 1 11 ? -8.406 -27 -8.125 1 92 11 ARG B C 1
ATOM 1609 O O . ARG B 1 11 ? -9.523 -26.484 -8.172 1 92 11 ARG B O 1
ATOM 1616 N N . THR B 1 12 ? -7.566 -27.062 -9.117 1 91.88 12 THR B N 1
ATOM 1617 C CA . THR B 1 12 ? -7.984 -26.766 -10.484 1 91.88 12 THR B CA 1
ATOM 1618 C C . THR B 1 12 ? -7.754 -27.984 -11.391 1 91.88 12 THR B C 1
ATOM 1620 O O . THR B 1 12 ? -7.484 -29.078 -10.906 1 91.88 12 THR B O 1
ATOM 1623 N N . ARG B 1 13 ? -7.992 -27.75 -12.68 1 89.62 13 ARG B N 1
ATOM 1624 C CA . ARG B 1 13 ? -7.84 -28.844 -13.633 1 89.62 13 ARG B CA 1
ATOM 1625 C C . ARG B 1 13 ? -6.418 -29.406 -13.602 1 89.62 13 ARG B C 1
ATOM 1627 O O . ARG B 1 13 ? -6.223 -30.625 -13.594 1 89.62 13 ARG B O 1
ATOM 1634 N N . ARG B 1 14 ? -5.414 -28.547 -13.523 1 93.44 14 ARG B N 1
ATOM 1635 C CA . ARG B 1 14 ? -4.039 -29 -13.664 1 93.44 14 ARG B CA 1
ATOM 1636 C C . ARG B 1 14 ? -3.25 -28.781 -12.375 1 93.44 14 ARG B C 1
ATOM 1638 O O . ARG B 1 14 ? -2.115 -29.25 -12.25 1 93.44 14 ARG B O 1
ATOM 1645 N N . LEU B 1 15 ? -3.938 -28.094 -11.344 1 95.06 15 LEU B N 1
ATOM 1646 C CA . LEU B 1 15 ? -3.104 -27.641 -10.234 1 95.06 15 LEU B CA 1
ATOM 1647 C C . LEU B 1 15 ? -3.752 -27.969 -8.898 1 95.06 15 LEU B C 1
ATOM 1649 O O . LEU B 1 15 ? -4.977 -28.062 -8.805 1 95.06 15 LEU B O 1
ATOM 1653 N N . LEU B 1 16 ? -2.904 -28.188 -7.902 1 95.19 16 LEU B N 1
ATOM 1654 C CA . LEU B 1 16 ? -3.248 -28.125 -6.488 1 95.19 16 LEU B CA 1
ATOM 1655 C C . LEU B 1 16 ? -2.557 -26.953 -5.801 1 95.19 16 LEU B C 1
ATOM 1657 O O . LEU B 1 16 ? -1.327 -26.859 -5.809 1 95.19 16 LEU B O 1
ATOM 1661 N N . LEU B 1 17 ? -3.34 -26.047 -5.246 1 96.44 17 LEU B N 1
ATOM 1662 C CA . LEU B 1 17 ? -2.824 -24.953 -4.438 1 96.44 17 LEU B CA 1
ATOM 1663 C C . LEU B 1 17 ? -3.027 -25.234 -2.951 1 96.44 17 LEU B C 1
ATOM 1665 O O . LEU B 1 17 ? -4.148 -25.141 -2.447 1 96.44 17 LEU B O 1
ATOM 1669 N N . ARG B 1 18 ? -2.023 -25.547 -2.285 1 96.5 18 ARG B N 1
ATOM 1670 C CA . ARG B 1 18 ? -2.111 -25.781 -0.849 1 96.5 18 ARG B CA 1
ATOM 1671 C C . ARG B 1 18 ? -1.345 -24.719 -0.069 1 96.5 18 ARG B C 1
ATOM 1673 O O . ARG B 1 18 ? -0.497 -24.031 -0.629 1 96.5 18 ARG B O 1
ATOM 1680 N N . PRO B 1 19 ? -1.653 -24.609 1.154 1 96.62 19 PRO B N 1
ATOM 1681 C CA . PRO B 1 19 ? -0.903 -23.609 1.933 1 96.62 19 PRO B CA 1
ATOM 1682 C C . PRO B 1 19 ? 0.608 -23.828 1.849 1 96.62 19 PRO B C 1
ATOM 1684 O O . PRO B 1 19 ? 1.085 -24.953 1.919 1 96.62 19 PRO B O 1
ATOM 1687 N N . LEU B 1 20 ? 1.339 -22.766 1.661 1 97.56 20 LEU B N 1
ATOM 1688 C CA . LEU B 1 20 ? 2.797 -22.75 1.607 1 97.56 20 LEU B CA 1
ATOM 1689 C C . LEU B 1 20 ? 3.393 -23.078 2.975 1 97.56 20 LEU B C 1
ATOM 1691 O O . LEU B 1 20 ? 2.898 -22.594 3.998 1 97.56 20 LEU B O 1
ATOM 1695 N N . THR B 1 21 ? 4.418 -23.875 3.014 1 95.62 21 THR B N 1
ATOM 1696 C CA . THR B 1 21 ? 5.156 -24.156 4.242 1 95.62 21 THR B CA 1
ATOM 1697 C C . THR B 1 21 ? 6.648 -23.922 4.039 1 95.62 21 THR B C 1
ATOM 1699 O O . THR B 1 21 ? 7.121 -23.828 2.904 1 95.62 21 THR B O 1
ATOM 1702 N N . VAL B 1 22 ? 7.32 -23.828 5.113 1 96.75 22 VAL B N 1
ATOM 1703 C CA . VAL B 1 22 ? 8.766 -23.656 5.059 1 96.75 22 VAL B CA 1
ATOM 1704 C C . VAL B 1 22 ? 9.414 -24.844 4.359 1 96.75 22 VAL B C 1
ATOM 1706 O O . VAL B 1 22 ? 10.422 -24.688 3.66 1 96.75 22 VAL B O 1
ATOM 1709 N N . ALA B 1 23 ? 8.789 -25.969 4.402 1 96.25 23 ALA B N 1
ATOM 1710 C CA . ALA B 1 23 ? 9.32 -27.203 3.832 1 96.25 23 ALA B CA 1
ATOM 1711 C C . ALA B 1 23 ? 9.312 -27.156 2.307 1 96.25 23 ALA B C 1
ATOM 1713 O O . ALA B 1 23 ? 9.93 -28 1.646 1 96.25 23 ALA B O 1
ATOM 1714 N N . ASP B 1 24 ? 8.703 -26.156 1.719 1 97.44 24 ASP B N 1
ATOM 1715 C CA . ASP B 1 24 ? 8.656 -26.016 0.268 1 97.44 24 ASP B CA 1
ATOM 1716 C C . ASP B 1 24 ? 9.898 -25.297 -0.259 1 97.44 24 ASP B C 1
ATOM 1718 O O . ASP B 1 24 ? 10.133 -25.266 -1.468 1 97.44 24 ASP B O 1
ATOM 1722 N N . ALA B 1 25 ? 10.727 -24.812 0.629 1 97.88 25 ALA B N 1
ATOM 1723 C CA . ALA B 1 25 ? 11.836 -23.938 0.282 1 97.88 25 ALA B CA 1
ATOM 1724 C C . ALA B 1 25 ? 12.836 -24.625 -0.636 1 97.88 25 ALA B C 1
ATOM 1726 O O . ALA B 1 25 ? 13.266 -24.062 -1.644 1 97.88 25 ALA B O 1
ATOM 1727 N N . PRO B 1 26 ? 13.172 -25.875 -0.393 1 97.19 26 PRO B N 1
ATOM 1728 C CA . PRO B 1 26 ? 14.156 -26.5 -1.271 1 97.19 26 PRO B CA 1
ATOM 1729 C C . PRO B 1 26 ? 13.68 -26.594 -2.721 1 97.19 26 PRO B C 1
ATOM 1731 O O . PRO B 1 26 ? 14.469 -26.391 -3.645 1 97.19 26 PRO B O 1
ATOM 1734 N N . ALA B 1 27 ? 12.477 -26.859 -2.924 1 97.06 27 ALA B N 1
ATOM 1735 C CA . ALA B 1 27 ? 11.938 -27.016 -4.273 1 97.06 27 ALA B CA 1
ATOM 1736 C C . ALA B 1 27 ? 11.852 -25.688 -5 1 97.06 27 ALA B C 1
ATOM 1738 O O . ALA B 1 27 ? 11.992 -25.625 -6.223 1 97.06 27 ALA B O 1
ATOM 1739 N N . LEU B 1 28 ? 11.68 -24.641 -4.254 1 97.94 28 LEU B N 1
ATOM 1740 C CA . LEU B 1 28 ? 11.398 -23.359 -4.891 1 97.94 28 LEU B CA 1
ATOM 1741 C C . LEU B 1 28 ? 12.625 -22.453 -4.852 1 97.94 28 LEU B C 1
ATOM 1743 O O . LEU B 1 28 ? 12.688 -21.453 -5.562 1 97.94 28 LEU B O 1
ATOM 1747 N N . PHE B 1 29 ? 13.664 -22.812 -4.105 1 97.75 29 PHE B N 1
ATOM 1748 C CA . PHE B 1 29 ? 14.875 -22.016 -3.98 1 97.75 29 PHE B CA 1
ATOM 1749 C C . PHE B 1 29 ? 15.461 -21.703 -5.352 1 97.75 29 PHE B C 1
ATOM 1751 O O . PHE B 1 29 ? 15.898 -20.578 -5.602 1 97.75 29 PHE B O 1
ATOM 1758 N N . PRO B 1 30 ? 15.367 -22.562 -6.293 1 95.88 30 PRO B N 1
ATOM 1759 C CA . PRO B 1 30 ? 15.984 -22.281 -7.59 1 95.88 30 PRO B CA 1
ATOM 1760 C C . PRO B 1 30 ? 15.391 -21.047 -8.273 1 95.88 30 PRO B C 1
ATOM 1762 O O . PRO B 1 30 ? 16.094 -20.312 -8.969 1 95.88 30 PRO B O 1
ATOM 1765 N N . VAL B 1 31 ? 14.188 -20.828 -8.039 1 95.81 31 VAL B N 1
ATOM 1766 C CA . VAL B 1 31 ? 13.594 -19.672 -8.695 1 95.81 31 VAL B CA 1
ATOM 1767 C C . VAL B 1 31 ? 13.945 -18.406 -7.918 1 95.81 31 VAL B C 1
ATOM 1769 O O . VAL B 1 31 ? 14.195 -17.344 -8.516 1 95.81 31 VAL B O 1
ATOM 1772 N N . PHE B 1 32 ? 14.023 -18.453 -6.621 1 96.25 32 PHE B N 1
ATOM 1773 C CA . PHE B 1 32 ? 14.352 -17.312 -5.789 1 96.25 32 PHE B CA 1
ATOM 1774 C C . PHE B 1 32 ? 15.828 -16.969 -5.887 1 96.25 32 PHE B C 1
ATOM 1776 O O . PHE B 1 32 ? 16.234 -15.852 -5.543 1 96.25 32 PHE B O 1
ATOM 1783 N N . SER B 1 33 ? 16.562 -17.922 -6.379 1 95.56 33 SER B N 1
ATOM 1784 C CA . SER B 1 33 ? 17.984 -17.688 -6.559 1 95.56 33 SER B CA 1
ATOM 1785 C C . SER B 1 33 ? 18.312 -17.391 -8.016 1 95.56 33 SER B C 1
ATOM 1787 O O . SER B 1 33 ? 19.484 -17.219 -8.367 1 95.56 33 SER B O 1
ATOM 1789 N N . ASP B 1 34 ? 17.375 -17.344 -8.859 1 93.88 34 ASP B N 1
ATOM 1790 C CA . ASP B 1 34 ? 17.547 -17.031 -10.273 1 93.88 34 ASP B CA 1
ATOM 1791 C C . ASP B 1 34 ? 17.469 -15.523 -10.523 1 93.88 34 ASP B C 1
ATOM 1793 O O . ASP B 1 34 ? 16.391 -14.922 -10.359 1 93.88 34 ASP B O 1
ATOM 1797 N N . PRO B 1 35 ? 18.516 -14.914 -10.984 1 91.19 35 PRO B N 1
ATOM 1798 C CA . PRO B 1 35 ? 18.516 -13.461 -11.164 1 91.19 35 PRO B CA 1
ATOM 1799 C C . PRO B 1 35 ? 17.469 -12.984 -12.164 1 91.19 35 PRO B C 1
ATOM 1801 O O . PRO B 1 35 ? 16.922 -11.883 -12.016 1 91.19 35 PRO B O 1
ATOM 1804 N N . ASP B 1 36 ? 17.188 -13.734 -13.086 1 89.94 36 ASP B N 1
ATOM 1805 C CA . ASP B 1 36 ? 16.188 -13.344 -14.086 1 89.94 36 ASP B CA 1
ATOM 1806 C C . ASP B 1 36 ? 14.789 -13.328 -13.492 1 89.94 36 ASP B C 1
ATOM 1808 O O . ASP B 1 36 ? 13.992 -12.43 -13.781 1 89.94 36 ASP B O 1
ATOM 1812 N N . SER B 1 37 ? 14.555 -14.281 -12.633 1 90.5 37 SER B N 1
ATOM 1813 C CA . SER B 1 37 ? 13.25 -14.352 -11.977 1 90.5 37 SER B CA 1
ATOM 1814 C C . SER B 1 37 ? 13.109 -13.25 -10.922 1 90.5 37 SER B C 1
ATOM 1816 O O . SER B 1 37 ? 12.055 -12.625 -10.812 1 90.5 37 SER B O 1
ATOM 1818 N N . MET B 1 38 ? 14.188 -12.969 -10.266 1 91.25 38 MET B N 1
ATOM 1819 C CA . MET B 1 38 ? 14.109 -12.117 -9.078 1 91.25 38 MET B CA 1
ATOM 1820 C C . MET B 1 38 ? 14.258 -10.648 -9.453 1 91.25 38 MET B C 1
ATOM 1822 O O . MET B 1 38 ? 14.039 -9.766 -8.625 1 91.25 38 MET B O 1
ATOM 1826 N N . ARG B 1 39 ? 14.508 -10.398 -10.742 1 86.69 39 ARG B N 1
ATOM 1827 C CA . ARG B 1 39 ? 14.609 -9.016 -11.203 1 86.69 39 ARG B CA 1
ATOM 1828 C C . ARG B 1 39 ? 13.297 -8.266 -11 1 86.69 39 ARG B C 1
ATOM 1830 O O . ARG B 1 39 ? 13.289 -7.047 -10.852 1 86.69 39 ARG B O 1
ATOM 1837 N N . TRP B 1 40 ? 12.227 -9.016 -10.891 1 82.56 40 TRP B N 1
ATOM 1838 C CA . TRP B 1 40 ? 10.891 -8.445 -10.758 1 82.56 40 TRP B CA 1
ATOM 1839 C C . TRP B 1 40 ? 10.391 -8.562 -9.32 1 82.56 40 TRP B C 1
ATOM 1841 O O . TRP B 1 40 ? 9.352 -7.988 -8.977 1 82.56 40 TRP B O 1
ATOM 1851 N N . PHE B 1 41 ? 10.984 -9.281 -8.508 1 79.56 41 PHE B N 1
ATOM 1852 C CA . PHE B 1 41 ? 10.336 -9.742 -7.285 1 79.56 41 PHE B CA 1
ATOM 1853 C C . PHE B 1 41 ? 11.07 -9.227 -6.055 1 79.56 41 PHE B C 1
ATOM 1855 O O . PHE B 1 41 ? 10.484 -9.109 -4.977 1 79.56 41 PHE B O 1
ATOM 1862 N N . GLY B 1 42 ? 12.305 -8.969 -6.215 1 80 42 GLY B N 1
ATOM 1863 C CA . GLY B 1 42 ? 13 -8.477 -5.031 1 80 42 GLY B CA 1
ATOM 1864 C C . GLY B 1 42 ? 14.445 -8.93 -4.961 1 80 42 GLY B C 1
ATOM 1865 O O . GLY B 1 42 ? 15.133 -8.992 -5.98 1 80 42 GLY B O 1
ATOM 1866 N N . GLU B 1 43 ? 14.805 -9.281 -3.713 1 85.81 43 GLU B N 1
ATOM 1867 C CA . GLU B 1 43 ? 16.203 -9.594 -3.443 1 85.81 43 GLU B CA 1
ATOM 1868 C C . GLU B 1 43 ? 16.531 -11.039 -3.822 1 85.81 43 GLU B C 1
ATOM 1870 O O . GLU B 1 43 ? 15.758 -11.953 -3.527 1 85.81 43 GLU B O 1
ATOM 1875 N N . LEU B 1 44 ? 17.656 -11.164 -4.414 1 92.38 44 LEU B N 1
ATOM 1876 C CA . LEU B 1 44 ? 18.156 -12.484 -4.793 1 92.38 44 LEU B CA 1
ATOM 1877 C C . LEU B 1 44 ? 18.562 -13.289 -3.564 1 92.38 44 LEU B C 1
ATOM 1879 O O . LEU B 1 44 ? 19.297 -12.797 -2.711 1 92.38 44 LEU B O 1
ATOM 1883 N N . HIS B 1 45 ? 18 -14.516 -3.594 1 95.88 45 HIS B N 1
ATOM 1884 C CA . HIS B 1 45 ? 18.391 -15.398 -2.5 1 95.88 45 HIS B CA 1
ATOM 1885 C C . HIS B 1 45 ? 19.75 -16.047 -2.775 1 95.88 45 HIS B C 1
ATOM 1887 O O . HIS B 1 45 ? 19.984 -16.547 -3.877 1 95.88 45 HIS B O 1
ATOM 1893 N N . ARG B 1 46 ? 20.609 -16.047 -1.787 1 96 46 ARG B N 1
ATOM 1894 C CA . ARG B 1 46 ? 21.953 -16.609 -1.951 1 96 46 ARG B CA 1
ATOM 1895 C C . ARG B 1 46 ? 22 -18.047 -1.479 1 96 46 ARG B C 1
ATOM 1897 O O . ARG B 1 46 ? 22.766 -18.859 -2.004 1 96 46 ARG B O 1
ATOM 1904 N N . THR B 1 47 ? 21.156 -18.359 -0.536 1 97.94 47 THR B N 1
ATOM 1905 C CA . THR B 1 47 ? 21.109 -19.703 0.028 1 97.94 47 THR B CA 1
ATOM 1906 C C . THR B 1 47 ? 19.672 -20.172 0.199 1 97.94 47 THR B C 1
ATOM 1908 O O . THR B 1 47 ? 18.734 -19.359 0.173 1 97.94 47 THR B O 1
ATOM 1911 N N . GLN B 1 48 ? 19.562 -21.406 0.383 1 97.69 48 GLN B N 1
ATOM 1912 C CA . GLN B 1 48 ? 18.234 -21.969 0.669 1 97.69 48 GLN B CA 1
ATOM 1913 C C . GLN B 1 48 ? 17.688 -21.406 1.976 1 97.69 48 GLN B C 1
ATOM 1915 O O . GLN B 1 48 ? 16.469 -21.219 2.113 1 97.69 48 GLN B O 1
ATOM 1920 N N . ALA B 1 49 ? 18.562 -21.094 2.889 1 97.88 49 ALA B N 1
ATOM 1921 C CA . ALA B 1 49 ? 18.172 -20.531 4.172 1 97.88 49 ALA B CA 1
ATOM 1922 C C . ALA B 1 49 ? 17.469 -19.188 3.984 1 97.88 49 ALA B C 1
ATOM 1924 O O . ALA B 1 49 ? 16.547 -18.844 4.734 1 97.88 49 ALA B O 1
ATOM 1925 N N . ASP B 1 50 ? 17.859 -18.484 2.945 1 97.5 50 ASP B N 1
ATOM 1926 C CA . ASP B 1 50 ? 17.188 -17.219 2.621 1 97.5 50 ASP B CA 1
ATOM 1927 C C . ASP B 1 50 ? 15.727 -17.453 2.254 1 97.5 50 ASP B C 1
ATOM 1929 O O . ASP B 1 50 ? 14.844 -16.719 2.701 1 97.5 50 ASP B O 1
ATOM 1933 N N . THR B 1 51 ? 15.531 -18.484 1.494 1 97.75 51 THR B N 1
ATOM 1934 C CA . THR B 1 51 ? 14.172 -18.828 1.075 1 97.75 51 THR B CA 1
ATOM 1935 C C . THR B 1 51 ? 13.352 -19.312 2.26 1 97.75 51 THR B C 1
ATOM 1937 O O . THR B 1 51 ? 12.188 -18.938 2.418 1 97.75 51 THR B O 1
ATOM 1940 N N . GLU B 1 52 ? 13.945 -20.109 3.094 1 98 52 GLU B N 1
ATOM 1941 C CA . GLU B 1 52 ? 13.281 -20.594 4.297 1 98 52 GLU B CA 1
ATOM 1942 C C . GLU B 1 52 ? 12.875 -19.438 5.211 1 98 52 GLU B C 1
ATOM 1944 O O . GLU B 1 52 ? 11.773 -19.438 5.766 1 98 52 GLU B O 1
ATOM 1949 N N . ALA B 1 53 ? 13.758 -18.531 5.316 1 97 53 ALA B N 1
ATOM 1950 C CA . ALA B 1 53 ? 13.477 -17.375 6.148 1 97 53 ALA B CA 1
ATOM 1951 C C . ALA B 1 53 ? 12.297 -16.578 5.598 1 97 53 ALA B C 1
ATOM 1953 O O . ALA B 1 53 ? 11.43 -16.141 6.355 1 97 53 ALA B O 1
ATOM 1954 N N . LEU B 1 54 ? 12.289 -16.391 4.352 1 95.38 54 LEU B N 1
ATOM 1955 C CA . LEU B 1 54 ? 11.188 -15.688 3.715 1 95.38 54 LEU B CA 1
ATOM 1956 C C . LEU B 1 54 ? 9.867 -16.406 3.949 1 95.38 54 LEU B C 1
ATOM 1958 O O . LEU B 1 54 ? 8.867 -15.789 4.324 1 95.38 54 LEU B O 1
ATOM 1962 N N . PHE B 1 55 ? 9.898 -17.672 3.727 1 96.62 55 PHE B N 1
ATOM 1963 C CA . PHE B 1 55 ? 8.68 -18.453 3.891 1 96.62 55 PHE B CA 1
ATOM 1964 C C . PHE B 1 55 ? 8.219 -18.438 5.344 1 96.62 55 PHE B C 1
ATOM 1966 O O . PHE B 1 55 ? 7.02 -18.391 5.621 1 96.62 55 PHE B O 1
ATOM 1973 N N . HIS B 1 56 ? 9.164 -18.484 6.238 1 95.75 56 HIS B N 1
ATOM 1974 C CA . HIS B 1 56 ? 8.828 -18.344 7.648 1 95.75 56 HIS B CA 1
ATOM 1975 C C . HIS B 1 56 ? 8.125 -17.016 7.914 1 95.75 56 HIS B C 1
ATOM 1977 O O . HIS B 1 56 ? 7.094 -16.969 8.586 1 95.75 56 HIS B O 1
ATOM 1983 N N . ASP B 1 57 ? 8.609 -15.969 7.383 1 93.12 57 ASP B N 1
ATOM 1984 C CA . ASP B 1 57 ? 8.023 -14.641 7.547 1 93.12 57 ASP B CA 1
ATOM 1985 C C . ASP B 1 57 ? 6.613 -14.586 6.973 1 93.12 57 ASP B C 1
ATOM 1987 O O . ASP B 1 57 ? 5.73 -13.938 7.543 1 93.12 57 ASP B O 1
ATOM 1991 N N . TYR B 1 58 ? 6.441 -15.273 5.902 1 92.31 58 TYR B N 1
ATOM 1992 C CA . TYR B 1 58 ? 5.164 -15.25 5.191 1 92.31 58 TYR B CA 1
ATOM 1993 C C . TYR B 1 58 ? 4.121 -16.094 5.918 1 92.31 58 TYR B C 1
ATOM 1995 O O . TYR B 1 58 ? 2.926 -15.797 5.859 1 92.31 58 TYR B O 1
ATOM 2003 N N . THR B 1 59 ? 4.543 -17.125 6.559 1 92.56 59 THR B N 1
ATOM 2004 C CA . THR B 1 59 ? 3.58 -18.125 7.012 1 92.56 59 THR B CA 1
ATOM 2005 C C . THR B 1 59 ? 3.34 -18 8.516 1 92.56 59 THR B C 1
ATOM 2007 O O . THR B 1 59 ? 2.25 -18.312 9 1 92.56 59 THR B O 1
ATOM 2010 N N . VAL B 1 60 ? 4.336 -17.594 9.266 1 88.88 60 VAL B N 1
ATOM 2011 C CA . VAL B 1 60 ? 4.152 -17.547 10.719 1 88.88 60 VAL B CA 1
ATOM 2012 C C . VAL B 1 60 ? 4.758 -16.266 11.281 1 88.88 60 VAL B C 1
ATOM 2014 O O . VAL B 1 60 ? 4.539 -15.945 12.453 1 88.88 60 VAL B O 1
ATOM 2017 N N . GLY B 1 61 ? 5.453 -15.531 10.516 1 88.5 61 GLY B N 1
ATOM 2018 C CA . GLY B 1 61 ? 6.16 -14.344 10.961 1 88.5 61 GLY B CA 1
ATOM 2019 C C . GLY B 1 61 ? 5.383 -13.062 10.727 1 88.5 61 GLY B C 1
ATOM 2020 O O . GLY B 1 61 ? 4.152 -13.055 10.812 1 88.5 61 GLY B O 1
ATOM 2021 N N . PRO B 1 62 ? 6.066 -11.922 10.547 1 82.19 62 PRO B N 1
ATOM 2022 C CA . PRO B 1 62 ? 5.484 -10.578 10.555 1 82.19 62 PRO B CA 1
ATOM 2023 C C . PRO B 1 62 ? 4.508 -10.352 9.406 1 82.19 62 PRO B C 1
ATOM 2025 O O . PRO B 1 62 ? 3.637 -9.484 9.492 1 82.19 62 PRO B O 1
ATOM 2028 N N . TYR B 1 63 ? 4.625 -11.211 8.406 1 86.56 63 TYR B N 1
ATOM 2029 C CA . TYR B 1 63 ? 3.807 -10.953 7.227 1 86.56 63 TYR B CA 1
ATOM 2030 C C . TYR B 1 63 ? 2.656 -11.945 7.133 1 86.56 63 TYR B C 1
ATOM 2032 O O . TYR B 1 63 ? 1.92 -11.961 6.141 1 86.56 63 TYR B O 1
ATOM 2040 N N . ALA B 1 64 ? 2.543 -12.711 8.102 1 89.06 64 ALA B N 1
ATOM 2041 C CA . ALA B 1 64 ? 1.559 -13.789 8.055 1 89.06 64 ALA B CA 1
ATOM 2042 C C . ALA B 1 64 ? 0.147 -13.25 8.281 1 89.06 64 ALA B C 1
ATOM 2044 O O . ALA B 1 64 ? -0.812 -13.75 7.684 1 89.06 64 ALA B O 1
ATOM 2045 N N . ALA B 1 65 ? 0.118 -12.203 9.07 1 86.12 65 ALA B N 1
ATOM 2046 C CA . ALA B 1 65 ? -1.194 -11.625 9.359 1 86.12 65 ALA B CA 1
ATOM 2047 C C . ALA B 1 65 ? -1.755 -10.914 8.133 1 86.12 65 ALA B C 1
ATOM 2049 O O . ALA B 1 65 ? -1.043 -10.156 7.465 1 86.12 65 ALA B O 1
ATOM 2050 N N . GLY B 1 66 ? -2.941 -11.242 7.801 1 90.19 66 GLY B N 1
ATOM 2051 C CA . GLY B 1 66 ? -3.562 -10.609 6.652 1 90.19 66 GLY B CA 1
ATOM 2052 C C . GLY B 1 66 ? -3.035 -11.125 5.324 1 90.19 66 GLY B C 1
ATOM 2053 O O . GLY B 1 66 ? -2.893 -10.359 4.367 1 90.19 66 GLY B O 1
ATOM 2054 N N . ALA B 1 67 ? -2.588 -12.352 5.402 1 94.88 67 ALA B N 1
ATOM 2055 C CA . ALA B 1 67 ? -2.064 -12.914 4.164 1 94.88 67 ALA B CA 1
ATOM 2056 C C . ALA B 1 67 ? -2.459 -14.383 4.02 1 94.88 67 ALA B C 1
ATOM 2058 O O . ALA B 1 67 ? -2.814 -15.039 5.004 1 94.88 67 ALA B O 1
ATOM 2059 N N . ARG B 1 68 ? -2.504 -14.859 2.861 1 95.88 68 ARG B N 1
ATOM 2060 C CA . ARG B 1 68 ? -2.619 -16.266 2.467 1 95.88 68 ARG B CA 1
ATOM 2061 C C . ARG B 1 68 ? -1.6 -16.609 1.388 1 95.88 68 ARG B C 1
ATOM 2063 O O . ARG B 1 68 ? -1.482 -15.906 0.385 1 95.88 68 ARG B O 1
ATOM 2070 N N . GLN B 1 69 ? -0.864 -17.641 1.691 1 96.81 69 GLN B N 1
ATOM 2071 C CA . GLN B 1 69 ? 0.183 -18.094 0.781 1 96.81 69 GLN B CA 1
ATOM 2072 C C . GLN B 1 69 ? -0.083 -19.516 0.296 1 96.81 69 GLN B C 1
ATOM 2074 O O . GLN B 1 69 ? -0.398 -20.406 1.094 1 96.81 69 GLN B O 1
ATOM 2079 N N . TRP B 1 70 ? 0.061 -19.703 -0.989 1 97.44 70 TRP B N 1
ATOM 2080 C CA . TRP B 1 70 ? -0.107 -21.047 -1.548 1 97.44 70 TRP B CA 1
ATOM 2081 C C . TRP B 1 70 ? 1.158 -21.5 -2.27 1 97.44 70 TRP B C 1
ATOM 2083 O O . TRP B 1 70 ? 1.816 -20.688 -2.941 1 97.44 70 TRP B O 1
ATOM 2093 N N . ALA B 1 71 ? 1.504 -22.703 -2.119 1 98.12 71 ALA B N 1
ATOM 2094 C CA . ALA B 1 71 ? 2.365 -23.406 -3.068 1 98.12 71 ALA B CA 1
ATOM 2095 C C . ALA B 1 71 ? 1.558 -23.953 -4.242 1 98.12 71 ALA B C 1
ATOM 2097 O O . ALA B 1 71 ? 0.458 -24.469 -4.055 1 98.12 71 ALA B O 1
ATOM 2098 N N . ILE B 1 72 ? 2.084 -23.781 -5.383 1 98 72 ILE B N 1
ATOM 2099 C CA . ILE B 1 72 ? 1.439 -24.281 -6.594 1 98 72 ILE B CA 1
ATOM 2100 C C . ILE B 1 72 ? 2.039 -25.625 -6.984 1 98 72 ILE B C 1
ATOM 2102 O O . ILE B 1 72 ? 3.229 -25.719 -7.301 1 98 72 ILE B O 1
ATOM 2106 N N . LEU B 1 73 ? 1.222 -26.625 -7.012 1 97.62 73 LEU B N 1
ATOM 2107 C CA . LEU B 1 73 ? 1.672 -27.969 -7.391 1 97.62 73 LEU B CA 1
ATOM 2108 C C . LEU B 1 73 ? 0.873 -28.5 -8.578 1 97.62 73 LEU B C 1
ATOM 2110 O O . LEU B 1 73 ? -0.311 -28.172 -8.719 1 97.62 73 LEU B O 1
ATOM 2114 N N . PRO B 1 74 ? 1.596 -29.375 -9.391 1 96.25 74 PRO B N 1
ATOM 2115 C CA . PRO B 1 74 ? 0.773 -30.109 -10.344 1 96.25 74 PRO B CA 1
ATOM 2116 C C . PRO B 1 74 ? -0.279 -30.984 -9.656 1 96.25 74 PRO B C 1
ATOM 2118 O O . PRO B 1 74 ? -0.011 -31.578 -8.609 1 96.25 74 PRO B O 1
ATOM 2121 N N . ALA B 1 75 ? -1.456 -30.984 -10.234 1 93.75 75 ALA B N 1
ATOM 2122 C CA . ALA B 1 75 ? -2.537 -31.781 -9.664 1 93.75 75 ALA B CA 1
ATOM 2123 C C . ALA B 1 75 ? -2.166 -33.25 -9.625 1 93.75 75 ALA B C 1
ATOM 2125 O O . ALA B 1 75 ? -2.613 -34 -8.742 1 93.75 75 ALA B O 1
ATOM 2126 N N . ALA B 1 76 ? -1.319 -33.688 -10.516 1 93.44 76 ALA B N 1
ATOM 2127 C CA . ALA B 1 76 ? -0.914 -35.062 -10.633 1 93.44 76 ALA B CA 1
ATOM 2128 C C . ALA B 1 76 ? 0.13 -35.438 -9.578 1 93.44 76 ALA B C 1
ATOM 2130 O O . ALA B 1 76 ? 0.504 -36.594 -9.43 1 93.44 76 ALA B O 1
ATOM 2131 N N . GLY B 1 77 ? 0.625 -34.438 -8.859 1 91.69 77 GLY B N 1
ATOM 2132 C CA . GLY B 1 77 ? 1.62 -34.656 -7.82 1 91.69 77 GLY B CA 1
ATOM 2133 C C . GLY B 1 77 ? 2.994 -34.125 -8.188 1 91.69 77 GLY B C 1
ATOM 2134 O O . GLY B 1 77 ? 3.201 -33.656 -9.305 1 91.69 77 GLY B O 1
ATOM 2135 N N . GLY B 1 78 ? 3.859 -34.188 -7.125 1 94.12 78 GLY B N 1
ATOM 2136 C CA . GLY B 1 78 ? 5.219 -33.719 -7.352 1 94.12 78 GLY B CA 1
ATOM 2137 C C . GLY B 1 78 ? 5.582 -32.5 -6.516 1 94.12 78 GLY B C 1
ATOM 2138 O O . GLY B 1 78 ? 4.922 -32.219 -5.52 1 94.12 78 GLY B O 1
ATOM 2139 N N . ALA B 1 79 ? 6.664 -31.922 -6.973 1 96.06 79 ALA B N 1
ATOM 2140 C CA . ALA B 1 79 ? 7.188 -30.766 -6.246 1 96.06 79 ALA B CA 1
ATOM 2141 C C . ALA B 1 79 ? 6.449 -29.484 -6.641 1 96.06 79 ALA B C 1
ATOM 2143 O O . ALA B 1 79 ? 5.902 -29.391 -7.742 1 96.06 79 ALA B O 1
ATOM 2144 N N . PRO B 1 80 ? 6.422 -28.516 -5.742 1 98.12 80 PRO B N 1
ATOM 2145 C CA . PRO B 1 80 ? 5.844 -27.219 -6.109 1 98.12 80 PRO B CA 1
ATOM 2146 C C . PRO B 1 80 ? 6.555 -26.562 -7.293 1 98.12 80 PRO B C 1
ATOM 2148 O O . PRO B 1 80 ? 7.781 -26.656 -7.406 1 98.12 80 PRO B O 1
ATOM 2151 N N . VAL B 1 81 ? 5.785 -25.938 -8.102 1 97.56 81 VAL B N 1
ATOM 2152 C CA . VAL B 1 81 ? 6.352 -25.312 -9.289 1 97.56 81 VAL B CA 1
ATOM 2153 C C . VAL B 1 81 ? 6.219 -23.797 -9.172 1 97.56 81 VAL B C 1
ATOM 2155 O O . VAL B 1 81 ? 6.527 -23.062 -10.125 1 97.56 81 VAL B O 1
ATOM 2158 N N . GLY B 1 82 ? 5.734 -23.297 -8.07 1 97.94 82 GLY B N 1
ATOM 2159 C CA . GLY B 1 82 ? 5.594 -21.859 -7.836 1 97.94 82 GLY B CA 1
ATOM 2160 C C . GLY B 1 82 ? 4.887 -21.531 -6.535 1 97.94 82 GLY B C 1
ATOM 2161 O O . GLY B 1 82 ? 4.613 -22.438 -5.73 1 97.94 82 GLY B O 1
ATOM 2162 N N . SER B 1 83 ? 4.68 -20.297 -6.328 1 97.62 83 SER B N 1
ATOM 2163 C CA . SER B 1 83 ? 3.93 -19.797 -5.172 1 97.62 83 SER B CA 1
ATOM 2164 C C . SER B 1 83 ? 3.094 -18.578 -5.535 1 97.62 83 SER B C 1
ATOM 2166 O O . SER B 1 83 ? 3.391 -17.891 -6.508 1 97.62 83 SER B O 1
ATOM 2168 N N . LEU B 1 84 ? 2.057 -18.422 -4.832 1 97.44 84 LEU B N 1
ATOM 2169 C CA . LEU B 1 84 ? 1.077 -17.359 -5.031 1 97.44 84 LEU B CA 1
ATOM 2170 C C . LEU B 1 84 ? 0.547 -16.859 -3.691 1 97.44 84 LEU B C 1
ATOM 2172 O O . LEU B 1 84 ? 0.401 -17.641 -2.744 1 97.44 84 LEU B O 1
ATOM 2176 N N . SER B 1 85 ? 0.222 -15.547 -3.666 1 97.12 85 SER B N 1
ATOM 2177 C CA . SER B 1 85 ? -0.186 -15.008 -2.373 1 97.12 85 SER B CA 1
ATOM 2178 C C . SER B 1 85 ? -1.304 -13.984 -2.527 1 97.12 85 SER B C 1
ATOM 2180 O O . SER B 1 85 ? -1.457 -13.383 -3.594 1 97.12 85 SER B O 1
ATOM 2182 N N . LEU B 1 86 ? -2.195 -13.906 -1.595 1 97.5 86 LEU B N 1
ATOM 2183 C CA . LEU B 1 86 ? -2.932 -12.711 -1.189 1 97.5 86 LEU B CA 1
ATOM 2184 C C . LEU B 1 86 ? -2.314 -12.086 0.058 1 97.5 86 LEU B C 1
ATOM 2186 O O . LEU B 1 86 ? -2.104 -12.773 1.061 1 97.5 86 LEU B O 1
ATOM 2190 N N . HIS B 1 87 ? -1.953 -10.82 -0.013 1 95.75 87 HIS B N 1
ATOM 2191 C CA . HIS B 1 87 ? -1.276 -10.227 1.133 1 95.75 87 HIS B CA 1
ATOM 2192 C C . HIS B 1 87 ? -1.733 -8.789 1.354 1 95.75 87 HIS B C 1
ATOM 2194 O O . HIS B 1 87 ? -2.477 -8.234 0.54 1 95.75 87 HIS B O 1
ATOM 2200 N N . ARG B 1 88 ? -1.421 -8.25 2.531 1 92.75 88 ARG B N 1
ATOM 2201 C CA . ARG B 1 88 ? -1.862 -6.926 2.947 1 92.75 88 ARG B CA 1
ATOM 2202 C C . ARG B 1 88 ? -3.385 -6.824 2.926 1 92.75 88 ARG B C 1
ATOM 2204 O O . ARG B 1 88 ? -3.939 -5.855 2.41 1 92.75 88 ARG B O 1
ATOM 2211 N N . MET B 1 89 ? -3.963 -7.898 3.365 1 93.88 89 MET B N 1
ATOM 2212 C CA . MET B 1 89 ? -5.422 -7.938 3.395 1 93.88 89 MET B CA 1
ATOM 2213 C C . MET B 1 89 ? -5.969 -7.016 4.48 1 93.88 89 MET B C 1
ATOM 2215 O O . MET B 1 89 ? -5.699 -7.223 5.668 1 93.88 89 MET B O 1
ATOM 2219 N N . GLN B 1 90 ? -6.652 -6.023 4.059 1 89.62 90 GLN B N 1
ATOM 2220 C CA . GLN B 1 90 ? -7.25 -5.055 4.973 1 89.62 90 GLN B CA 1
ATOM 2221 C C . GLN B 1 90 ? -8.422 -4.324 4.312 1 89.62 90 GLN B C 1
ATOM 2223 O O . GLN B 1 90 ? -8.367 -4.004 3.123 1 89.62 90 GLN B O 1
ATOM 2228 N N . GLN B 1 91 ? -9.484 -4.141 5.039 1 90.31 91 GLN B N 1
ATOM 2229 C CA . GLN B 1 91 ? -10.617 -3.322 4.629 1 90.31 91 GLN B CA 1
ATOM 2230 C C . GLN B 1 91 ? -11.203 -3.818 3.311 1 90.31 91 GLN B C 1
ATOM 2232 O O . GLN B 1 91 ? -11.492 -3.021 2.416 1 90.31 91 GLN B O 1
ATOM 2237 N N . GLY B 1 92 ? -11.211 -5.16 3.123 1 94.5 92 GLY B N 1
ATOM 2238 C CA . GLY B 1 92 ? -11.859 -5.758 1.968 1 94.5 92 GLY B CA 1
ATOM 2239 C C . GLY B 1 92 ? -11 -5.73 0.719 1 94.5 92 GLY B C 1
ATOM 2240 O O . GLY B 1 92 ? -11.492 -5.961 -0.387 1 94.5 92 GLY B O 1
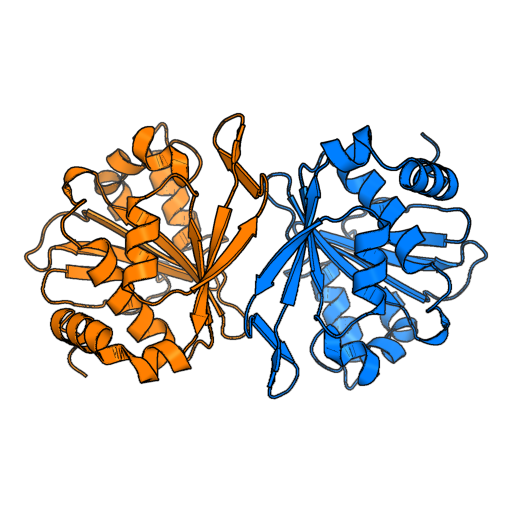ATOM 2241 N N . MET B 1 93 ? -9.742 -5.457 0.93 1 97.25 93 MET B N 1
ATOM 2242 C CA . MET B 1 93 ? -8.82 -5.395 -0.206 1 97.25 93 MET B CA 1
ATOM 2243 C C . MET B 1 93 ? -7.543 -6.172 0.084 1 97.25 93 MET B C 1
ATOM 2245 O O . MET B 1 93 ? -7.254 -6.492 1.239 1 97.25 93 MET B O 1
ATOM 2249 N N . CYS B 1 94 ? -6.812 -6.512 -0.934 1 97.69 94 CYS B N 1
ATOM 2250 C CA . CYS B 1 94 ? -5.5 -7.129 -0.779 1 97.69 94 CYS B CA 1
ATOM 2251 C C . CYS B 1 94 ? -4.664 -6.957 -2.043 1 97.69 94 CYS B C 1
ATOM 2253 O O . CYS B 1 94 ? -5.125 -6.367 -3.021 1 97.69 94 CYS B O 1
ATOM 2255 N N . GLN B 1 95 ? -3.459 -7.32 -1.955 1 98.06 95 GLN B N 1
ATOM 2256 C CA . GLN B 1 95 ? -2.561 -7.434 -3.1 1 98.06 95 GLN B CA 1
ATOM 2257 C C . GLN B 1 95 ? -2.266 -8.891 -3.426 1 98.06 95 GLN B C 1
ATOM 2259 O O . GLN B 1 95 ? -2.467 -9.773 -2.588 1 98.06 95 GLN B O 1
ATOM 2264 N N . THR B 1 96 ? -1.926 -9.094 -4.641 1 98.12 96 THR B N 1
ATOM 2265 C CA . THR B 1 96 ? -1.548 -10.453 -5.027 1 98.12 96 THR B CA 1
ATOM 2266 C C . THR B 1 96 ? -0.18 -10.461 -5.703 1 98.12 96 THR B C 1
ATOM 2268 O O . THR B 1 96 ? 0.28 -9.43 -6.199 1 98.12 96 THR B O 1
ATOM 2271 N N . GLY B 1 97 ? 0.468 -11.539 -5.633 1 96.94 97 GLY B N 1
ATOM 2272 C CA . GLY B 1 97 ? 1.734 -11.836 -6.281 1 96.94 97 GLY B CA 1
ATOM 2273 C C . GLY B 1 97 ? 1.967 -13.32 -6.492 1 96.94 97 GLY B C 1
ATOM 2274 O O . GLY B 1 97 ? 1.393 -14.148 -5.789 1 96.94 97 GLY B O 1
ATOM 2275 N N . TYR B 1 98 ? 2.797 -13.617 -7.449 1 96.94 98 TYR B N 1
ATOM 2276 C CA . TYR B 1 98 ? 3.064 -15.016 -7.773 1 96.94 98 TYR B CA 1
ATOM 2277 C C . TYR B 1 98 ? 4.406 -15.164 -8.484 1 96.94 98 TYR B C 1
ATOM 2279 O O . TYR B 1 98 ? 4.91 -14.203 -9.07 1 96.94 98 TYR B O 1
ATOM 2287 N N . ILE B 1 99 ? 4.941 -16.312 -8.383 1 96.56 99 ILE B N 1
ATOM 2288 C CA . ILE B 1 99 ? 6.203 -16.656 -9.039 1 96.56 99 ILE B CA 1
ATOM 2289 C C . ILE B 1 99 ? 6.191 -18.141 -9.43 1 96.56 99 ILE B C 1
ATOM 2291 O O . ILE B 1 99 ? 5.68 -18.984 -8.688 1 96.56 99 ILE B O 1
ATOM 2295 N N . LEU B 1 100 ? 6.617 -18.438 -10.602 1 96.25 100 LEU B N 1
ATOM 2296 C CA . LEU B 1 100 ? 6.75 -19.812 -11.094 1 96.25 100 LEU B CA 1
ATOM 2297 C C . LEU B 1 100 ? 8.195 -20.125 -11.445 1 96.25 100 LEU B C 1
ATOM 2299 O O . LEU B 1 100 ? 8.922 -19.25 -11.938 1 96.25 100 LEU B O 1
ATOM 2303 N N . VAL B 1 101 ? 8.531 -21.359 -11.273 1 95.06 101 VAL B N 1
ATOM 2304 C CA . VAL B 1 101 ? 9.828 -21.812 -11.766 1 95.06 101 VAL B CA 1
ATOM 2305 C C . VAL B 1 101 ? 9.875 -21.688 -13.289 1 95.06 101 VAL B C 1
ATOM 2307 O O . VAL B 1 101 ? 8.852 -21.859 -13.961 1 95.06 101 VAL B O 1
ATOM 2310 N N . PRO B 1 102 ? 11.031 -21.484 -13.812 1 92.44 102 PRO B N 1
ATOM 2311 C CA . PRO B 1 102 ? 11.148 -21.234 -15.25 1 92.44 102 PRO B CA 1
ATOM 2312 C C . PRO B 1 102 ? 10.562 -22.359 -16.094 1 92.44 102 PRO B C 1
ATOM 2314 O O . PRO B 1 102 ? 9.859 -22.109 -17.078 1 92.44 102 PRO B O 1
ATOM 2317 N N . ALA B 1 103 ? 10.695 -23.562 -15.703 1 92.69 103 ALA B N 1
ATOM 2318 C CA . ALA B 1 103 ? 10.258 -24.719 -16.469 1 92.69 103 ALA B CA 1
ATOM 2319 C C . ALA B 1 103 ? 8.742 -24.781 -16.547 1 92.69 103 ALA B C 1
ATOM 2321 O O . ALA B 1 103 ? 8.188 -25.5 -17.391 1 92.69 103 ALA B O 1
ATOM 2322 N N . ALA B 1 104 ? 8.07 -24.078 -15.688 1 94.44 104 ALA B N 1
ATOM 2323 C CA . ALA B 1 104 ? 6.613 -24.141 -15.617 1 94.44 104 ALA B CA 1
ATOM 2324 C C . ALA B 1 104 ? 5.969 -22.953 -16.312 1 94.44 104 ALA B C 1
ATOM 2326 O O . ALA B 1 104 ? 4.742 -22.844 -16.375 1 94.44 104 ALA B O 1
ATOM 2327 N N . ARG B 1 105 ? 6.723 -22.062 -16.891 1 93.5 105 ARG B N 1
ATOM 2328 C CA . ARG B 1 105 ? 6.211 -20.812 -17.453 1 93.5 105 ARG B CA 1
ATOM 2329 C C . ARG B 1 105 ? 5.727 -21.031 -18.891 1 93.5 105 ARG B C 1
ATOM 2331 O O . ARG B 1 105 ? 6.062 -22.031 -19.516 1 93.5 105 ARG B O 1
ATOM 2338 N N . GLY B 1 106 ? 4.891 -20.172 -19.281 1 91.88 106 GLY B N 1
ATOM 2339 C CA . GLY B 1 106 ? 4.441 -20.188 -20.656 1 91.88 106 GLY B CA 1
ATOM 2340 C C . GLY B 1 106 ? 3.371 -21.219 -20.938 1 91.88 106 GLY B C 1
ATOM 2341 O O . GLY B 1 106 ? 3.119 -21.578 -22.078 1 91.88 106 GLY B O 1
ATOM 2342 N N . ARG B 1 107 ? 2.783 -21.734 -19.875 1 91.62 107 ARG B N 1
ATOM 2343 C CA . ARG B 1 107 ? 1.793 -22.797 -20.016 1 91.62 107 ARG B CA 1
ATOM 2344 C C . ARG B 1 107 ? 0.436 -22.359 -19.484 1 91.62 107 ARG B C 1
ATOM 2346 O O . ARG B 1 107 ? -0.485 -23.172 -19.375 1 91.62 107 ARG B O 1
ATOM 2353 N N . GLY B 1 108 ? 0.342 -21.141 -19.031 1 92.38 108 GLY B N 1
ATOM 2354 C CA . GLY B 1 108 ? -0.912 -20.625 -18.516 1 92.38 108 GLY B CA 1
ATOM 2355 C C . GLY B 1 108 ? -1.188 -21.031 -17.078 1 92.38 108 GLY B C 1
ATOM 2356 O O . GLY B 1 108 ? -2.301 -20.859 -16.594 1 92.38 108 GLY B O 1
ATOM 2357 N N . LEU B 1 109 ? -0.188 -21.578 -16.406 1 93.31 109 LEU B N 1
ATOM 2358 C CA . LEU B 1 109 ? -0.389 -22.094 -15.062 1 93.31 109 LEU B CA 1
ATOM 2359 C C . LEU B 1 109 ? -0.609 -20.953 -14.07 1 93.31 109 LEU B C 1
ATOM 2361 O O . LEU B 1 109 ? -1.424 -21.078 -13.156 1 93.31 109 LEU B O 1
ATOM 2365 N N . ALA B 1 110 ? 0.085 -19.875 -14.258 1 94.62 110 ALA B N 1
ATOM 2366 C CA . ALA B 1 110 ? -0.097 -18.734 -13.375 1 94.62 110 ALA B CA 1
ATOM 2367 C C . ALA B 1 110 ? -1.52 -18.188 -13.469 1 94.62 110 ALA B C 1
ATOM 2369 O O . ALA B 1 110 ? -2.148 -17.891 -12.445 1 94.62 110 ALA B O 1
ATOM 2370 N N . SER B 1 111 ? -1.992 -18.094 -14.68 1 93.75 111 SER B N 1
ATOM 2371 C CA . SER B 1 111 ? -3.352 -17.609 -14.883 1 93.75 111 SER B CA 1
ATOM 2372 C C . SER B 1 111 ? -4.375 -18.547 -14.242 1 93.75 111 SER B C 1
ATOM 2374 O O . SER B 1 111 ? -5.328 -18.094 -13.609 1 93.75 111 SER B O 1
ATOM 2376 N N . GLU B 1 112 ? -4.145 -19.812 -14.43 1 92.25 112 GLU B N 1
ATOM 2377 C CA . GLU B 1 112 ? -5.039 -20.797 -13.844 1 92.25 112 GLU B CA 1
ATOM 2378 C C . GLU B 1 112 ? -5.031 -20.719 -12.32 1 92.25 112 GLU B C 1
ATOM 2380 O O . GLU B 1 112 ? -6.09 -20.703 -11.688 1 92.25 112 GLU B O 1
ATOM 2385 N N . ALA B 1 113 ? -3.873 -20.641 -11.75 1 94.56 113 ALA B N 1
ATOM 2386 C CA . ALA B 1 113 ? -3.73 -20.562 -10.297 1 94.56 113 ALA B CA 1
ATOM 2387 C C . ALA B 1 113 ? -4.367 -19.281 -9.75 1 94.56 113 ALA B C 1
ATOM 2389 O O . ALA B 1 113 ? -5.129 -19.328 -8.781 1 94.56 113 ALA B O 1
ATOM 2390 N N . LEU B 1 114 ? -4.066 -18.172 -10.383 1 95.94 114 LEU B N 1
ATOM 2391 C CA . LEU B 1 114 ? -4.566 -16.875 -9.914 1 95.94 114 LEU B CA 1
ATOM 2392 C C . LEU B 1 114 ? -6.082 -16.797 -10.055 1 95.94 114 LEU B C 1
ATOM 2394 O O . LEU B 1 114 ? -6.758 -16.219 -9.203 1 95.94 114 LEU B O 1
ATOM 2398 N N . ALA B 1 115 ? -6.586 -17.375 -11.078 1 93.44 115 ALA B N 1
ATOM 2399 C CA . ALA B 1 115 ? -8.039 -17.406 -11.234 1 93.44 115 ALA B CA 1
ATOM 2400 C C . ALA B 1 115 ? -8.703 -18.109 -10.07 1 93.44 115 ALA B C 1
ATOM 2402 O O . ALA B 1 115 ? -9.727 -17.656 -9.555 1 93.44 115 ALA B O 1
ATOM 2403 N N . ALA B 1 116 ? -8.141 -19.203 -9.672 1 92.19 116 ALA B N 1
ATOM 2404 C CA . ALA B 1 116 ? -8.688 -19.938 -8.539 1 92.19 116 ALA B CA 1
ATOM 2405 C C . ALA B 1 116 ? -8.625 -19.109 -7.262 1 92.19 116 ALA B C 1
ATOM 2407 O O . ALA B 1 116 ? -9.594 -19.078 -6.496 1 92.19 116 ALA B O 1
ATOM 2408 N N . VAL B 1 117 ? -7.566 -18.438 -7.07 1 94.94 117 VAL B N 1
ATOM 2409 C CA . VAL B 1 117 ? -7.359 -17.656 -5.859 1 94.94 117 VAL B CA 1
ATOM 2410 C C . VAL B 1 117 ? -8.273 -16.438 -5.871 1 94.94 117 VAL B C 1
ATOM 2412 O O . VAL B 1 117 ? -8.828 -16.062 -4.836 1 94.94 117 VAL B O 1
ATOM 2415 N N . LEU B 1 118 ? -8.453 -15.859 -7.027 1 95 118 LEU B N 1
ATOM 2416 C CA . LEU B 1 118 ? -9.336 -14.711 -7.141 1 95 118 LEU B CA 1
ATOM 2417 C C . LEU B 1 118 ? -10.781 -15.102 -6.855 1 95 118 LEU B C 1
ATOM 2419 O O . LEU B 1 118 ? -11.516 -14.352 -6.211 1 95 118 LEU B O 1
ATOM 2423 N N . THR B 1 119 ? -11.125 -16.25 -7.359 1 91.62 119 THR B N 1
ATOM 2424 C CA . THR B 1 119 ? -12.461 -16.766 -7.055 1 91.62 119 THR B CA 1
ATOM 2425 C C . THR B 1 119 ? -12.648 -16.922 -5.551 1 91.62 119 THR B C 1
ATOM 2427 O O . THR B 1 119 ? -13.664 -16.5 -4.992 1 91.62 119 THR B O 1
ATOM 2430 N N . HIS B 1 120 ? -11.688 -17.5 -4.961 1 92.12 120 HIS B N 1
ATOM 2431 C CA . HIS B 1 120 ? -11.695 -17.656 -3.51 1 92.12 120 HIS B CA 1
ATOM 2432 C C . HIS B 1 120 ? -11.742 -16.297 -2.814 1 92.12 120 HIS B C 1
ATOM 2434 O O . HIS B 1 120 ? -12.523 -16.109 -1.883 1 92.12 120 HIS B O 1
ATOM 2440 N N . ALA B 1 121 ? -10.969 -15.344 -3.252 1 94.88 121 ALA B N 1
ATOM 2441 C CA . ALA B 1 121 ? -10.859 -14.016 -2.662 1 94.88 121 ALA B CA 1
ATOM 2442 C C . ALA B 1 121 ? -12.203 -13.289 -2.703 1 94.88 121 ALA B C 1
ATOM 2444 O O . ALA B 1 121 ? -12.641 -12.719 -1.698 1 94.88 121 ALA B O 1
ATOM 2445 N N . PHE B 1 122 ? -12.891 -13.359 -3.797 1 93.88 122 PHE B N 1
ATOM 2446 C CA . PHE B 1 122 ? -14.094 -12.57 -3.992 1 93.88 122 PHE B CA 1
ATOM 2447 C C . PHE B 1 122 ? -15.32 -13.305 -3.457 1 93.88 122 PHE B C 1
ATOM 2449 O O . PHE B 1 122 ? -16.172 -12.703 -2.811 1 93.88 122 PHE B O 1
ATOM 2456 N N . LEU B 1 123 ? -15.406 -14.57 -3.635 1 89.31 123 LEU B N 1
ATOM 2457 C CA . LEU B 1 123 ? -16.625 -15.289 -3.311 1 89.31 123 LEU B CA 1
ATOM 2458 C C . LEU B 1 123 ? -16.609 -15.789 -1.87 1 89.31 123 LEU B C 1
ATOM 2460 O O . LEU B 1 123 ? -17.641 -15.805 -1.193 1 89.31 123 LEU B O 1
ATOM 2464 N N . GLU B 1 124 ? -15.477 -16.234 -1.438 1 89.75 124 GLU B N 1
ATOM 2465 C CA . GLU B 1 124 ? -15.422 -16.844 -0.114 1 89.75 124 GLU B CA 1
ATOM 2466 C C . GLU B 1 124 ? -14.945 -15.852 0.937 1 89.75 124 GLU B C 1
ATOM 2468 O O . GLU B 1 124 ? -15.508 -15.781 2.033 1 89.75 124 GLU B O 1
ATOM 2473 N N . LEU B 1 125 ? -13.93 -15.102 0.592 1 93.56 125 LEU B N 1
ATOM 2474 C CA . LEU B 1 125 ? -13.414 -14.141 1.557 1 93.56 125 LEU B CA 1
ATOM 2475 C C . LEU B 1 125 ? -14.211 -12.836 1.505 1 93.56 125 LEU B C 1
ATOM 2477 O O . LEU B 1 125 ? -14.102 -12 2.402 1 93.56 125 LEU B O 1
ATOM 2481 N N . GLY B 1 126 ? -14.891 -12.617 0.421 1 94.31 126 GLY B N 1
ATOM 2482 C CA . GLY B 1 126 ? -15.742 -11.445 0.307 1 94.31 126 GLY B CA 1
ATOM 2483 C C . GLY B 1 126 ? -14.969 -10.164 0.087 1 94.31 126 GLY B C 1
ATOM 2484 O O . GLY B 1 126 ? -15.406 -9.086 0.5 1 94.31 126 GLY B O 1
ATOM 2485 N N . LEU B 1 127 ? -13.828 -10.219 -0.529 1 96.56 127 LEU B N 1
ATOM 2486 C CA . LEU B 1 127 ? -13.031 -9.023 -0.794 1 96.56 127 LEU B CA 1
ATOM 2487 C C . LEU B 1 127 ? -13.688 -8.156 -1.863 1 96.56 127 LEU B C 1
ATOM 2489 O O . LEU B 1 127 ? -14.375 -8.672 -2.748 1 96.56 127 LEU B O 1
ATOM 2493 N N . HIS B 1 128 ? -13.43 -6.883 -1.798 1 96.75 128 HIS B N 1
ATOM 2494 C CA . HIS B 1 128 ? -13.969 -5.883 -2.711 1 96.75 128 HIS B CA 1
ATOM 2495 C C . HIS B 1 128 ? -13.039 -5.656 -3.896 1 96.75 128 HIS B C 1
ATOM 2497 O O . HIS B 1 128 ? -13.5 -5.426 -5.016 1 96.75 128 HIS B O 1
ATOM 2503 N N . ARG B 1 129 ? -11.781 -5.754 -3.623 1 97.88 129 ARG B N 1
ATOM 2504 C CA . ARG B 1 129 ? -10.789 -5.34 -4.613 1 97.88 129 ARG B CA 1
ATOM 2505 C C . ARG B 1 129 ? -9.461 -6.062 -4.395 1 97.88 129 ARG B C 1
ATOM 2507 O O . ARG B 1 129 ? -9.023 -6.238 -3.256 1 97.88 129 ARG B O 1
ATOM 2514 N N . VAL B 1 130 ? -8.852 -6.527 -5.457 1 98.12 130 VAL B N 1
ATOM 2515 C CA . VAL B 1 130 ? -7.5 -7.086 -5.438 1 98.12 130 VAL B CA 1
ATOM 2516 C C . VAL B 1 130 ? -6.582 -6.262 -6.336 1 98.12 130 VAL B C 1
ATOM 2518 O O . VAL B 1 130 ? -6.969 -5.879 -7.441 1 98.12 130 VAL B O 1
ATOM 2521 N N . GLU B 1 131 ? -5.414 -5.941 -5.844 1 98.5 131 GLU B N 1
ATOM 2522 C CA . GLU B 1 131 ? -4.426 -5.148 -6.57 1 98.5 131 GLU B CA 1
ATOM 2523 C C . GLU B 1 131 ? -3.205 -5.992 -6.938 1 98.5 131 GLU B C 1
ATOM 2525 O O . GLU B 1 131 ? -2.758 -6.824 -6.145 1 98.5 131 GLU B O 1
ATOM 2530 N N . ALA B 1 132 ? -2.682 -5.816 -8.062 1 98.19 132 ALA B N 1
ATOM 2531 C CA . ALA B 1 132 ? -1.407 -6.383 -8.5 1 98.19 132 ALA B CA 1
ATOM 2532 C C . ALA B 1 132 ? -0.45 -5.289 -8.961 1 98.19 132 ALA B C 1
ATOM 2534 O O . ALA B 1 132 ? -0.858 -4.344 -9.641 1 98.19 132 ALA B O 1
ATOM 2535 N N . LYS B 1 133 ? 0.755 -5.348 -8.609 1 97.31 133 LYS B N 1
ATOM 2536 C CA . LYS B 1 133 ? 1.824 -4.48 -9.086 1 97.31 133 LYS B CA 1
ATOM 2537 C C . LYS B 1 133 ? 2.842 -5.262 -9.914 1 97.31 133 LYS B C 1
ATOM 2539 O O . LYS B 1 133 ? 3.35 -6.293 -9.469 1 97.31 133 LYS B O 1
ATOM 2544 N N . VAL B 1 134 ? 3.09 -4.793 -11.125 1 97.38 134 VAL B N 1
ATOM 2545 C CA . VAL B 1 134 ? 3.91 -5.531 -12.07 1 97.38 134 VAL B CA 1
ATOM 2546 C C . VAL B 1 134 ? 4.969 -4.605 -12.672 1 97.38 134 VAL B C 1
ATOM 2548 O O . VAL B 1 134 ? 4.68 -3.451 -12.992 1 97.38 134 VAL B O 1
ATOM 2551 N N . ASP B 1 135 ? 6.125 -5.125 -12.789 1 96.5 135 ASP B N 1
ATOM 2552 C CA . ASP B 1 135 ? 7.141 -4.387 -13.539 1 96.5 135 ASP B CA 1
ATOM 2553 C C . ASP B 1 135 ? 6.715 -4.184 -14.992 1 96.5 135 ASP B C 1
ATOM 2555 O O . ASP B 1 135 ? 6.215 -5.113 -15.633 1 96.5 135 ASP B O 1
ATOM 2559 N N . PRO B 1 136 ? 6.922 -2.992 -15.539 1 96.5 136 PRO B N 1
ATOM 2560 C CA . PRO B 1 136 ? 6.465 -2.709 -16.906 1 96.5 136 PRO B CA 1
ATOM 2561 C C . PRO B 1 136 ? 7.137 -3.598 -17.953 1 96.5 136 PRO B C 1
ATOM 2563 O O . PRO B 1 136 ? 6.617 -3.758 -19.062 1 96.5 136 PRO B O 1
ATOM 2566 N N . ASP B 1 137 ? 8.258 -4.152 -17.625 1 95.25 137 ASP B N 1
ATOM 2567 C CA . ASP B 1 137 ? 8.992 -4.973 -18.578 1 95.25 137 ASP B CA 1
ATOM 2568 C C . ASP B 1 137 ? 8.695 -6.457 -18.375 1 95.25 137 ASP B C 1
ATOM 2570 O O . ASP B 1 137 ? 9.18 -7.305 -19.125 1 95.25 137 ASP B O 1
ATOM 2574 N N . ASN B 1 138 ? 7.973 -6.812 -17.328 1 94.94 138 ASN B N 1
ATOM 2575 C CA . ASN B 1 138 ? 7.559 -8.188 -17.094 1 94.94 138 ASN B CA 1
ATOM 2576 C C . ASN B 1 138 ? 6.328 -8.555 -17.922 1 94.94 138 ASN B C 1
ATOM 2578 O O . ASN B 1 138 ? 5.234 -8.719 -17.375 1 94.94 138 ASN B O 1
ATOM 2582 N N . ILE B 1 139 ? 6.555 -8.773 -19.141 1 95.38 139 ILE B N 1
ATOM 2583 C CA . ILE B 1 139 ? 5.492 -8.938 -20.125 1 95.38 139 ILE B CA 1
ATOM 2584 C C . ILE B 1 139 ? 4.621 -10.133 -19.734 1 95.38 139 ILE B C 1
ATOM 2586 O O . ILE B 1 139 ? 3.398 -10.094 -19.891 1 95.38 139 ILE B O 1
ATOM 2590 N N . ALA B 1 140 ? 5.246 -11.203 -19.266 1 94 140 ALA B N 1
ATOM 2591 C CA . ALA B 1 140 ? 4.508 -12.406 -18.891 1 94 140 ALA B CA 1
ATOM 2592 C C . ALA B 1 140 ? 3.48 -12.102 -17.812 1 94 140 ALA B C 1
ATOM 2594 O O . ALA B 1 140 ? 2.318 -12.508 -17.906 1 94 140 ALA B O 1
ATOM 2595 N N . SER B 1 141 ? 3.848 -11.391 -16.781 1 96.25 141 SER B N 1
ATOM 2596 C CA . SER B 1 141 ? 2.93 -11.055 -15.695 1 96.25 141 SER B CA 1
ATOM 2597 C C . SER B 1 141 ? 1.884 -10.039 -16.156 1 96.25 141 SER B C 1
ATOM 2599 O O . SER B 1 141 ? 0.724 -10.109 -15.734 1 96.25 141 SER B O 1
ATOM 2601 N N . LEU B 1 142 ? 2.281 -9.086 -17 1 96.56 142 LEU B N 1
ATOM 2602 C CA . LEU B 1 142 ? 1.327 -8.141 -17.562 1 96.56 142 LEU B CA 1
ATOM 2603 C C . LEU B 1 142 ? 0.207 -8.875 -18.297 1 96.56 142 LEU B C 1
ATOM 2605 O O . LEU B 1 142 ? -0.973 -8.594 -18.078 1 96.56 142 LEU B O 1
ATOM 2609 N N . ARG B 1 143 ? 0.562 -9.812 -19.062 1 94.5 143 ARG B N 1
ATOM 2610 C CA . ARG B 1 143 ? -0.41 -10.578 -19.828 1 94.5 143 ARG B CA 1
ATOM 2611 C C . ARG B 1 143 ? -1.316 -11.391 -18.922 1 94.5 143 ARG B C 1
ATOM 2613 O O . ARG B 1 143 ? -2.516 -11.523 -19.188 1 94.5 143 ARG B O 1
ATOM 2620 N N . THR B 1 144 ? -0.754 -11.945 -17.875 1 94.44 144 THR B N 1
ATOM 2621 C CA . THR B 1 144 ? -1.508 -12.766 -16.938 1 94.44 144 THR B CA 1
ATOM 2622 C C . THR B 1 144 ? -2.631 -11.961 -16.297 1 94.44 144 THR B C 1
ATOM 2624 O O . THR B 1 144 ? -3.793 -12.375 -16.312 1 94.44 144 THR B O 1
ATOM 2627 N N . VAL B 1 145 ? -2.322 -10.789 -15.766 1 95.75 145 VAL B N 1
ATOM 2628 C CA . VAL B 1 145 ? -3.33 -10.023 -15.039 1 95.75 145 VAL B CA 1
ATOM 2629 C C . VAL B 1 145 ? -4.336 -9.43 -16.016 1 95.75 145 VAL B C 1
ATOM 2631 O O . VAL B 1 145 ? -5.531 -9.352 -15.727 1 95.75 145 VAL B O 1
ATOM 2634 N N . GLU B 1 146 ? -3.865 -9.039 -17.156 1 93.94 146 GLU B N 1
ATOM 2635 C CA . GLU B 1 146 ? -4.773 -8.523 -18.172 1 93.94 146 GLU B CA 1
ATOM 2636 C C . GLU B 1 146 ? -5.762 -9.594 -18.641 1 93.94 146 GLU B C 1
ATOM 2638 O O . GLU B 1 146 ? -6.953 -9.32 -18.797 1 93.94 146 GLU B O 1
ATOM 2643 N N . ARG B 1 147 ? -5.273 -10.766 -18.844 1 91 147 ARG B N 1
ATOM 2644 C CA . ARG B 1 147 ? -6.117 -11.891 -19.25 1 91 147 ARG B CA 1
ATOM 2645 C C . ARG B 1 147 ? -7.219 -12.141 -18.234 1 91 147 ARG B C 1
ATOM 2647 O O . ARG B 1 147 ? -8.328 -12.531 -18.594 1 91 147 ARG B O 1
ATOM 2654 N N . LEU B 1 148 ? -6.918 -11.875 -17.031 1 93.31 148 LEU B N 1
ATOM 2655 C CA . LEU B 1 148 ? -7.84 -12.195 -15.945 1 93.31 148 LEU B CA 1
ATOM 2656 C C . LEU B 1 148 ? -8.781 -11.031 -15.672 1 93.31 148 LEU B C 1
ATOM 2658 O O . LEU B 1 148 ? -9.594 -11.086 -14.742 1 93.31 148 LEU B O 1
ATOM 2662 N N . GLY B 1 149 ? -8.617 -9.938 -16.422 1 93.88 149 GLY B N 1
ATOM 2663 C CA . GLY B 1 149 ? -9.594 -8.867 -16.359 1 93.88 149 GLY B CA 1
ATOM 2664 C C . GLY B 1 149 ? -9.156 -7.711 -15.477 1 93.88 149 GLY B C 1
ATOM 2665 O O . GLY B 1 149 ? -9.922 -6.773 -15.25 1 93.88 149 GLY B O 1
ATOM 2666 N N . PHE B 1 150 ? -7.93 -7.797 -14.953 1 96.19 150 PHE B N 1
ATOM 2667 C CA . PHE B 1 150 ? -7.422 -6.645 -14.219 1 96.19 150 PHE B CA 1
ATOM 2668 C C . PHE B 1 150 ? -7.359 -5.414 -15.117 1 96.19 150 PHE B C 1
ATOM 2670 O O . PHE B 1 150 ? -7.012 -5.516 -16.297 1 96.19 150 PHE B O 1
ATOM 2677 N N . VAL B 1 151 ? -7.625 -4.281 -14.508 1 97 151 VAL B N 1
ATOM 2678 C CA . VAL B 1 151 ? -7.59 -3.018 -15.234 1 97 151 VAL B CA 1
ATOM 2679 C C . VAL B 1 151 ? -6.363 -2.211 -14.812 1 97 151 VAL B C 1
ATOM 2681 O O . VAL B 1 151 ? -6.09 -2.068 -13.617 1 97 151 VAL B O 1
ATOM 2684 N N . ARG B 1 152 ? -5.594 -1.753 -15.789 1 97.25 152 ARG B N 1
ATOM 2685 C CA . ARG B 1 152 ? -4.441 -0.904 -15.508 1 97.25 152 ARG B CA 1
ATOM 2686 C C . ARG B 1 152 ? -4.875 0.435 -14.922 1 97.25 152 ARG B C 1
ATOM 2688 O O . ARG B 1 152 ? -5.707 1.133 -15.508 1 97.25 152 ARG B O 1
ATOM 2695 N N . GLU B 1 153 ? -4.262 0.778 -13.82 1 97.62 153 GLU B N 1
ATOM 2696 C CA . GLU B 1 153 ? -4.738 1.981 -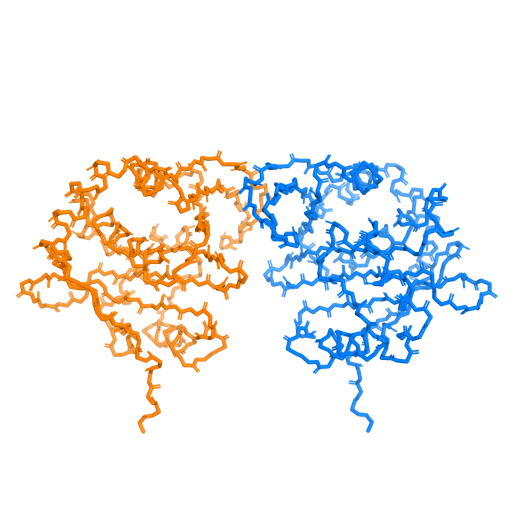13.148 1 97.62 153 GLU B CA 1
ATOM 2697 C C . GLU B 1 153 ? -3.605 2.986 -12.945 1 97.62 153 GLU B C 1
ATOM 2699 O O . GLU B 1 153 ? -3.854 4.168 -12.703 1 97.62 153 GLU B O 1
ATOM 2704 N N . ALA B 1 154 ? -2.383 2.479 -12.984 1 95.56 154 ALA B N 1
ATOM 2705 C CA . ALA B 1 154 ? -1.309 3.404 -12.641 1 95.56 154 ALA B CA 1
ATOM 2706 C C . ALA B 1 154 ? 0.025 2.938 -13.219 1 95.56 154 ALA B C 1
ATOM 2708 O O . ALA B 1 154 ? 0.182 1.766 -13.562 1 95.56 154 ALA B O 1
ATOM 2709 N N . ARG B 1 155 ? 0.882 3.85 -13.344 1 95.94 155 ARG B N 1
ATOM 2710 C CA . ARG B 1 155 ? 2.32 3.607 -13.359 1 95.94 155 ARG B CA 1
ATOM 2711 C C . ARG B 1 155 ? 3.027 4.43 -12.289 1 95.94 155 ARG B C 1
ATOM 2713 O O . ARG B 1 155 ? 3.117 5.652 -12.398 1 95.94 155 ARG B O 1
ATOM 2720 N N . LEU B 1 156 ? 3.465 3.779 -11.258 1 97.44 156 LEU B N 1
ATOM 2721 C CA . LEU B 1 156 ? 4.191 4.426 -10.172 1 97.44 156 LEU B CA 1
ATOM 2722 C C . LEU B 1 156 ? 5.668 4.57 -10.508 1 97.44 156 LEU B C 1
ATOM 2724 O O . LEU B 1 156 ? 6.344 3.58 -10.805 1 97.44 156 LEU B O 1
ATOM 2728 N N . ARG B 1 157 ? 6.16 5.766 -10.453 1 96.88 157 ARG B N 1
ATOM 2729 C CA . ARG B 1 157 ? 7.539 6.043 -10.844 1 96.88 157 ARG B CA 1
ATOM 2730 C C . ARG B 1 157 ? 8.508 5.629 -9.75 1 96.88 157 ARG B C 1
ATOM 2732 O O . ARG B 1 157 ? 8.336 6.004 -8.586 1 96.88 157 ARG B O 1
ATOM 2739 N N . ARG B 1 158 ? 9.539 4.816 -10.148 1 96.38 158 ARG B N 1
ATOM 2740 C CA . ARG B 1 158 ? 10.648 4.438 -9.281 1 96.38 158 ARG B CA 1
ATOM 2741 C C . ARG B 1 158 ? 10.148 3.992 -7.91 1 96.38 158 ARG B C 1
ATOM 2743 O O . ARG B 1 158 ? 10.648 4.453 -6.883 1 96.38 158 ARG B O 1
ATOM 2750 N N . SER B 1 159 ? 9.195 3.148 -7.859 1 95.81 159 SER B N 1
ATOM 2751 C CA . SER B 1 159 ? 8.5 2.762 -6.637 1 95.81 159 SER B CA 1
ATOM 2752 C C . SER B 1 159 ? 8.891 1.355 -6.195 1 95.81 159 SER B C 1
ATOM 2754 O O . SER B 1 159 ? 8.312 0.806 -5.258 1 95.81 159 SER B O 1
ATOM 2756 N N . PHE B 1 160 ? 9.875 0.756 -6.824 1 94.19 160 PHE B N 1
ATOM 2757 C CA . PHE B 1 160 ? 10.305 -0.596 -6.484 1 94.19 160 PHE B CA 1
ATOM 2758 C C . PHE B 1 160 ? 11.82 -0.705 -6.496 1 94.19 160 PHE B C 1
ATOM 2760 O O . PHE B 1 160 ? 12.453 -0.507 -7.535 1 94.19 160 PHE B O 1
ATOM 2767 N N . PRO B 1 161 ? 12.336 -1.033 -5.332 1 89.62 161 PRO B N 1
ATOM 2768 C CA . PRO B 1 161 ? 13.789 -1.232 -5.324 1 89.62 161 PRO B CA 1
ATOM 2769 C C . PRO B 1 161 ? 14.203 -2.561 -5.957 1 89.62 161 PRO B C 1
ATOM 2771 O O . PRO B 1 161 ? 13.75 -3.623 -5.52 1 89.62 161 PRO B O 1
ATOM 2774 N N . ALA B 1 162 ? 14.961 -2.512 -6.996 1 83.31 162 ALA B N 1
ATOM 2775 C CA . ALA B 1 162 ? 15.516 -3.678 -7.68 1 83.31 162 ALA B CA 1
ATOM 2776 C C . ALA B 1 162 ? 17.031 -3.604 -7.738 1 83.31 162 ALA B C 1
ATOM 2778 O O . ALA B 1 162 ? 17.594 -2.889 -8.57 1 83.31 162 ALA B O 1
ATOM 2779 N N . ARG B 1 163 ? 17.641 -4.461 -6.812 1 76.94 163 ARG B N 1
ATOM 2780 C CA . ARG B 1 163 ? 19.094 -4.418 -6.703 1 76.94 163 ARG B CA 1
ATOM 2781 C C . ARG B 1 163 ? 19.594 -2.99 -6.492 1 76.94 163 ARG B C 1
ATOM 2783 O O . ARG B 1 163 ? 19.172 -2.32 -5.543 1 76.94 163 ARG B O 1
ATOM 2790 N N . ASP B 1 164 ? 20.344 -2.414 -7.316 1 77.19 164 ASP B N 1
ATOM 2791 C CA . ASP B 1 164 ? 20.938 -1.096 -7.102 1 77.19 164 ASP B CA 1
ATOM 2792 C C . ASP B 1 164 ? 20.203 -0.025 -7.895 1 77.19 164 ASP B C 1
ATOM 2794 O O . ASP B 1 164 ? 20.734 1.061 -8.133 1 77.19 164 ASP B O 1
ATOM 2798 N N . GLU B 1 165 ? 18.953 -0.418 -8.281 1 86.88 165 GLU B N 1
ATOM 2799 C CA . GLU B 1 165 ? 18.172 0.552 -9.047 1 86.88 165 GLU B CA 1
ATOM 2800 C C . GLU B 1 165 ? 16.734 0.622 -8.555 1 86.88 165 GLU B C 1
ATOM 2802 O O . GLU B 1 165 ? 16.312 -0.205 -7.742 1 86.88 165 GLU B O 1
ATOM 2807 N N . TRP B 1 166 ? 16.078 1.686 -8.961 1 93.12 166 TRP B N 1
ATOM 2808 C CA . TRP B 1 166 ? 14.648 1.851 -8.719 1 93.12 166 TRP B CA 1
ATOM 2809 C C . TRP B 1 166 ? 13.859 1.71 -10.016 1 93.12 166 TRP B C 1
ATOM 2811 O O . TRP B 1 166 ? 14.195 2.336 -11.023 1 93.12 166 TRP B O 1
ATOM 2821 N N . ARG B 1 167 ? 12.875 0.858 -9.945 1 94.19 167 ARG B N 1
ATOM 2822 C CA . ARG B 1 167 ? 12.07 0.603 -11.141 1 94.19 167 ARG B CA 1
ATOM 2823 C C . ARG B 1 167 ? 10.633 1.071 -10.938 1 94.19 167 ARG B C 1
ATOM 2825 O O . ARG B 1 167 ? 10.18 1.234 -9.805 1 94.19 167 ARG B O 1
ATOM 2832 N N . ASP B 1 168 ? 10.016 1.314 -12.094 1 96.56 168 ASP B N 1
ATOM 2833 C CA . ASP B 1 168 ? 8.602 1.658 -12.055 1 96.56 168 ASP B CA 1
ATOM 2834 C C . ASP B 1 168 ? 7.742 0.424 -11.781 1 96.56 168 ASP B C 1
ATOM 2836 O O . ASP B 1 168 ? 8.203 -0.708 -11.953 1 96.56 168 ASP B O 1
ATOM 2840 N N . GLU B 1 169 ? 6.523 0.645 -11.289 1 97 169 GLU B N 1
ATOM 2841 C CA . GLU B 1 169 ? 5.516 -0.403 -11.141 1 97 169 GLU B CA 1
ATOM 2842 C C . GLU B 1 169 ? 4.215 -0.018 -11.844 1 97 169 GLU B C 1
ATOM 2844 O O . GLU B 1 169 ? 3.729 1.104 -11.68 1 97 169 GLU B O 1
ATOM 2849 N N . VAL B 1 170 ? 3.695 -0.924 -12.633 1 98.06 170 VAL B N 1
ATOM 2850 C CA . VAL B 1 170 ? 2.342 -0.776 -13.156 1 98.06 170 VAL B CA 1
ATOM 2851 C C . VAL B 1 170 ? 1.34 -1.39 -12.188 1 98.06 170 VAL B C 1
ATOM 2853 O O . VAL B 1 170 ? 1.519 -2.521 -11.734 1 98.06 170 VAL B O 1
ATOM 2856 N N . VAL B 1 171 ? 0.336 -0.603 -11.828 1 98.25 171 VAL B N 1
ATOM 2857 C CA . VAL B 1 171 ? -0.656 -1.062 -10.859 1 98.25 171 VAL B CA 1
ATOM 2858 C C . VAL B 1 171 ? -1.938 -1.466 -11.586 1 98.25 171 VAL B C 1
ATOM 2860 O O . VAL B 1 171 ? -2.438 -0.723 -12.438 1 98.25 171 VAL B O 1
ATOM 2863 N N . PHE B 1 172 ? -2.408 -2.631 -11.25 1 98.19 172 PHE B N 1
ATOM 2864 C CA . PHE B 1 172 ? -3.672 -3.15 -11.766 1 98.19 172 PHE B CA 1
ATOM 2865 C C . PHE B 1 172 ? -4.664 -3.379 -10.625 1 98.19 172 PHE B C 1
ATOM 2867 O O . PHE B 1 172 ? -4.277 -3.812 -9.539 1 98.19 172 PHE B O 1
ATOM 2874 N N . GLY B 1 173 ? -5.949 -3.09 -10.898 1 98.12 173 GLY B N 1
ATOM 2875 C CA . GLY B 1 173 ? -7.02 -3.377 -9.953 1 98.12 173 GLY B CA 1
ATOM 2876 C C . GLY B 1 173 ? -8.117 -4.238 -10.539 1 98.12 173 GLY B C 1
ATOM 2877 O O . GLY B 1 173 ? -8.453 -4.109 -11.719 1 98.12 173 GLY B O 1
ATOM 2878 N N . LEU B 1 174 ? -8.633 -5.105 -9.742 1 97.12 174 LEU B N 1
ATOM 2879 C CA . LEU B 1 174 ? -9.789 -5.926 -10.102 1 97.12 174 LEU B CA 1
ATOM 2880 C C . LEU B 1 174 ? -10.859 -5.859 -9.008 1 97.12 174 LEU B C 1
ATOM 2882 O O . LEU B 1 174 ? -10.578 -6.152 -7.844 1 97.12 174 LEU B O 1
ATOM 2886 N N . LEU B 1 175 ? -12.039 -5.461 -9.414 1 96.69 175 LEU B N 1
ATOM 2887 C CA . LEU B 1 175 ? -13.148 -5.348 -8.477 1 96.69 175 LEU B CA 1
ATOM 2888 C C . LEU B 1 175 ? -13.984 -6.625 -8.469 1 96.69 175 LEU B C 1
ATOM 2890 O O . LEU B 1 175 ? -14.148 -7.273 -9.5 1 96.69 175 LEU B O 1
ATOM 2894 N N . ALA B 1 176 ? -14.539 -6.883 -7.301 1 94.94 176 ALA B N 1
ATOM 2895 C CA . ALA B 1 176 ? -15.383 -8.062 -7.148 1 94.94 176 ALA B CA 1
ATOM 2896 C C . ALA B 1 176 ? -16.5 -8.086 -8.195 1 94.94 176 ALA B C 1
ATOM 2898 O O . ALA B 1 176 ? -16.766 -9.117 -8.797 1 94.94 176 ALA B O 1
ATOM 2899 N N . ARG B 1 177 ? -17.156 -6.988 -8.461 1 92.5 177 ARG B N 1
ATOM 2900 C CA . ARG B 1 177 ? -18.266 -6.922 -9.391 1 92.5 177 ARG B CA 1
ATOM 2901 C C . ARG B 1 177 ? -17.828 -7.266 -10.812 1 92.5 177 ARG B C 1
ATOM 2903 O O . ARG B 1 177 ? -18.578 -7.867 -11.578 1 92.5 177 ARG B O 1
ATOM 2910 N N . GLU B 1 178 ? -16.703 -6.867 -11.188 1 92.06 178 GLU B N 1
ATOM 2911 C CA . GLU B 1 178 ? -16.172 -7.16 -12.516 1 92.06 178 GLU B CA 1
ATOM 2912 C C . GLU B 1 178 ? -15.898 -8.648 -12.68 1 92.06 178 GLU B C 1
ATOM 2914 O O . GLU B 1 178 ? -16.109 -9.211 -13.758 1 92.06 178 GLU B O 1
ATOM 2919 N N . TRP B 1 179 ? -15.328 -9.188 -11.586 1 89.81 179 TRP B N 1
ATOM 2920 C CA . TRP B 1 179 ? -15.039 -10.617 -11.602 1 89.81 179 TRP B CA 1
ATOM 2921 C C . TRP B 1 179 ? -16.328 -11.43 -11.695 1 89.81 179 TRP B C 1
ATOM 2923 O O . TRP B 1 179 ? -16.438 -12.359 -12.5 1 89.81 179 TRP B O 1
ATOM 2933 N N . LEU B 1 180 ? -17.328 -10.992 -10.961 1 82.44 180 LEU B N 1
ATOM 2934 C CA . LEU B 1 180 ? -18.578 -11.734 -10.836 1 82.44 180 LEU B CA 1
ATOM 2935 C C . LEU B 1 180 ? -19.453 -11.547 -12.078 1 82.44 180 LEU B C 1
ATOM 2937 O O . LEU B 1 180 ? -20.172 -12.469 -12.477 1 82.44 180 LEU B O 1
ATOM 2941 N N . ASP B 1 181 ? -19.438 -10.234 -12.758 1 79.5 181 ASP B N 1
ATOM 2942 C CA . ASP B 1 181 ? -20.219 -9.977 -13.969 1 79.5 181 ASP B CA 1
ATOM 2943 C C . ASP B 1 181 ? -19.562 -10.633 -15.18 1 79.5 181 ASP B C 1
ATOM 2945 O O . ASP B 1 181 ? -20.234 -10.875 -16.188 1 79.5 181 ASP B O 1
ATOM 2949 N N . GLY B 1 182 ? -18.469 -10.461 -15.5 1 64.25 182 GLY B N 1
ATOM 2950 C CA . GLY B 1 182 ? -17.719 -10.797 -16.703 1 64.25 182 GLY B CA 1
ATOM 2951 C C . GLY B 1 182 ? -17.25 -12.242 -16.734 1 64.25 182 GLY B C 1
ATOM 2952 O O . GLY B 1 182 ? -16.484 -12.641 -17.609 1 64.25 182 GLY B O 1
ATOM 2953 N N . ALA B 1 183 ? -17.25 -12.961 -15.766 1 53.38 183 ALA B N 1
ATOM 2954 C CA . ALA B 1 183 ? -16.484 -14.172 -15.477 1 53.38 183 ALA B CA 1
ATOM 2955 C C . ALA B 1 183 ? -16.688 -15.227 -16.562 1 53.38 183 ALA B C 1
ATOM 2957 O O . ALA B 1 183 ? -16.438 -16.406 -16.344 1 53.38 183 ALA B O 1
ATOM 2958 N N . PRO B 1 184 ? -17.234 -14.805 -17.656 1 51.03 184 PRO B N 1
ATOM 2959 C CA . PRO B 1 184 ? -17.328 -16.031 -18.453 1 51.03 184 PRO B CA 1
ATOM 2960 C C . PRO B 1 184 ? -15.969 -16.719 -18.625 1 51.03 184 PRO B C 1
ATOM 2962 O O . PRO B 1 184 ? -15.867 -17.938 -18.516 1 51.03 184 PRO B O 1
ATOM 2965 N N . GLU B 1 185 ? -15.047 -16 -19.203 1 51.03 185 GLU B N 1
ATOM 2966 C CA . GLU B 1 185 ? -13.758 -16.656 -19.391 1 51.03 185 GLU B CA 1
ATOM 2967 C C . GLU B 1 185 ? -13.172 -17.109 -18.047 1 51.03 185 GLU B C 1
ATOM 2969 O O . GLU B 1 185 ? -12.516 -18.141 -17.969 1 51.03 185 GLU B O 1
ATOM 2974 N N . VAL B 1 186 ? -13.477 -16.234 -17.094 1 53.09 186 VAL B N 1
ATOM 2975 C CA . VAL B 1 186 ? -13.109 -16.656 -15.734 1 53.09 186 VAL B CA 1
ATOM 2976 C C . VAL B 1 186 ? -13.898 -17.906 -15.352 1 53.09 186 VAL B C 1
ATOM 2978 O O . VAL B 1 186 ? -13.359 -18.812 -14.727 1 53.09 186 VAL B O 1
ATOM 2981 N N . ALA B 1 187 ? -15.133 -17.703 -15.836 1 54.56 187 ALA B N 1
ATOM 2982 C CA . ALA B 1 187 ? -15.961 -18.891 -15.617 1 54.56 187 ALA B CA 1
ATOM 2983 C C . ALA B 1 187 ? -15.32 -20.125 -16.234 1 54.56 187 ALA B C 1
ATOM 2985 O O . ALA B 1 187 ? -15.305 -21.188 -15.617 1 54.56 187 ALA B O 1
ATOM 2986 N N . ASP B 1 188 ? -14.875 -19.875 -17.438 1 57.59 188 ASP B N 1
ATOM 2987 C CA . ASP B 1 188 ? -14.195 -21 -18.078 1 57.59 188 ASP B CA 1
ATOM 2988 C C . ASP B 1 188 ? -12.922 -21.375 -17.328 1 57.59 188 ASP B C 1
ATOM 2990 O O . ASP B 1 188 ? -12.594 -22.547 -17.172 1 57.59 188 ASP B O 1
ATOM 2994 N N . LEU B 1 189 ? -12.312 -20.328 -16.906 1 55.41 189 LEU B N 1
ATOM 2995 C CA . LEU B 1 189 ? -11.086 -20.562 -16.156 1 55.41 189 LEU B CA 1
ATOM 2996 C C . LEU B 1 189 ? -11.391 -21.219 -14.805 1 55.41 189 LEU B C 1
ATOM 2998 O O . LEU B 1 189 ? -10.672 -22.109 -14.375 1 55.41 189 LEU B O 1
ATOM 3002 N N . ILE B 1 190 ? -12.469 -20.609 -14.25 1 54.22 190 ILE B N 1
ATOM 3003 C CA . ILE B 1 190 ? -12.945 -21.219 -13.016 1 54.22 190 ILE B CA 1
ATOM 3004 C C . ILE B 1 190 ? -13.336 -22.672 -13.266 1 54.22 190 ILE B C 1
ATOM 3006 O O . ILE B 1 190 ? -12.984 -23.562 -12.484 1 54.22 190 ILE B O 1
ATOM 3010 N N . ARG B 1 191 ? -14.172 -22.828 -14.312 1 54.84 191 ARG B N 1
ATOM 3011 C CA . ARG B 1 191 ? -14.586 -24.172 -14.688 1 54.84 191 ARG B CA 1
ATOM 3012 C C . ARG B 1 191 ? -13.375 -25.062 -14.953 1 54.84 191 ARG B C 1
ATOM 3014 O O . ARG B 1 191 ? -13.344 -26.219 -14.531 1 54.84 191 ARG B O 1
ATOM 3021 N N . ALA B 1 192 ? -12.523 -24.469 -15.594 1 51.69 192 ALA B N 1
ATOM 3022 C CA . ALA B 1 192 ? -11.297 -25.234 -15.852 1 51.69 192 ALA B CA 1
ATOM 3023 C C . ALA B 1 192 ? -10.508 -25.453 -14.562 1 51.69 192 ALA B C 1
ATOM 3025 O O . ALA B 1 192 ? -9.805 -26.453 -14.422 1 51.69 192 ALA B O 1
ATOM 3026 N N . ALA B 1 193 ? -10.562 -24.391 -13.727 1 48.75 193 ALA B N 1
ATOM 3027 C CA . ALA B 1 193 ? -9.875 -24.5 -12.438 1 48.75 193 ALA B CA 1
ATOM 3028 C C . ALA B 1 193 ? -10.562 -25.531 -11.539 1 48.75 193 ALA B C 1
ATOM 3030 O O . ALA B 1 193 ? -9.977 -25.984 -10.547 1 48.75 193 ALA B O 1
ATOM 3031 N N . GLY B 1 194 ? -11.406 -26.281 -11.945 1 47.72 194 GLY B N 1
ATOM 3032 C CA . GLY B 1 194 ? -12.062 -27.406 -11.289 1 47.72 194 GLY B CA 1
ATOM 3033 C C . GLY B 1 194 ? -12.617 -27.047 -9.93 1 47.72 194 GLY B C 1
ATOM 3034 O O . GLY B 1 194 ? -12.852 -27.938 -9.094 1 47.72 194 GLY B O 1
ATOM 3035 N N . ALA B 1 195 ? -12.656 -25.828 -9.469 1 42.53 195 ALA B N 1
ATOM 3036 C CA . ALA B 1 195 ? -13.195 -25.625 -8.125 1 42.53 195 ALA B CA 1
ATOM 3037 C C . ALA B 1 195 ? -14.672 -26 -8.078 1 42.53 195 ALA B C 1
ATOM 3039 O O . ALA B 1 195 ? -15.508 -25.359 -8.711 1 42.53 195 ALA B O 1
ATOM 3040 N N . SER B 1 196 ? -15.07 -27.266 -8.094 1 36.25 196 SER B N 1
ATOM 3041 C CA . SER B 1 196 ? -16.406 -27.734 -7.738 1 36.25 196 SER B CA 1
ATOM 3042 C C . SER B 1 196 ? -17 -26.906 -6.594 1 36.25 196 SER B C 1
ATOM 3044 O O . SER B 1 196 ? -16.328 -26.688 -5.578 1 36.25 196 SER B O 1
ATOM 3046 N N . PRO B 1 197 ? -18.234 -26.141 -6.871 1 33.78 197 PRO B N 1
ATOM 3047 C CA . PRO B 1 197 ? -18.938 -25.641 -5.688 1 33.78 197 PRO B CA 1
ATOM 3048 C C . PRO B 1 197 ? -18.953 -26.656 -4.543 1 33.78 197 PRO B C 1
ATOM 3050 O O . PRO B 1 197 ? -18.859 -27.859 -4.781 1 33.78 197 PRO B O 1
#

pLDDT: mean 88.97, std 14.84, range [30.95, 98.5]

Foldseek 3Di:
DPPQPFDDWFFFQFKIWGFDALVLLVVCLVQLQDLVNCQKPHDHDPDSVSSSVVRCCCGPNPFVPAKTKIFIGTPVDDHGFKMKMWGPHDPLETEIDMGGHPVPPPPCSLLLVVLRVVCCSCPVVNGFKYKYKTFPVPVRVVCSCVVQPWDWDDKAQQPDDRPPGGGIITMTMDGSCCNVVDDPVSVVSVVRSVRDD/DPDQPADDWFFFQFKIWGFDALVLLVVCLVQLQDLVNCQKPHDHDPDSVSSSVVRCCCGPNPFVPAKTKIFIGTPVDDHGFKMKMWGPHDPLETEIDMGGHPVPPPPCSLLLVVLRVVCCSCPVVNGFKYKYKTFPPPVRVVCSCVVQPWDWDDKAQQPDDRPPGGGIITMTMDGSVCCVPVCPVSVVSVVRSVRDD

Secondary structure (DSSP, 8-state):
------PPPEE-SSEEEEE--GGGHHHHHHHHT-HHHHTTTSPPP-SHHHHHHHHHHHHTSTT-TT-EEEEEEETT--S--EEEEEEEEETTEEEEEEEE-GGGTTSSHHHHHHHHHHHIIIIIS--SEEEEEE-TT-HHHHHHHHHTT-EEEEEEEEEEEETTEEEEEEEEEEEHHHHHH--HHHHHHHHHHT---/------PPPEE-SSEEEEE--GGGHHHHHHHHT-HHHHTTTSPPP-SHHHHHHHHHHHHTSTT-TT-EEEEEEETT--S--EEEEEEEEETTEEEEEEEE-GGGTTSSHHHHHHHHHHHIIIIIS--SEEEEEE-TT-HHHHHHHHHTT-EEEEEEEEEEEETTEEEEEEEEEEEHHHHHHSTHHHHHHHHHHT---